Protein AF-A0A2E9QZ33-F1 (afdb_monomer_lite)

Sequence (596 aa):
MSTKANLGPSPFSRNVGAWEPGEEGLFWRGPVPPDPKQSPIPGDSWEKDDWIELPHEHYIPVSKFRLNEILWQFPKSKQYRKELKHFLTRIESVYHFHYHGLLNELKNDYEFFDPEAGPRRRKHVDPDELAYRRHRFLKNLMLTMVRGNFVPFSKEFVEKSREYDYLFDLKVRVQWDQHDPSSFRDFADFVRTDEAALELRKHIESDDLYTFLQPHEEFKDNVLLFWRGIDCDKREVSKPLQKLDIWISDIFGKLVFPLQRLIEIVRGERKAGANLITDVMKDVENLAHMVTFGVLDNRSYDYESSEDERSVVFEKRWVRRLNMQNQHIRLRDLFSSKQLQEPELEKMVCVFQTQPKKSLVEGLKARFTKEESNEDDPSIYIKMFKRIPLADAELILPFKKPSMKSFDLTLLMLTGTGSLFALYKGLQSGGKFAIIVMGVLMTLFVRLVMGYLRTLRKYNARMISELYDKNLDNDVGVLQYLIDSIEEQEFKESVLAYYMLWLQDEPMTEKELDAAIEEFLSQYFDDLEVDFEVDDALNKIVFREGERDDHHLPIVEELNINGELHYKALPIEEALEIMDAKWELLNQQRLEAINL

Structure (mmCIF, N/CA/C/O backbone):
data_AF-A0A2E9QZ33-F1
#
_entry.id   AF-A0A2E9QZ33-F1
#
loop_
_atom_site.group_PDB
_atom_site.id
_atom_site.type_symbol
_atom_site.label_atom_id
_atom_site.label_alt_id
_atom_site.label_comp_id
_atom_site.label_asym_id
_atom_site.label_entity_id
_atom_site.label_seq_id
_atom_site.pdbx_PDB_ins_code
_atom_site.Cartn_x
_atom_site.Cartn_y
_atom_site.Cartn_z
_atom_site.occupancy
_atom_site.B_iso_or_equiv
_atom_site.auth_seq_id
_atom_site.auth_comp_id
_atom_site.auth_asym_id
_atom_site.auth_atom_id
_atom_site.pdbx_PDB_model_num
ATOM 1 N N . MET A 1 1 ? -31.015 11.248 27.044 1.00 37.44 1 MET A N 1
ATOM 2 C CA . MET A 1 1 ? -30.797 12.071 25.841 1.00 37.44 1 MET A CA 1
ATOM 3 C C . MET A 1 1 ? -31.556 11.397 24.714 1.00 37.44 1 MET A C 1
ATOM 5 O O . MET A 1 1 ? -31.500 10.191 24.645 1.00 37.44 1 MET A O 1
ATOM 9 N N . SER A 1 2 ? -32.338 12.094 23.895 1.00 32.22 2 SER A N 1
ATOM 10 C CA . SER A 1 2 ? -32.917 11.475 22.694 1.00 32.22 2 SER A CA 1
ATOM 11 C C . SER A 1 2 ? -32.965 12.542 21.623 1.00 32.22 2 SER A C 1
ATOM 13 O O . SER A 1 2 ? -33.837 13.408 21.600 1.00 32.22 2 SER A O 1
ATOM 15 N N . THR A 1 3 ? -31.945 12.542 20.783 1.00 35.31 3 THR A N 1
ATOM 16 C CA . THR A 1 3 ? -32.080 13.115 19.457 1.00 35.31 3 THR A CA 1
ATOM 17 C C . THR A 1 3 ? -31.550 12.074 18.517 1.00 35.31 3 THR A C 1
ATOM 19 O O . THR A 1 3 ? -30.341 12.019 18.331 1.00 35.31 3 THR A O 1
ATOM 22 N N . LYS A 1 4 ? -32.471 11.287 17.945 1.00 33.94 4 LYS A N 1
ATOM 23 C CA . LYS A 1 4 ? -32.252 10.628 16.662 1.00 33.94 4 LYS A CA 1
ATOM 24 C C . LYS A 1 4 ? -31.517 11.633 15.786 1.00 33.94 4 LYS A C 1
ATOM 26 O O . LYS A 1 4 ? -32.067 12.706 15.500 1.00 33.94 4 LYS A O 1
ATOM 31 N N . ALA A 1 5 ? -30.268 11.342 15.439 1.00 35.69 5 ALA A N 1
ATOM 32 C CA . ALA A 1 5 ? -29.713 11.926 14.240 1.00 35.69 5 ALA A CA 1
ATOM 33 C C . ALA A 1 5 ? -30.721 11.541 13.158 1.00 35.69 5 ALA A C 1
ATOM 35 O O . ALA A 1 5 ? -30.960 10.362 12.917 1.00 35.69 5 ALA A O 1
ATOM 36 N N . ASN A 1 6 ? -31.443 12.526 12.628 1.00 35.38 6 ASN A N 1
ATOM 37 C CA . ASN A 1 6 ? -32.279 12.314 11.460 1.00 35.38 6 ASN A CA 1
ATOM 38 C C . ASN A 1 6 ? -31.281 12.124 10.309 1.00 35.38 6 ASN A C 1
ATOM 40 O O . ASN A 1 6 ? -31.014 13.058 9.555 1.00 35.38 6 ASN A O 1
ATOM 44 N N . LEU A 1 7 ? -30.662 10.943 10.258 1.00 39.69 7 LEU A N 1
ATOM 45 C CA . LEU A 1 7 ? -30.162 10.350 9.035 1.00 39.69 7 LEU A CA 1
ATOM 46 C C . LEU A 1 7 ? -31.430 10.230 8.192 1.00 39.69 7 LEU A C 1
ATOM 48 O O . LEU A 1 7 ? -32.309 9.407 8.455 1.00 39.69 7 LEU A O 1
ATOM 52 N N . GLY A 1 8 ? -31.652 11.229 7.335 1.00 32.19 8 GLY A N 1
ATOM 53 C CA . GLY A 1 8 ? -32.742 11.173 6.371 1.00 32.19 8 GLY A CA 1
ATOM 54 C C . GLY A 1 8 ? -32.589 9.904 5.532 1.00 32.19 8 GLY A C 1
ATOM 55 O O . GLY A 1 8 ? -31.506 9.332 5.515 1.00 32.19 8 GLY A O 1
ATOM 56 N N . PRO A 1 9 ? -33.640 9.441 4.839 1.00 31.62 9 PRO A N 1
ATOM 57 C CA . PRO A 1 9 ? -33.490 8.299 3.947 1.00 31.62 9 PRO A CA 1
ATOM 58 C C . PRO A 1 9 ? -32.310 8.543 2.999 1.00 31.62 9 PRO A C 1
ATOM 60 O O . PRO A 1 9 ? -32.289 9.560 2.297 1.00 31.62 9 PRO A O 1
ATOM 63 N N . SER A 1 10 ? -31.341 7.626 3.046 1.00 37.75 10 SER A N 1
ATOM 64 C CA . SER A 1 10 ? -30.148 7.598 2.208 1.00 37.75 10 SER A CA 1
ATOM 65 C C . SER A 1 10 ? -30.502 7.917 0.748 1.00 37.75 10 SER A C 1
ATOM 67 O O . SER A 1 10 ? -31.433 7.322 0.193 1.00 37.75 10 SER A O 1
ATOM 69 N N . PRO A 1 11 ? -29.787 8.841 0.080 1.00 37.44 11 PRO A N 1
ATOM 70 C CA . PRO A 1 11 ? -29.943 9.064 -1.353 1.00 37.44 11 PRO A CA 1
ATOM 71 C C . PRO A 1 11 ? -29.342 7.932 -2.211 1.00 37.44 11 PRO A C 1
ATOM 73 O O . PRO A 1 11 ? -29.377 8.022 -3.441 1.00 37.44 11 PRO A O 1
ATOM 76 N N . PHE A 1 12 ? -28.807 6.860 -1.620 1.00 44.56 12 PHE A N 1
ATOM 77 C CA . PHE A 1 12 ? -28.049 5.840 -2.340 1.00 44.56 12 PHE A CA 1
ATOM 78 C C . PHE A 1 12 ? -28.901 4.634 -2.738 1.00 44.56 12 PHE A C 1
ATOM 80 O O . PHE A 1 12 ? -28.705 3.501 -2.329 1.00 44.56 12 PHE A O 1
ATOM 87 N N . SER A 1 13 ? -29.801 4.904 -3.679 1.00 42.22 13 SER A N 1
ATOM 88 C CA . SER A 1 13 ? -29.907 4.071 -4.875 1.00 42.22 13 SER A CA 1
ATOM 89 C C . SER A 1 13 ? -29.425 4.927 -6.052 1.00 42.22 13 SER A C 1
ATOM 91 O O . SER A 1 13 ? -30.228 5.406 -6.859 1.00 42.22 13 SER A O 1
ATOM 93 N N . ARG A 1 14 ? -28.118 5.224 -6.132 1.00 51.94 14 ARG A N 1
ATOM 94 C CA . ARG A 1 14 ? -27.550 5.781 -7.372 1.00 51.94 14 ARG A CA 1
ATOM 95 C C . ARG A 1 14 ? -27.722 4.690 -8.430 1.00 51.94 14 ARG A C 1
ATOM 97 O O . ARG A 1 14 ? -27.011 3.701 -8.393 1.00 51.94 14 ARG A O 1
ATOM 104 N N . ASN A 1 15 ? -28.758 4.849 -9.258 1.00 49.94 15 ASN A N 1
ATOM 105 C CA . ASN A 1 15 ? -29.256 3.939 -10.295 1.00 49.94 15 ASN A CA 1
ATOM 106 C C . ASN A 1 15 ? -28.323 2.759 -10.624 1.00 49.94 15 ASN A C 1
ATOM 108 O O . ASN A 1 15 ? -27.292 2.944 -11.267 1.00 49.94 15 ASN A O 1
ATOM 112 N N . VAL A 1 16 ? -28.729 1.550 -10.233 1.00 60.38 16 VAL A N 1
ATOM 113 C CA . VAL A 1 16 ? -28.077 0.304 -10.657 1.00 60.38 16 VAL A CA 1
ATOM 114 C C . VAL A 1 16 ? -28.038 0.262 -12.186 1.00 60.38 16 VAL A C 1
ATOM 116 O O . VAL A 1 16 ? -29.075 0.405 -12.838 1.00 60.38 16 VAL A O 1
ATOM 119 N N . GLY A 1 17 ? -26.848 0.074 -12.758 1.00 71.62 17 GLY A N 1
ATOM 120 C CA . GLY A 1 17 ? -26.655 0.066 -14.206 1.00 71.62 17 GLY A CA 1
ATOM 121 C C . GLY A 1 17 ? -26.745 1.461 -14.824 1.00 71.62 17 GLY A C 1
ATOM 122 O O . GLY A 1 17 ? -27.523 1.676 -15.757 1.00 71.62 17 GLY A O 1
ATOM 123 N N . ALA A 1 18 ? -25.968 2.411 -14.303 1.00 81.06 18 ALA A N 1
ATOM 124 C CA . ALA A 1 18 ? -25.926 3.777 -14.811 1.00 81.06 18 ALA A CA 1
ATOM 125 C C . ALA A 1 18 ? -24.503 4.281 -15.068 1.00 81.06 18 ALA A C 1
ATOM 127 O O . ALA A 1 18 ? -23.529 3.877 -14.432 1.00 81.06 18 ALA A O 1
ATOM 128 N N . TRP A 1 19 ? -24.417 5.214 -16.013 1.00 82.62 19 TRP A N 1
ATOM 129 C CA . TRP A 1 19 ? -23.216 5.990 -16.303 1.00 82.62 19 TRP A CA 1
ATOM 130 C C . TRP A 1 19 ? -22.991 7.049 -15.226 1.00 82.62 19 TRP A C 1
ATOM 132 O O . TRP A 1 19 ? -23.959 7.641 -14.737 1.00 82.62 19 TRP A O 1
ATOM 142 N N . GLU A 1 20 ? -21.730 7.328 -14.893 1.00 80.94 20 GLU A N 1
ATOM 143 C CA . GLU A 1 20 ? -21.442 8.458 -14.009 1.00 80.94 20 GLU A CA 1
ATOM 144 C C . GLU A 1 20 ? -21.744 9.793 -14.713 1.00 80.94 20 GLU A C 1
ATOM 146 O O . GLU A 1 20 ? -21.347 9.983 -15.870 1.00 80.94 20 GLU A O 1
ATOM 151 N N . PRO A 1 21 ? -22.459 10.724 -14.051 1.00 76.56 21 PRO A N 1
ATOM 152 C CA . PRO A 1 21 ? -22.842 11.992 -14.663 1.00 76.56 21 PRO A CA 1
ATOM 153 C C . PRO A 1 21 ? -21.629 12.796 -15.150 1.00 76.56 21 PRO A C 1
ATOM 155 O O . PRO A 1 21 ? -20.760 13.151 -14.358 1.00 76.56 21 PRO A O 1
ATOM 158 N N . GLY A 1 22 ? -21.600 13.140 -16.441 1.00 76.31 22 GLY A N 1
ATOM 159 C CA . GLY A 1 22 ? -20.519 13.925 -17.04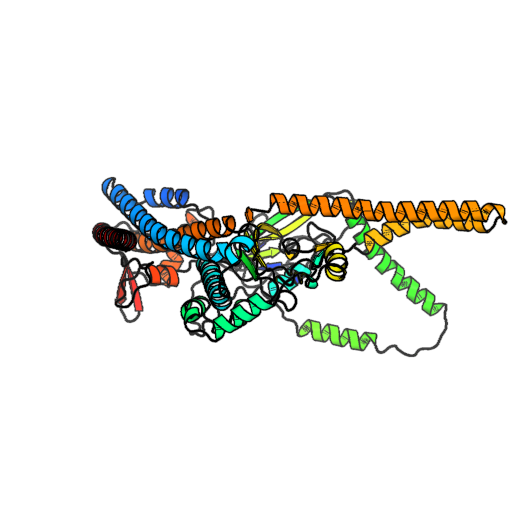8 1.00 76.31 22 GLY A CA 1
ATOM 160 C C . GLY A 1 22 ? -19.285 13.124 -17.475 1.00 76.31 22 GLY A C 1
ATOM 161 O O . GLY A 1 22 ? -18.396 13.701 -18.105 1.00 76.31 22 GLY A O 1
ATOM 162 N N . GLU A 1 23 ? -19.236 11.820 -17.189 1.00 80.75 23 GLU A N 1
ATOM 163 C CA . GLU A 1 23 ? -18.182 10.904 -17.645 1.00 80.75 23 GLU A CA 1
ATOM 164 C C . GLU A 1 23 ? -18.778 9.689 -18.385 1.00 80.75 23 GLU A C 1
ATOM 166 O O . GLU A 1 23 ? -18.293 8.554 -18.299 1.00 80.75 23 GLU A O 1
ATOM 171 N N . GLU A 1 24 ? -19.857 9.922 -19.144 1.00 82.62 24 GLU A N 1
ATOM 172 C CA . GLU A 1 24 ? -20.558 8.870 -19.873 1.00 82.62 24 GLU A CA 1
ATOM 173 C C . GLU A 1 24 ? -19.639 8.197 -20.909 1.00 82.62 24 GLU A C 1
ATOM 175 O O . GLU A 1 24 ? -18.981 8.849 -21.721 1.00 82.62 24 GLU A O 1
ATOM 180 N N . GLY A 1 25 ? -19.605 6.862 -20.908 1.00 81.88 25 GLY A N 1
ATOM 181 C CA . GLY A 1 25 ? -18.694 6.070 -21.741 1.00 81.88 25 GLY A CA 1
ATOM 182 C C . GLY A 1 25 ? -17.319 5.810 -21.117 1.00 81.88 25 GLY A C 1
ATOM 183 O O . GLY A 1 25 ? -16.538 5.071 -21.722 1.00 81.88 25 GLY A O 1
ATOM 184 N N . LEU A 1 26 ? -17.029 6.385 -19.940 1.00 83.69 26 LEU A N 1
ATOM 185 C CA . LEU A 1 26 ? -15.753 6.247 -19.223 1.00 83.69 26 LEU A CA 1
ATOM 186 C C . LEU A 1 26 ? -15.894 5.599 -17.845 1.00 83.69 26 LEU A C 1
ATOM 188 O O . LEU A 1 26 ? -14.997 4.857 -17.452 1.00 83.69 26 LEU A O 1
ATOM 192 N N . PHE A 1 27 ? -17.002 5.852 -17.146 1.00 87.25 27 PHE A N 1
ATOM 193 C CA . PHE A 1 27 ? -17.276 5.290 -15.823 1.00 87.25 27 PHE A CA 1
ATOM 194 C C . PHE A 1 27 ? -18.676 4.688 -15.763 1.00 87.25 27 PHE A C 1
ATOM 196 O O . PHE A 1 27 ? -19.645 5.263 -16.271 1.00 87.25 27 PHE A O 1
ATOM 203 N N . TRP A 1 28 ? -18.774 3.514 -15.149 1.00 85.19 28 TRP A N 1
ATOM 204 C CA . TRP A 1 28 ? -20.002 2.732 -15.073 1.00 85.19 28 TRP A CA 1
ATOM 205 C C . TRP A 1 28 ? -20.201 2.152 -13.677 1.00 85.19 28 TRP A C 1
ATOM 207 O O . TRP A 1 28 ? -19.253 1.673 -13.058 1.00 85.19 28 TRP A O 1
ATOM 217 N N . ARG A 1 29 ? -21.448 2.170 -13.201 1.00 84.56 29 ARG A N 1
ATOM 218 C CA . ARG A 1 29 ? -21.853 1.585 -11.920 1.00 84.56 29 ARG A CA 1
ATOM 219 C C . ARG A 1 29 ? -22.810 0.429 -12.153 1.00 84.56 29 ARG A C 1
ATOM 221 O O . ARG A 1 29 ? -23.879 0.608 -12.744 1.00 84.56 29 ARG A O 1
ATOM 228 N N . GLY A 1 30 ? -22.436 -0.749 -11.675 1.00 81.62 30 GLY A N 1
ATOM 229 C CA . GLY A 1 30 ? -23.272 -1.938 -11.736 1.00 81.62 30 GLY A CA 1
ATOM 230 C C . GLY A 1 30 ? -22.481 -3.236 -11.586 1.00 81.62 30 GLY A C 1
ATOM 231 O O . GLY A 1 30 ? -21.253 -3.235 -11.646 1.00 81.62 30 GLY A O 1
ATOM 232 N N . PRO A 1 31 ? -23.178 -4.374 -11.468 1.00 79.44 31 PRO A N 1
ATOM 233 C CA . PRO A 1 31 ? -22.562 -5.659 -11.130 1.00 79.44 31 PRO A CA 1
ATOM 234 C C . PRO A 1 31 ? -21.633 -6.209 -12.221 1.00 79.44 31 PRO A C 1
ATOM 236 O O . PRO A 1 31 ? -20.800 -7.070 -11.954 1.00 79.44 31 PRO A O 1
ATOM 239 N N . VAL A 1 32 ? -21.790 -5.740 -13.461 1.00 82.56 32 VAL A N 1
ATOM 240 C CA . VAL A 1 32 ? -21.017 -6.163 -14.635 1.00 82.56 32 VAL A CA 1
ATOM 241 C C . VAL A 1 32 ? -20.664 -4.949 -15.497 1.00 82.56 32 VAL A C 1
ATOM 243 O O . VAL A 1 32 ? -21.420 -3.967 -15.486 1.00 82.56 32 VAL A O 1
ATOM 246 N N . PRO A 1 33 ? -19.569 -5.011 -16.282 1.00 84.44 33 PRO A N 1
ATOM 247 C CA . PRO A 1 33 ? -19.200 -3.927 -17.184 1.00 84.44 33 PRO A CA 1
ATOM 248 C C . PRO A 1 33 ? -20.282 -3.710 -18.259 1.00 84.44 33 PRO A C 1
ATOM 250 O O . PRO A 1 33 ? -21.006 -4.652 -18.616 1.00 84.44 33 PRO A O 1
ATOM 253 N N . PRO A 1 34 ? -20.405 -2.485 -18.802 1.00 84.75 34 PRO A N 1
ATOM 254 C CA . PRO A 1 34 ? -21.463 -2.148 -19.748 1.00 84.75 34 PRO A CA 1
ATOM 255 C C . PRO A 1 34 ? -21.306 -2.917 -21.069 1.00 84.75 34 PRO A C 1
ATOM 257 O O . PRO A 1 34 ? -20.198 -3.105 -21.578 1.00 84.75 34 PRO A O 1
ATOM 260 N N . ASP A 1 35 ? -22.426 -3.338 -21.671 1.00 81.75 35 ASP A N 1
ATOM 261 C CA . ASP A 1 35 ? -22.411 -4.014 -22.977 1.00 81.75 35 ASP A CA 1
ATOM 262 C C . ASP A 1 35 ? -21.847 -3.060 -24.054 1.00 81.75 35 ASP A C 1
ATOM 264 O O . ASP A 1 35 ? -22.360 -1.943 -24.189 1.00 81.75 35 ASP A O 1
ATOM 268 N N . PRO A 1 36 ? -20.855 -3.481 -24.868 1.00 79.00 36 PRO A N 1
ATOM 269 C CA . PRO A 1 36 ? -20.363 -2.728 -26.027 1.00 79.00 36 PRO A CA 1
ATOM 270 C C . PRO A 1 36 ? -21.437 -2.125 -26.932 1.00 79.00 36 PRO A C 1
ATOM 272 O O . PRO A 1 36 ? -21.242 -1.066 -27.528 1.00 79.00 36 PRO A O 1
ATOM 275 N N . LYS A 1 37 ? -22.605 -2.765 -27.029 1.00 77.69 37 LYS A N 1
ATOM 276 C CA . LYS A 1 37 ? -23.730 -2.283 -27.842 1.00 77.69 37 LYS A CA 1
ATOM 277 C C . LYS A 1 37 ? -24.468 -1.088 -27.235 1.00 77.69 37 LYS A C 1
ATOM 279 O O . LYS A 1 37 ? -25.234 -0.443 -27.946 1.00 77.69 37 LYS A O 1
ATOM 284 N N . GLN A 1 38 ? -24.268 -0.806 -25.950 1.00 74.62 38 GLN A N 1
ATOM 285 C CA . GLN A 1 38 ? -24.941 0.257 -25.198 1.00 74.62 38 GLN A CA 1
ATOM 286 C C . GLN A 1 38 ? -24.093 1.530 -25.090 1.00 74.62 38 GLN A C 1
ATOM 288 O O . GLN A 1 38 ? -24.323 2.356 -24.208 1.00 74.62 38 GLN A O 1
ATOM 293 N N . SER A 1 39 ? -23.115 1.703 -25.983 1.00 76.88 39 SER A N 1
ATOM 294 C CA . SER A 1 39 ? -22.253 2.878 -25.953 1.00 76.88 39 SER A CA 1
ATOM 295 C C . SER A 1 39 ? -23.044 4.190 -26.064 1.00 76.88 39 SER A C 1
ATOM 297 O O . SER A 1 39 ? -23.810 4.354 -27.019 1.00 76.88 39 SER A O 1
ATOM 299 N N . PRO A 1 40 ? -22.850 5.154 -25.137 1.00 77.50 40 PRO A N 1
ATOM 300 C CA . PRO A 1 40 ? -23.467 6.467 -25.222 1.00 77.50 40 PRO A CA 1
ATOM 301 C C . PRO A 1 40 ? -22.760 7.348 -26.266 1.00 77.50 40 PRO A C 1
ATOM 303 O O . PRO A 1 40 ? -23.292 8.394 -26.639 1.00 77.50 40 PRO A O 1
ATOM 306 N N . ILE A 1 41 ? -21.587 6.932 -26.770 1.00 75.81 41 ILE A N 1
ATOM 307 C CA . ILE A 1 41 ? -20.766 7.683 -27.722 1.00 75.81 41 ILE A CA 1
ATOM 308 C C . ILE A 1 41 ? -20.976 7.116 -29.142 1.00 75.81 41 ILE A C 1
ATOM 310 O O . ILE A 1 41 ? -20.577 5.988 -29.439 1.00 75.81 41 ILE A O 1
ATOM 314 N N . PRO A 1 42 ? -21.569 7.884 -30.079 1.00 68.06 42 PRO A N 1
ATOM 315 C CA . PRO A 1 42 ? -21.855 7.385 -31.423 1.00 68.06 42 PRO A CA 1
ATOM 316 C C . PRO A 1 42 ? -20.592 7.001 -32.209 1.00 68.06 42 PRO A C 1
ATOM 318 O O . PRO A 1 42 ? -19.739 7.843 -32.494 1.00 68.06 42 PRO A O 1
ATOM 321 N N . GLY A 1 43 ? -20.516 5.740 -32.643 1.00 67.25 43 GLY A N 1
ATOM 322 C CA . GLY A 1 43 ? -19.399 5.218 -33.441 1.00 67.25 43 GLY A CA 1
ATOM 323 C C . GLY A 1 43 ? -18.161 4.836 -32.629 1.00 67.25 43 GLY A C 1
ATOM 324 O O . GLY A 1 43 ? -17.117 4.571 -33.225 1.00 67.25 43 GLY A O 1
ATOM 325 N N . ASP A 1 44 ? -18.278 4.820 -31.304 1.00 70.38 44 ASP A N 1
ATOM 326 C CA . ASP A 1 44 ? -17.292 4.241 -30.405 1.00 70.38 44 ASP A CA 1
ATOM 327 C C . ASP A 1 44 ? -17.423 2.711 -30.404 1.00 70.38 44 ASP A C 1
ATOM 329 O O . ASP A 1 44 ? -18.527 2.165 -30.442 1.00 70.38 44 ASP A O 1
ATOM 333 N N . SER A 1 45 ? -16.291 2.018 -30.429 1.00 68.81 45 SER A N 1
ATOM 334 C CA . SER A 1 45 ? -16.223 0.558 -30.426 1.00 68.81 45 SER A CA 1
ATOM 335 C C . SER A 1 45 ? -15.237 0.154 -29.346 1.00 68.81 45 SER A C 1
ATOM 337 O O . SER A 1 45 ? -14.031 0.270 -29.564 1.00 68.81 45 SER A O 1
ATOM 339 N N . TRP A 1 46 ? -15.751 -0.270 -28.196 1.00 74.75 46 TRP A N 1
ATOM 340 C CA . TRP A 1 46 ? -14.944 -0.814 -27.111 1.00 74.75 46 TRP A CA 1
ATOM 341 C C . TRP A 1 46 ? -15.130 -2.313 -26.978 1.00 74.75 46 TRP A C 1
ATOM 343 O O . TRP A 1 46 ? -16.158 -2.871 -27.374 1.00 74.75 46 TRP A O 1
ATOM 353 N N . GLU A 1 47 ? -14.130 -2.945 -26.387 1.00 77.31 47 GLU A N 1
ATOM 354 C CA . GLU A 1 47 ? -14.172 -4.348 -26.000 1.00 77.31 47 GLU A CA 1
ATOM 355 C C . GLU A 1 47 ? -14.513 -4.460 -24.510 1.00 77.31 47 GLU A C 1
ATOM 357 O O . GLU A 1 47 ? -14.479 -3.474 -23.770 1.00 77.31 47 GLU A O 1
ATOM 362 N N . LYS A 1 48 ? -14.920 -5.649 -24.053 1.00 71.94 48 LYS A N 1
ATOM 363 C CA . LYS A 1 48 ? -15.181 -5.853 -22.618 1.00 71.94 48 LYS A CA 1
ATOM 364 C C . LYS A 1 48 ? -13.903 -5.677 -21.794 1.00 71.94 48 LYS A C 1
ATOM 366 O O . LYS A 1 48 ? -13.969 -5.104 -20.714 1.00 71.94 48 LYS A O 1
ATOM 371 N N . ASP A 1 49 ? -12.767 -6.062 -22.366 1.00 75.12 49 ASP A N 1
ATOM 372 C CA . ASP A 1 49 ? -11.436 -5.999 -21.754 1.00 75.12 49 ASP A CA 1
ATOM 373 C C . ASP A 1 49 ? -10.895 -4.557 -21.642 1.00 75.12 49 ASP A C 1
ATOM 375 O O . ASP A 1 49 ? -9.852 -4.313 -21.038 1.00 75.12 49 ASP A O 1
ATOM 379 N N . ASP A 1 50 ? -11.613 -3.566 -22.190 1.00 81.19 50 ASP A N 1
ATOM 380 C CA . ASP A 1 50 ? -11.318 -2.146 -21.966 1.00 81.19 50 ASP A CA 1
ATOM 381 C C . ASP A 1 50 ? -11.711 -1.694 -20.554 1.00 81.19 50 ASP A C 1
ATOM 383 O O . ASP A 1 50 ? -11.320 -0.605 -20.137 1.00 81.19 50 ASP A O 1
ATOM 387 N N . TRP A 1 51 ? -12.516 -2.473 -19.829 1.00 84.19 51 TRP A N 1
ATOM 388 C CA . TRP A 1 51 ? -13.078 -2.089 -18.539 1.00 84.19 51 TRP A CA 1
ATOM 389 C C . TRP A 1 51 ? -12.385 -2.800 -17.379 1.00 84.19 51 TRP A C 1
ATOM 391 O O . TRP A 1 51 ? -12.217 -4.015 -17.374 1.00 84.19 51 TRP A O 1
ATOM 401 N N . ILE A 1 52 ? -12.031 -2.020 -16.363 1.00 85.56 52 ILE A N 1
ATOM 402 C CA . ILE A 1 52 ? -11.435 -2.473 -15.107 1.00 85.56 52 ILE A CA 1
ATOM 403 C C . ILE A 1 52 ? -12.400 -2.108 -13.980 1.00 85.56 52 ILE A C 1
ATOM 405 O O . ILE A 1 52 ? -12.830 -0.962 -13.881 1.00 85.56 52 ILE A O 1
ATOM 409 N N . GLU A 1 53 ? -12.745 -3.076 -13.138 1.00 83.75 53 GLU A N 1
ATOM 410 C CA . GLU A 1 53 ? -13.407 -2.829 -11.853 1.00 83.75 53 GLU A CA 1
ATOM 411 C C . GLU A 1 53 ? -12.508 -2.012 -10.909 1.00 83.75 53 GLU A C 1
ATOM 413 O O . GLU A 1 53 ? -11.338 -2.330 -10.700 1.00 83.75 53 GLU A O 1
ATOM 418 N N . LEU A 1 54 ? -13.065 -0.965 -10.318 1.00 82.19 54 LEU A N 1
ATOM 419 C CA . LEU A 1 54 ? -12.464 -0.249 -9.206 1.00 82.19 54 LEU A CA 1
ATOM 420 C C . LEU A 1 54 ? -13.069 -0.828 -7.923 1.00 82.19 54 LEU A C 1
ATOM 422 O O . LEU A 1 54 ? -14.244 -0.552 -7.662 1.00 82.19 54 LEU A O 1
ATOM 426 N N . PRO A 1 55 ? -12.328 -1.653 -7.163 1.00 77.88 55 PRO A N 1
ATOM 427 C CA . PRO A 1 55 ? -12.844 -2.180 -5.911 1.00 77.88 55 PRO A CA 1
ATOM 428 C C . PRO A 1 55 ? -13.088 -1.054 -4.906 1.00 77.88 55 PRO A C 1
ATOM 430 O O . PRO A 1 55 ? -12.380 -0.043 -4.915 1.00 77.88 55 PRO A O 1
ATOM 433 N N . HIS A 1 56 ? -14.073 -1.244 -4.029 1.00 80.69 56 HIS A N 1
ATOM 434 C CA . HIS A 1 56 ? -14.189 -0.412 -2.837 1.00 80.69 56 HIS A CA 1
ATOM 435 C C . HIS A 1 56 ? -13.065 -0.769 -1.878 1.00 80.69 56 HIS A C 1
ATOM 437 O O . HIS A 1 56 ? -12.695 -1.934 -1.731 1.00 80.69 56 HIS A O 1
ATOM 443 N N . GLU A 1 57 ? -12.472 0.256 -1.287 1.00 82.06 57 GLU A N 1
ATOM 444 C CA . GLU A 1 57 ? -11.311 0.087 -0.432 1.00 82.06 57 GLU A CA 1
ATOM 445 C C . GLU A 1 57 ? -11.733 0.095 1.027 1.00 82.06 57 GLU A C 1
ATOM 447 O O . GLU A 1 57 ? -12.553 0.921 1.421 1.00 82.06 57 GLU A O 1
ATOM 452 N N . HIS A 1 58 ? -11.095 -0.757 1.827 1.00 86.00 58 HIS A N 1
ATOM 453 C CA . HIS A 1 58 ? -11.204 -0.725 3.287 1.00 86.00 58 HIS A CA 1
ATOM 454 C C . HIS A 1 58 ? -10.396 0.417 3.908 1.00 86.00 58 HIS A C 1
ATOM 456 O O . HIS A 1 58 ? -10.694 0.932 4.983 1.00 86.00 58 HIS A O 1
ATOM 462 N N . TYR A 1 59 ? -9.348 0.863 3.216 1.00 87.88 59 TYR A N 1
ATOM 463 C CA . TYR A 1 59 ? -8.539 1.987 3.659 1.00 87.88 59 TYR A CA 1
ATOM 464 C C . TYR A 1 59 ? -9.362 3.280 3.650 1.00 87.88 59 TYR A C 1
ATOM 466 O O . TYR A 1 59 ? -9.819 3.713 2.601 1.00 87.88 59 TYR A O 1
ATOM 474 N N . ILE A 1 60 ? -9.465 3.971 4.790 1.00 90.62 60 ILE A N 1
ATOM 475 C CA . ILE A 1 60 ? -10.182 5.253 4.878 1.00 90.62 60 ILE A CA 1
ATOM 476 C C . ILE A 1 60 ? -9.224 6.401 4.498 1.00 90.62 60 ILE A C 1
ATOM 478 O O . ILE A 1 60 ? -8.366 6.755 5.315 1.00 90.62 60 ILE A O 1
ATOM 482 N N . PRO A 1 61 ? -9.329 7.077 3.335 1.00 89.88 61 PRO A N 1
ATOM 483 C CA . PRO A 1 61 ? -8.396 8.131 2.909 1.00 89.88 61 PRO A CA 1
ATOM 484 C C . PRO A 1 61 ? -8.671 9.509 3.548 1.00 89.88 61 PRO A C 1
ATOM 486 O O . PRO A 1 61 ? -8.426 10.561 2.956 1.00 89.88 61 PRO A O 1
ATOM 489 N N . VAL A 1 62 ? -9.162 9.533 4.788 1.00 91.06 62 VAL A N 1
ATOM 490 C CA . VAL A 1 62 ? -9.443 10.758 5.549 1.00 91.06 62 VAL A CA 1
ATOM 491 C C . VAL A 1 62 ? -8.331 11.006 6.566 1.00 91.06 62 VAL A C 1
ATOM 493 O O . VAL A 1 62 ? -7.898 10.097 7.275 1.00 91.06 62 VAL A O 1
ATOM 496 N N . SER A 1 63 ? -7.864 12.254 6.663 1.00 91.06 63 SER A N 1
ATOM 497 C CA . SER A 1 63 ? -6.886 12.634 7.686 1.00 91.06 63 SER A CA 1
ATOM 498 C C . SER A 1 63 ? -7.530 12.710 9.071 1.00 91.06 63 SER A C 1
ATOM 500 O O . SER A 1 63 ? -8.666 13.176 9.205 1.00 91.06 63 SER A O 1
ATOM 502 N N . LYS A 1 64 ? -6.774 12.363 10.124 1.00 89.75 64 LYS A N 1
ATOM 503 C CA . LYS A 1 64 ? -7.232 12.488 11.524 1.00 89.75 64 LYS A CA 1
ATOM 504 C C . LYS A 1 64 ? -7.803 13.875 11.828 1.00 89.75 64 LYS A C 1
ATOM 506 O O . LYS A 1 64 ? -8.813 13.998 12.510 1.00 89.75 64 LYS A O 1
ATOM 511 N N . PHE A 1 65 ? -7.194 14.928 11.279 1.00 89.56 65 PHE A N 1
ATOM 512 C CA . PHE A 1 65 ? -7.678 16.300 11.433 1.00 89.56 65 PHE A CA 1
ATOM 513 C C . PHE A 1 65 ? -9.082 16.503 10.846 1.00 89.56 65 PHE A C 1
ATOM 515 O O . PHE A 1 65 ? -9.955 17.009 11.548 1.00 89.56 65 PHE A O 1
ATOM 522 N N . ARG A 1 66 ? -9.315 16.093 9.586 1.00 91.56 66 ARG A N 1
ATOM 523 C CA . ARG A 1 66 ? -10.635 16.223 8.943 1.00 91.56 66 ARG A CA 1
ATOM 524 C C . ARG A 1 66 ? -11.687 15.400 9.677 1.00 91.56 66 ARG A C 1
ATOM 526 O O . ARG A 1 66 ? -12.781 15.908 9.902 1.00 91.56 66 ARG A O 1
ATOM 533 N N . LEU A 1 67 ? -11.347 14.169 10.064 1.00 92.12 67 LEU A N 1
ATOM 534 C CA . LEU A 1 67 ? -12.256 13.307 10.813 1.00 92.12 67 LEU A CA 1
ATOM 535 C C . LEU A 1 67 ? -12.663 13.973 12.130 1.00 92.12 67 LEU A C 1
ATOM 537 O O . LEU A 1 67 ? -13.843 14.197 12.386 1.00 92.12 67 LEU A O 1
ATOM 541 N N . ASN A 1 68 ? -11.677 14.381 12.924 1.00 88.75 68 ASN A N 1
ATOM 542 C CA . ASN A 1 68 ? -11.906 15.013 14.212 1.00 88.75 68 ASN A CA 1
ATOM 543 C C . ASN A 1 68 ? -12.739 16.308 14.105 1.00 88.75 68 ASN A C 1
ATOM 545 O O . ASN A 1 68 ? -13.659 16.502 14.900 1.00 88.75 68 ASN A O 1
ATOM 549 N N . GLU A 1 69 ? -12.478 17.163 13.107 1.00 87.94 69 GLU A N 1
ATOM 550 C CA . GLU A 1 69 ? -13.259 18.386 12.845 1.00 87.94 69 GLU A CA 1
ATOM 551 C C . GLU A 1 69 ? -14.754 18.112 12.640 1.00 87.94 69 GLU A C 1
ATOM 553 O O . GLU A 1 69 ? -15.586 18.885 13.120 1.00 87.94 69 GLU A O 1
ATOM 558 N N . ILE A 1 70 ? -15.107 17.010 11.975 1.00 88.06 70 ILE A N 1
ATOM 559 C CA . ILE A 1 70 ? -16.499 16.590 11.782 1.00 88.06 70 ILE A CA 1
ATOM 560 C C . ILE A 1 70 ? -17.072 16.007 13.080 1.00 88.06 70 ILE A C 1
ATOM 562 O O . ILE A 1 70 ? -18.130 16.449 13.537 1.00 88.06 70 ILE A O 1
ATOM 566 N N . LEU A 1 71 ? -16.351 15.095 13.743 1.00 87.38 71 LEU A N 1
ATOM 567 C CA . LEU A 1 71 ? -16.804 14.448 14.984 1.00 87.38 71 LEU A CA 1
ATOM 568 C C . LEU A 1 71 ? -17.110 15.457 16.107 1.00 87.38 71 LEU A C 1
ATOM 570 O O . LEU A 1 71 ? -18.012 15.245 16.922 1.00 87.38 71 LEU A O 1
ATOM 574 N N . TRP A 1 72 ? -16.406 16.594 16.154 1.00 83.62 72 TRP A N 1
ATOM 575 C CA . TRP A 1 72 ? -16.638 17.646 17.153 1.00 83.62 72 TRP A CA 1
ATOM 576 C C . TRP A 1 72 ? -17.936 18.442 16.958 1.00 83.62 72 TRP A C 1
ATOM 578 O O . TRP A 1 72 ? -18.334 19.177 17.872 1.00 83.62 72 TRP A O 1
ATOM 588 N N . GLN A 1 73 ? -18.596 18.332 15.802 1.00 82.38 73 GLN A N 1
ATOM 589 C CA . GLN A 1 73 ? -19.783 19.130 15.484 1.00 82.38 73 GLN A CA 1
ATOM 590 C C . GLN A 1 73 ? -21.060 18.578 16.124 1.00 82.38 73 GLN A C 1
ATOM 592 O O . GLN A 1 73 ? -21.938 19.363 16.492 1.00 82.38 73 GLN A O 1
ATOM 597 N N . PHE A 1 74 ? -21.152 17.263 16.331 1.00 78.25 74 PHE A N 1
ATOM 598 C CA . PHE A 1 74 ? -22.372 16.622 16.831 1.00 78.25 74 PHE A CA 1
ATOM 599 C C . PHE A 1 74 ? -22.602 16.766 18.347 1.00 78.25 74 PHE A C 1
ATOM 601 O O . PHE A 1 74 ? -23.754 16.982 18.744 1.00 78.25 74 PHE A O 1
ATOM 608 N N . PRO A 1 75 ? -21.580 16.735 19.234 1.00 75.62 75 PRO A N 1
ATOM 609 C CA . PRO A 1 75 ? -21.820 16.946 20.657 1.00 75.62 75 PRO A CA 1
ATOM 610 C C . PRO A 1 75 ? -22.314 18.378 20.928 1.00 75.62 75 PRO A C 1
ATOM 612 O O . PRO A 1 75 ? -21.645 19.369 20.613 1.00 75.62 75 PRO A O 1
ATOM 615 N N . LYS A 1 76 ? -23.496 18.511 21.545 1.00 68.69 76 LYS A N 1
ATOM 616 C CA . LYS A 1 76 ? -24.165 19.813 21.775 1.00 68.69 76 LYS A CA 1
ATOM 617 C C . LYS A 1 76 ? -23.596 20.602 22.961 1.00 68.69 76 LYS A C 1
ATOM 619 O O . LYS A 1 76 ? -23.696 21.826 22.991 1.00 68.69 76 LYS A O 1
ATOM 624 N N . SER A 1 77 ? -23.001 19.918 23.937 1.00 80.75 77 SER A N 1
ATOM 625 C CA . SER A 1 77 ? -22.465 20.521 25.165 1.00 80.75 77 SER A CA 1
ATOM 626 C C . SER A 1 77 ? -20.951 20.707 25.096 1.00 80.75 77 SER A C 1
ATOM 628 O O . SER A 1 77 ? -20.219 19.831 24.638 1.00 80.75 77 SER A O 1
ATOM 630 N N . LYS A 1 78 ? -20.466 21.835 25.631 1.00 82.81 78 LYS A N 1
ATOM 631 C CA . LYS A 1 78 ? -19.029 22.122 25.759 1.00 82.81 78 LYS A CA 1
ATOM 632 C C . LYS A 1 78 ? -18.301 21.097 26.639 1.00 82.81 78 LYS A C 1
ATOM 634 O O . LYS A 1 78 ? -17.125 20.845 26.399 1.00 82.81 78 LYS A O 1
ATOM 639 N N . GLN A 1 79 ? -18.985 20.533 27.635 1.00 83.12 79 GLN A N 1
ATOM 640 C CA . GLN A 1 79 ? -18.421 19.520 28.527 1.00 83.12 79 GLN A CA 1
ATOM 641 C C . GLN A 1 79 ? -18.208 18.193 27.788 1.00 83.12 79 GLN A C 1
ATOM 643 O O . GLN A 1 79 ? -17.068 17.753 27.688 1.00 83.12 79 GLN A O 1
ATOM 648 N N . TYR A 1 80 ? -19.247 17.668 27.131 1.00 81.50 80 TYR A N 1
ATOM 649 C CA . TYR A 1 80 ? -19.152 16.449 26.316 1.00 81.50 80 TYR A CA 1
ATOM 650 C C . TYR A 1 80 ? -18.093 16.552 25.210 1.00 81.50 80 TYR A C 1
ATOM 652 O O . TYR A 1 80 ? -17.360 15.604 24.957 1.00 81.50 80 TYR A O 1
ATOM 660 N N . ARG A 1 81 ? -17.936 17.725 24.574 1.00 84.50 81 ARG A N 1
ATOM 661 C CA . ARG A 1 81 ? -16.838 17.942 23.609 1.00 84.50 81 ARG A CA 1
ATOM 662 C C . ARG A 1 81 ? -15.455 17.809 24.242 1.00 84.50 81 ARG A C 1
ATOM 664 O O . ARG A 1 81 ? -14.522 17.404 23.560 1.00 84.50 81 ARG A O 1
ATOM 671 N N . LYS A 1 82 ? -15.290 18.224 25.501 1.00 87.69 82 LYS A N 1
ATOM 672 C CA . LYS A 1 82 ? -14.009 18.140 26.210 1.00 87.69 82 LYS A CA 1
ATOM 673 C C . LYS A 1 82 ? -13.695 16.691 26.584 1.00 87.69 82 LYS A C 1
ATOM 675 O O . LYS A 1 82 ? -12.567 16.268 26.361 1.00 87.69 82 LYS A O 1
ATOM 680 N N . GLU A 1 83 ? -14.681 15.964 27.101 1.00 86.56 83 GLU A N 1
ATOM 681 C CA . GLU A 1 83 ? -14.570 14.534 27.428 1.00 86.56 83 GLU A CA 1
ATOM 682 C C . GLU A 1 83 ? -14.262 13.710 26.174 1.00 86.56 83 GLU A C 1
ATOM 684 O O . GLU A 1 83 ? -13.283 12.974 26.167 1.00 86.56 83 GLU A O 1
ATOM 689 N N . LEU A 1 84 ? -14.976 13.947 25.065 1.00 87.94 84 LEU A N 1
ATOM 690 C CA . LEU A 1 84 ? -14.696 13.287 23.786 1.00 87.94 84 LEU A CA 1
ATOM 691 C C . LEU A 1 84 ? -13.284 13.568 23.279 1.00 87.94 84 LEU A C 1
ATOM 693 O O . LEU A 1 84 ? -12.593 12.654 22.849 1.00 87.94 84 LEU A O 1
ATOM 697 N N . LYS A 1 85 ? -12.813 14.816 23.359 1.00 89.88 85 LYS A N 1
ATOM 698 C CA . LYS A 1 85 ? -11.432 15.137 22.970 1.00 89.88 85 LYS A CA 1
ATOM 699 C C . LYS A 1 85 ? -10.409 14.383 23.811 1.00 89.88 85 LYS A C 1
ATOM 701 O O . LYS A 1 85 ? -9.444 13.877 23.256 1.00 89.88 85 LYS A O 1
ATOM 706 N N . HIS A 1 86 ? -10.613 14.317 25.126 1.00 90.50 86 HIS A N 1
ATOM 707 C CA . HIS A 1 86 ? -9.714 13.590 26.022 1.00 90.50 86 HIS A CA 1
ATOM 708 C C . HIS A 1 86 ? -9.726 12.093 25.699 1.00 90.50 86 HIS A C 1
ATOM 710 O O . HIS A 1 86 ? -8.661 11.515 25.508 1.00 90.50 86 HIS A O 1
ATOM 716 N N . PHE A 1 87 ? -10.908 11.508 25.525 1.00 90.56 87 PHE A N 1
ATOM 717 C CA . PHE A 1 87 ? -11.079 10.112 25.137 1.00 90.56 87 PHE A CA 1
ATOM 718 C C . PHE A 1 87 ? -10.350 9.762 23.831 1.00 90.56 87 PHE A C 1
AT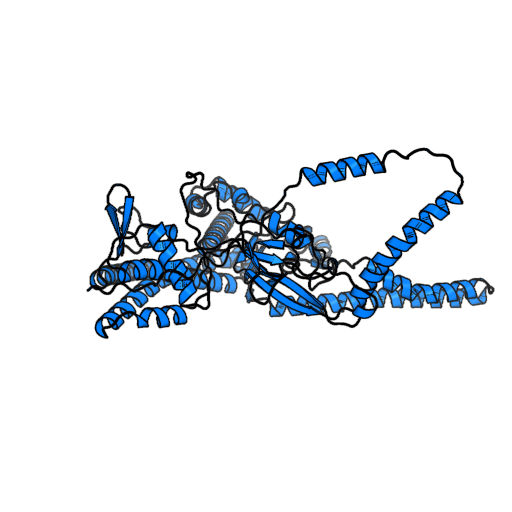OM 720 O O . PHE A 1 87 ? -9.526 8.849 23.815 1.00 90.56 87 PHE A O 1
ATOM 727 N N . LEU A 1 88 ? -10.553 10.545 22.765 1.00 91.56 88 LEU A N 1
ATOM 728 C CA . LEU A 1 88 ? -9.868 10.338 21.483 1.00 91.56 88 LEU A CA 1
ATOM 729 C C . LEU A 1 88 ? -8.343 10.430 21.626 1.00 91.56 88 LEU A C 1
ATOM 731 O O . LEU A 1 88 ? -7.622 9.586 21.104 1.00 91.56 88 LEU A O 1
ATOM 735 N N . THR A 1 89 ? -7.835 11.405 22.388 1.00 92.00 89 THR A N 1
ATOM 736 C CA . THR A 1 89 ? -6.393 11.509 22.665 1.00 92.00 89 THR A CA 1
ATOM 737 C C . THR A 1 89 ? -5.857 10.289 23.420 1.00 92.00 89 THR A C 1
ATOM 739 O O . THR A 1 89 ? -4.701 9.914 23.224 1.00 92.00 89 THR A O 1
ATOM 742 N N . ARG A 1 90 ? -6.659 9.643 24.278 1.00 91.38 90 ARG A N 1
ATOM 743 C CA . ARG A 1 90 ? -6.240 8.408 24.958 1.00 91.38 90 ARG A CA 1
ATOM 744 C C . ARG A 1 90 ? -6.170 7.216 24.025 1.00 91.38 90 ARG A C 1
ATOM 746 O O . ARG A 1 90 ? -5.176 6.501 24.088 1.00 91.38 90 ARG A O 1
ATOM 753 N N . ILE A 1 91 ? -7.158 7.043 23.150 1.00 91.31 91 ILE A N 1
ATOM 754 C CA . ILE A 1 91 ? -7.115 6.012 22.103 1.00 91.31 91 ILE A CA 1
ATOM 755 C C . ILE A 1 91 ? -5.855 6.186 21.252 1.00 91.31 91 ILE A C 1
ATOM 757 O O . ILE A 1 91 ? -5.076 5.248 21.108 1.00 91.31 91 ILE A O 1
ATOM 761 N N . GLU A 1 92 ? -5.604 7.408 20.776 1.00 92.31 92 GLU A N 1
ATOM 762 C CA . GLU A 1 92 ? -4.404 7.730 19.997 1.00 92.31 92 GLU A CA 1
ATOM 763 C C . GLU A 1 92 ? -3.117 7.408 20.768 1.00 92.31 92 GLU A C 1
ATOM 765 O O . GLU A 1 92 ? -2.209 6.793 20.224 1.00 92.31 92 GLU A O 1
ATOM 770 N N . SER A 1 93 ? -3.048 7.760 22.056 1.00 91.50 93 SER A N 1
ATOM 771 C CA . SER A 1 93 ? -1.865 7.484 22.884 1.00 91.50 93 SER A CA 1
ATOM 772 C C . SER A 1 93 ? -1.587 5.984 23.019 1.00 91.50 93 SER A C 1
ATOM 774 O O . SER A 1 93 ? -0.429 5.574 22.956 1.00 91.50 93 SER A O 1
ATOM 776 N N . VAL A 1 94 ? -2.635 5.172 23.203 1.00 90.56 94 VAL A N 1
ATOM 777 C CA . VAL A 1 94 ? -2.517 3.711 23.304 1.00 90.56 94 VAL A CA 1
ATOM 778 C C . VAL A 1 94 ? -1.990 3.131 21.994 1.00 90.56 94 VAL A C 1
ATOM 780 O O . VAL A 1 94 ? -0.967 2.450 22.016 1.00 90.56 94 VAL A O 1
ATOM 783 N N . TYR A 1 95 ? -2.602 3.461 20.854 1.00 91.12 95 TYR A N 1
ATOM 784 C CA . TYR A 1 95 ? -2.116 2.986 19.555 1.00 91.12 95 TYR A CA 1
ATOM 785 C C . TYR A 1 95 ? -0.688 3.431 19.267 1.00 91.12 95 TYR A C 1
ATOM 787 O O . TYR A 1 95 ? 0.146 2.603 18.901 1.00 91.12 95 TYR A O 1
ATOM 795 N N . HIS A 1 96 ? -0.379 4.704 19.513 1.00 92.38 96 HIS A N 1
ATOM 796 C CA . HIS A 1 96 ? 0.960 5.236 19.308 1.00 92.38 96 HIS A CA 1
ATOM 797 C C . HIS A 1 96 ? 2.015 4.473 20.116 1.00 92.38 96 HIS A C 1
ATOM 799 O O . HIS A 1 96 ? 3.097 4.188 19.611 1.00 92.38 96 HIS A O 1
ATOM 805 N N . PHE A 1 97 ? 1.714 4.096 21.362 1.00 90.38 97 PHE A N 1
ATOM 806 C CA . PHE A 1 97 ? 2.629 3.305 22.184 1.00 90.38 97 PHE A CA 1
ATOM 807 C C . PHE A 1 97 ? 2.935 1.935 21.564 1.00 90.38 97 PHE A C 1
ATOM 809 O O . PHE A 1 97 ? 4.107 1.565 21.464 1.00 90.38 97 PHE A O 1
ATOM 816 N N . HIS A 1 98 ? 1.907 1.207 21.123 1.00 87.94 98 HIS A N 1
ATOM 817 C CA . HIS A 1 98 ? 2.070 -0.130 20.547 1.00 87.94 98 HIS A CA 1
ATOM 818 C C . HIS A 1 98 ? 2.794 -0.091 19.199 1.00 87.94 98 HIS A C 1
ATOM 820 O O . HIS A 1 98 ? 3.802 -0.777 19.011 1.00 87.94 98 HIS A O 1
ATOM 826 N N . TYR A 1 99 ? 2.355 0.785 18.294 1.00 91.06 99 TYR A N 1
ATOM 827 C CA . TYR A 1 99 ? 2.947 0.918 16.966 1.00 91.06 99 TYR A CA 1
ATOM 828 C C . TYR A 1 99 ? 4.368 1.481 17.012 1.00 91.06 99 TYR A C 1
ATOM 830 O O . TYR A 1 99 ? 5.235 1.038 16.256 1.00 91.06 99 TYR A O 1
ATOM 838 N N . HIS A 1 100 ? 4.676 2.355 17.973 1.00 91.94 100 HIS A N 1
ATOM 839 C CA . HIS A 1 100 ? 6.056 2.754 18.233 1.00 91.94 100 HIS A CA 1
ATOM 840 C C . HIS A 1 100 ? 6.940 1.567 18.655 1.00 91.94 100 HIS A C 1
ATOM 842 O O . HIS A 1 100 ? 8.096 1.483 18.232 1.00 91.94 100 HIS A O 1
ATOM 848 N N . GLY A 1 101 ? 6.413 0.640 19.461 1.00 90.75 101 GLY A N 1
ATOM 849 C CA . GLY A 1 101 ? 7.084 -0.616 19.809 1.00 90.75 101 GLY A CA 1
ATOM 850 C C . GLY A 1 101 ? 7.390 -1.466 18.575 1.00 90.75 101 GLY A C 1
ATOM 851 O O . GLY A 1 101 ? 8.558 -1.763 18.312 1.00 90.75 101 GLY A O 1
ATOM 852 N N . LEU A 1 102 ? 6.367 -1.759 17.766 1.00 91.50 102 LEU A N 1
ATOM 853 C CA . LEU A 1 102 ? 6.492 -2.551 16.536 1.00 91.50 102 LEU A CA 1
ATOM 854 C C . LEU A 1 102 ? 7.495 -1.940 15.542 1.00 91.50 102 LEU A C 1
ATOM 856 O O . LEU A 1 102 ? 8.333 -2.642 14.974 1.00 91.50 102 LEU A O 1
ATOM 860 N N . LEU A 1 103 ? 7.466 -0.619 15.365 1.00 95.19 103 LEU A N 1
ATOM 861 C CA . LEU A 1 103 ? 8.423 0.102 14.526 1.00 95.19 103 LEU A CA 1
ATOM 862 C C . LEU A 1 103 ? 9.868 -0.081 14.999 1.00 95.19 103 LEU A C 1
ATOM 864 O O . LEU A 1 103 ? 10.774 -0.222 14.175 1.00 95.19 103 LEU A O 1
ATOM 868 N N . ASN A 1 104 ? 10.101 -0.056 16.312 1.00 94.75 104 ASN A N 1
ATOM 869 C CA . ASN A 1 104 ? 11.433 -0.272 16.868 1.00 94.75 104 ASN A CA 1
ATOM 870 C C . ASN A 1 104 ? 11.895 -1.718 16.653 1.00 94.75 104 ASN A C 1
ATOM 872 O O . ASN A 1 104 ? 13.055 -1.926 16.308 1.00 94.75 104 ASN A O 1
ATOM 876 N N . GLU A 1 105 ? 11.010 -2.708 16.787 1.00 93.62 105 GLU A N 1
ATOM 877 C CA . GLU A 1 105 ? 11.326 -4.105 16.464 1.00 93.62 105 GLU A CA 1
ATOM 878 C C . GLU A 1 105 ? 11.701 -4.282 14.990 1.00 93.62 105 GLU A C 1
ATOM 880 O O . GLU A 1 105 ? 12.767 -4.822 14.688 1.00 93.62 105 GLU A O 1
ATOM 885 N N . LEU A 1 106 ? 10.883 -3.741 14.080 1.00 95.88 106 LEU A N 1
ATOM 886 C CA . LEU A 1 106 ? 11.159 -3.748 12.644 1.00 95.88 106 LEU A CA 1
ATOM 887 C C . LEU A 1 106 ? 12.510 -3.101 12.327 1.00 95.88 106 LEU A C 1
ATOM 889 O O . LEU A 1 106 ? 13.298 -3.674 11.579 1.00 95.88 106 LEU A O 1
ATOM 893 N N . LYS A 1 107 ? 12.813 -1.936 12.916 1.00 95.69 107 LYS A N 1
ATOM 894 C CA . LYS A 1 107 ? 14.102 -1.247 12.733 1.00 95.69 107 LYS A CA 1
ATOM 895 C C . LYS A 1 107 ? 15.276 -2.071 13.262 1.00 95.69 107 LYS A C 1
ATOM 897 O O . LYS A 1 107 ? 16.290 -2.177 12.577 1.00 95.69 107 LYS A O 1
ATOM 902 N N . ASN A 1 108 ? 15.136 -2.658 14.450 1.00 94.44 108 ASN A N 1
ATOM 903 C CA . ASN A 1 108 ? 16.186 -3.454 15.086 1.00 94.44 108 ASN A CA 1
ATOM 904 C C . ASN A 1 108 ? 16.547 -4.697 14.264 1.00 94.44 108 ASN A C 1
ATOM 906 O O . ASN A 1 108 ? 17.721 -5.061 14.193 1.00 94.44 108 ASN A O 1
ATOM 910 N N . ASP A 1 109 ? 15.564 -5.347 13.640 1.00 95.06 109 ASP A N 1
ATOM 911 C CA . ASP A 1 109 ? 15.830 -6.492 12.768 1.00 95.06 109 ASP A CA 1
ATOM 912 C C . ASP A 1 109 ? 16.320 -6.065 11.387 1.00 95.06 109 ASP A C 1
ATOM 914 O O . ASP A 1 109 ? 17.278 -6.642 10.868 1.00 95.06 109 ASP A O 1
ATOM 918 N N . TYR A 1 110 ? 15.722 -5.017 10.817 1.00 95.50 110 TYR A N 1
ATOM 919 C CA . TYR A 1 110 ? 16.098 -4.508 9.503 1.00 95.50 110 TYR A CA 1
ATOM 920 C C . TYR A 1 110 ? 17.535 -3.990 9.450 1.00 95.50 110 TYR A C 1
ATOM 922 O O . TYR A 1 110 ? 18.171 -4.080 8.406 1.00 95.50 110 TYR A O 1
ATOM 930 N N . GLU A 1 111 ? 18.099 -3.510 10.561 1.00 93.56 111 GLU A N 1
ATOM 931 C CA . GLU A 1 111 ? 19.459 -2.959 10.590 1.00 93.56 111 GLU A CA 1
ATOM 932 C C . GLU A 1 111 ? 20.537 -3.938 10.071 1.00 93.56 111 GLU A C 1
ATOM 934 O O . GLU A 1 111 ? 21.575 -3.516 9.559 1.00 93.56 111 GLU A O 1
ATOM 939 N N . PHE A 1 112 ? 20.299 -5.252 10.163 1.00 92.62 112 PHE A N 1
ATOM 940 C CA . PHE A 1 112 ? 21.197 -6.289 9.636 1.00 92.62 112 PHE A CA 1
ATOM 941 C C . PHE A 1 112 ? 21.037 -6.528 8.125 1.00 92.62 112 PHE A C 1
ATOM 943 O O . PHE A 1 112 ? 21.954 -7.040 7.471 1.00 92.62 112 PHE A O 1
ATOM 950 N N . PHE A 1 113 ? 19.888 -6.154 7.568 1.00 92.69 113 PHE A N 1
ATOM 951 C CA . PHE A 1 113 ? 19.528 -6.317 6.159 1.00 92.69 113 PHE A CA 1
ATOM 952 C C . PHE A 1 113 ? 19.562 -4.996 5.384 1.00 92.69 113 PHE A C 1
ATOM 954 O O . PHE A 1 113 ? 19.513 -5.023 4.158 1.00 92.69 113 PHE A O 1
ATOM 961 N N . ASP A 1 114 ? 19.720 -3.864 6.070 1.00 91.62 114 ASP A N 1
ATOM 962 C CA . ASP A 1 114 ? 19.892 -2.551 5.461 1.00 91.62 114 ASP A CA 1
ATOM 963 C C . ASP A 1 114 ? 21.049 -2.588 4.433 1.00 91.62 114 ASP A C 1
ATOM 965 O O . ASP A 1 114 ? 22.166 -3.001 4.776 1.00 91.62 114 ASP A O 1
ATOM 969 N N . PRO A 1 115 ? 20.821 -2.185 3.171 1.00 87.31 115 PRO A N 1
ATOM 970 C CA . PRO A 1 115 ? 21.859 -2.145 2.140 1.00 87.31 115 PRO A CA 1
ATOM 971 C C . PRO A 1 115 ? 23.083 -1.280 2.483 1.00 87.31 115 PRO A C 1
ATOM 973 O O . PRO A 1 115 ? 24.175 -1.522 1.967 1.00 87.31 115 PRO A O 1
ATOM 976 N N . GLU A 1 116 ? 22.924 -0.256 3.322 1.00 85.12 116 GLU A N 1
ATOM 977 C CA . GLU A 1 116 ? 23.987 0.672 3.703 1.00 85.12 116 GLU A CA 1
ATOM 978 C C . GLU A 1 116 ? 24.698 0.234 4.994 1.00 85.12 116 GLU A C 1
ATOM 980 O O . GLU A 1 116 ? 25.932 0.148 5.039 1.00 85.12 116 GLU A O 1
ATOM 985 N N . ALA A 1 117 ? 23.935 -0.058 6.051 1.00 83.12 117 ALA A N 1
ATOM 986 C CA . ALA A 1 117 ? 24.481 -0.368 7.377 1.00 83.12 117 ALA A CA 1
ATOM 987 C C . ALA A 1 117 ? 24.709 -1.873 7.628 1.00 83.12 117 ALA A C 1
ATOM 989 O O . ALA A 1 117 ? 25.638 -2.249 8.362 1.00 83.12 117 ALA A O 1
ATOM 990 N N . GLY A 1 118 ? 23.918 -2.736 6.984 1.00 83.31 118 GLY A N 1
ATOM 991 C CA . GLY A 1 118 ? 23.844 -4.180 7.220 1.00 83.31 118 GLY A CA 1
ATOM 992 C C . GLY A 1 118 ? 25.179 -4.921 7.136 1.00 83.31 118 GLY A C 1
ATOM 993 O O . GLY A 1 118 ? 25.522 -5.634 8.085 1.00 83.31 118 GLY A O 1
ATOM 994 N N . PRO A 1 119 ? 26.024 -4.710 6.103 1.00 85.12 119 PRO A N 1
ATOM 995 C CA . PRO A 1 119 ? 27.308 -5.407 5.990 1.00 85.12 119 PRO A CA 1
ATOM 996 C C . PRO A 1 119 ? 28.227 -5.229 7.207 1.00 85.12 119 PRO A C 1
ATOM 998 O O . PRO A 1 119 ? 29.010 -6.116 7.538 1.00 85.12 119 PRO A O 1
ATOM 1001 N N . ARG A 1 120 ? 28.147 -4.091 7.912 1.00 84.56 120 ARG A N 1
ATOM 1002 C CA . ARG A 1 120 ? 28.930 -3.866 9.140 1.00 84.56 120 ARG A CA 1
ATOM 1003 C C . ARG A 1 120 ? 28.323 -4.582 10.339 1.00 84.56 120 ARG A C 1
ATOM 1005 O O . ARG A 1 120 ? 29.078 -5.084 11.169 1.00 84.56 120 ARG A O 1
ATOM 1012 N N . ARG A 1 121 ? 26.993 -4.625 10.419 1.00 86.25 121 ARG A N 1
ATOM 1013 C CA . ARG A 1 121 ? 26.249 -5.278 11.500 1.00 86.25 121 ARG A CA 1
ATOM 1014 C C . ARG A 1 121 ? 26.362 -6.804 11.449 1.00 86.25 121 ARG A C 1
ATOM 1016 O O . ARG A 1 121 ? 26.421 -7.421 12.503 1.00 86.25 121 ARG A O 1
ATOM 1023 N N . ARG A 1 122 ? 26.494 -7.401 10.258 1.00 88.50 122 ARG A N 1
ATOM 1024 C CA . ARG A 1 122 ? 26.562 -8.865 10.058 1.00 88.50 122 ARG A CA 1
ATOM 1025 C C . ARG A 1 122 ? 27.906 -9.528 10.401 1.00 88.50 122 ARG A C 1
ATOM 1027 O O . ARG A 1 122 ? 27.938 -10.738 10.584 1.00 88.50 122 ARG A O 1
ATOM 1034 N N . LYS A 1 123 ? 29.012 -8.779 10.530 1.00 81.75 123 LYS A N 1
ATOM 1035 C CA . LYS A 1 123 ? 30.392 -9.331 10.589 1.00 81.75 123 LYS A CA 1
ATOM 1036 C C . LYS A 1 123 ? 30.655 -10.402 11.657 1.00 81.75 123 LYS A C 1
ATOM 1038 O O . LYS A 1 123 ? 31.602 -11.171 11.507 1.00 81.75 123 LYS A O 1
ATOM 1043 N N . HIS A 1 124 ? 29.872 -10.430 12.733 1.00 82.81 124 HIS A N 1
ATOM 1044 C CA . HIS A 1 124 ? 30.042 -11.356 13.859 1.00 82.81 124 HIS A CA 1
ATOM 1045 C C . HIS A 1 124 ? 28.712 -11.943 14.342 1.00 82.81 124 HIS A C 1
ATOM 1047 O O . HIS A 1 124 ? 28.581 -12.283 15.515 1.00 82.81 124 HIS A O 1
ATOM 1053 N N . VAL A 1 125 ? 27.716 -12.005 13.460 1.00 86.62 125 VAL A N 1
ATOM 1054 C CA . VAL A 1 125 ? 26.400 -12.561 13.780 1.00 86.62 125 VAL A CA 1
ATOM 1055 C C . VAL A 1 125 ? 26.362 -14.006 13.314 1.00 86.62 125 VAL A C 1
ATOM 1057 O O . VAL A 1 125 ? 26.845 -14.325 12.228 1.00 86.62 125 VAL A O 1
ATOM 1060 N N . ASP A 1 126 ? 25.812 -14.869 14.156 1.00 90.12 126 ASP A N 1
ATOM 1061 C CA . ASP A 1 126 ? 25.599 -16.271 13.826 1.00 90.12 126 ASP A CA 1
ATOM 1062 C C . ASP A 1 126 ? 24.586 -16.407 12.666 1.00 90.12 126 ASP A C 1
ATOM 1064 O O . ASP A 1 126 ? 23.591 -15.676 12.656 1.00 90.12 126 ASP A O 1
ATOM 1068 N N . PRO A 1 127 ? 24.804 -17.287 11.668 1.00 88.56 127 PRO A N 1
ATOM 1069 C CA . PRO A 1 127 ? 23.882 -17.430 10.541 1.00 88.56 127 PRO A CA 1
ATOM 1070 C C . PRO A 1 127 ? 22.452 -17.798 10.948 1.00 88.56 127 PRO A C 1
ATOM 1072 O O . PRO A 1 127 ? 21.512 -17.297 10.329 1.00 88.56 127 PRO A O 1
ATOM 1075 N N . ASP A 1 128 ? 22.285 -18.609 11.996 1.00 90.31 128 ASP A N 1
ATOM 1076 C CA . ASP A 1 128 ? 20.966 -19.021 12.490 1.00 90.31 128 ASP A CA 1
ATOM 1077 C C . ASP A 1 128 ? 20.233 -17.837 13.143 1.00 90.31 128 ASP A C 1
ATOM 1079 O O . ASP A 1 128 ? 19.060 -17.593 12.861 1.00 90.31 128 ASP A O 1
ATOM 1083 N N . GLU A 1 129 ? 20.945 -17.020 13.928 1.00 91.62 129 GLU A N 1
ATOM 1084 C CA . GLU A 1 129 ? 20.420 -15.757 14.473 1.00 91.62 129 GLU A CA 1
ATOM 1085 C C . GLU A 1 129 ? 20.033 -14.774 13.355 1.00 91.62 129 GLU A C 1
ATOM 1087 O O . GLU A 1 129 ? 19.014 -14.085 13.438 1.00 91.62 129 GLU A O 1
ATOM 1092 N N . LEU A 1 130 ? 20.820 -14.708 12.277 1.00 91.31 130 LEU A N 1
ATOM 1093 C CA . LEU A 1 130 ? 20.504 -13.862 11.128 1.00 91.31 130 LEU A CA 1
ATOM 1094 C C . LEU A 1 130 ? 19.258 -14.362 10.380 1.00 91.31 130 LEU A C 1
ATOM 1096 O O . LEU A 1 130 ? 18.442 -13.547 9.955 1.00 91.31 130 LEU A O 1
ATOM 1100 N N . ALA A 1 131 ? 19.083 -15.677 10.227 1.00 91.19 131 ALA A N 1
ATOM 1101 C CA . ALA A 1 131 ? 17.877 -16.255 9.636 1.00 91.19 131 ALA A CA 1
ATOM 1102 C C . ALA A 1 131 ? 16.640 -15.971 10.502 1.00 91.19 131 ALA A C 1
ATOM 1104 O O . ALA A 1 131 ? 15.644 -15.463 9.988 1.00 91.19 131 ALA A O 1
ATOM 1105 N N . TYR A 1 132 ? 16.746 -16.166 11.819 1.00 92.31 132 TYR A N 1
ATOM 1106 C CA . TYR A 1 132 ? 15.679 -15.853 12.771 1.00 92.31 132 TYR A CA 1
ATOM 1107 C C . TYR A 1 132 ? 15.238 -14.384 12.689 1.00 92.31 132 TYR A C 1
ATOM 1109 O O . TYR A 1 132 ? 14.048 -14.089 12.555 1.00 92.31 132 TYR A O 1
ATOM 1117 N N . ARG A 1 133 ? 16.192 -13.440 12.680 1.00 94.12 133 ARG A N 1
ATOM 1118 C CA . ARG A 1 133 ? 15.895 -12.006 12.501 1.00 94.12 133 ARG A CA 1
ATOM 1119 C C . ARG A 1 133 ? 15.226 -11.710 11.168 1.00 94.12 133 ARG A C 1
ATOM 1121 O O . ARG A 1 133 ? 14.336 -10.868 11.118 1.00 94.12 133 ARG A O 1
ATOM 1128 N N . ARG A 1 134 ? 15.631 -12.394 10.094 1.00 94.06 134 ARG A N 1
ATOM 1129 C CA . ARG A 1 134 ? 15.020 -12.236 8.767 1.00 94.06 134 ARG A CA 1
ATOM 1130 C C . ARG A 1 134 ? 13.563 -12.679 8.784 1.00 94.06 134 ARG A C 1
ATOM 1132 O O . ARG A 1 134 ? 12.708 -11.945 8.299 1.00 94.06 134 ARG A O 1
ATOM 1139 N N . HIS A 1 135 ? 13.284 -13.857 9.339 1.00 94.94 135 HIS A N 1
ATOM 1140 C CA . HIS A 1 135 ? 11.926 -14.392 9.444 1.00 94.94 135 HIS A CA 1
ATOM 1141 C C . HIS A 1 135 ? 11.046 -13.490 10.296 1.00 94.94 135 HIS A C 1
ATOM 1143 O O . HIS A 1 135 ? 9.948 -13.144 9.866 1.00 94.94 135 HIS A O 1
ATOM 1149 N N . ARG A 1 136 ? 11.547 -13.030 11.449 1.00 95.00 136 ARG A N 1
ATOM 1150 C CA . ARG A 1 136 ? 10.820 -12.089 12.307 1.00 95.00 136 ARG A CA 1
ATOM 1151 C C . ARG A 1 136 ? 10.552 -10.758 11.606 1.00 95.00 136 ARG A C 1
ATOM 1153 O O . ARG A 1 136 ? 9.420 -10.283 11.637 1.00 95.00 136 ARG A O 1
ATOM 1160 N N . PHE A 1 137 ? 11.548 -10.206 10.912 1.00 96.31 137 PHE A N 1
ATOM 1161 C CA . PHE A 1 137 ? 11.395 -8.987 10.121 1.00 96.31 137 PHE A CA 1
ATOM 1162 C C . PHE A 1 137 ? 10.328 -9.135 9.032 1.00 96.31 137 PHE A C 1
ATOM 1164 O O . PHE A 1 137 ? 9.401 -8.332 8.974 1.00 96.31 137 PHE A O 1
ATOM 1171 N N . LEU A 1 138 ? 10.433 -10.166 8.187 1.00 95.69 138 LEU A N 1
ATOM 1172 C CA . LEU A 1 138 ? 9.488 -10.398 7.093 1.00 95.69 138 LEU A CA 1
ATOM 1173 C C . LEU A 1 138 ? 8.084 -10.714 7.619 1.00 95.69 138 LEU A C 1
ATOM 1175 O O . LEU A 1 138 ? 7.117 -10.204 7.064 1.00 95.69 138 LEU A O 1
ATOM 1179 N N . LYS A 1 139 ? 7.958 -11.468 8.719 1.00 95.19 139 LYS A N 1
ATOM 1180 C CA . LYS A 1 139 ? 6.674 -11.713 9.390 1.00 95.19 139 LYS A CA 1
ATOM 1181 C C . LYS A 1 139 ? 6.028 -10.400 9.830 1.00 95.19 139 LYS A C 1
ATOM 1183 O O . LYS A 1 139 ? 4.890 -10.132 9.457 1.00 95.19 139 LYS A O 1
ATOM 1188 N N . ASN A 1 140 ? 6.756 -9.574 10.582 1.00 94.81 140 ASN A N 1
ATOM 1189 C CA . ASN A 1 140 ? 6.238 -8.304 11.088 1.00 94.81 140 ASN A CA 1
ATOM 1190 C C . ASN A 1 140 ? 5.941 -7.323 9.944 1.00 94.81 140 ASN A C 1
ATOM 1192 O O . ASN A 1 140 ? 4.947 -6.604 10.005 1.00 94.81 140 ASN A O 1
ATOM 1196 N N . LEU A 1 141 ? 6.746 -7.320 8.876 1.00 96.06 141 LEU A N 1
ATOM 1197 C CA . LEU A 1 141 ? 6.485 -6.532 7.670 1.00 96.06 141 LEU A CA 1
ATOM 1198 C C . LEU A 1 141 ? 5.209 -6.997 6.955 1.00 96.06 141 LEU A C 1
ATOM 1200 O O . LEU A 1 141 ? 4.419 -6.162 6.534 1.00 96.06 141 LEU A O 1
ATOM 1204 N N . MET A 1 142 ? 4.979 -8.306 6.841 1.00 93.81 142 MET A N 1
ATOM 1205 C CA . MET A 1 142 ? 3.753 -8.857 6.255 1.00 93.81 142 MET A CA 1
ATOM 1206 C C . MET A 1 142 ? 2.517 -8.521 7.093 1.00 93.81 142 MET A C 1
ATOM 1208 O O . MET A 1 142 ? 1.528 -8.058 6.538 1.00 93.81 142 MET A O 1
ATOM 1212 N N . LEU A 1 143 ? 2.593 -8.673 8.419 1.00 90.81 143 LEU A N 1
ATOM 1213 C CA . LEU A 1 143 ? 1.530 -8.246 9.338 1.00 90.81 143 LEU A CA 1
ATOM 1214 C C . LEU A 1 143 ? 1.229 -6.749 9.187 1.00 90.81 143 LEU A C 1
ATOM 1216 O O . LEU A 1 143 ? 0.071 -6.350 9.143 1.00 90.81 143 LEU A O 1
ATOM 1220 N N . THR A 1 144 ? 2.279 -5.937 9.041 1.00 93.06 144 THR A N 1
ATOM 1221 C CA . THR A 1 144 ? 2.182 -4.494 8.776 1.00 93.06 144 THR A CA 1
ATOM 1222 C C . THR A 1 144 ? 1.468 -4.221 7.443 1.00 93.06 144 THR A C 1
ATOM 1224 O O . THR A 1 144 ? 0.630 -3.330 7.370 1.00 93.06 144 THR A O 1
ATOM 1227 N N . MET A 1 145 ? 1.739 -4.989 6.382 1.00 92.00 145 MET A N 1
ATOM 1228 C CA . MET A 1 145 ? 1.016 -4.838 5.109 1.00 92.00 145 MET A CA 1
ATOM 1229 C C . MET A 1 145 ? -0.471 -5.168 5.256 1.00 92.00 145 MET A C 1
ATOM 1231 O O . MET A 1 145 ? -1.303 -4.368 4.835 1.00 92.00 145 MET A O 1
ATOM 1235 N N . VAL A 1 146 ? -0.795 -6.303 5.883 1.00 88.06 146 VAL A N 1
ATOM 1236 C CA . VAL A 1 146 ? -2.181 -6.768 6.055 1.00 88.06 146 VAL A CA 1
ATOM 1237 C C . VAL A 1 146 ? -2.985 -5.768 6.886 1.00 88.06 146 VAL A C 1
ATOM 1239 O O . VAL A 1 146 ? -3.953 -5.223 6.378 1.00 88.06 146 VAL A O 1
ATOM 1242 N N . ARG A 1 147 ? -2.513 -5.412 8.091 1.00 86.06 147 ARG A N 1
ATOM 1243 C CA . ARG A 1 147 ? -3.164 -4.408 8.963 1.00 86.06 147 ARG A CA 1
ATOM 1244 C C . ARG A 1 147 ? -3.198 -2.998 8.363 1.00 86.06 147 ARG A C 1
ATOM 1246 O O . ARG A 1 147 ? -3.908 -2.121 8.832 1.00 86.06 147 ARG A O 1
ATOM 1253 N N . GLY A 1 148 ? -2.359 -2.734 7.363 1.00 87.38 148 GLY A N 1
ATOM 1254 C CA . GLY A 1 148 ? -2.321 -1.465 6.641 1.00 87.38 148 GLY A CA 1
ATOM 1255 C C . GLY A 1 148 ? -3.259 -1.405 5.438 1.00 87.38 148 GLY A C 1
ATOM 1256 O O . GLY A 1 148 ? -3.173 -0.422 4.687 1.00 87.38 148 GLY A O 1
ATOM 1257 N N . ASN A 1 149 ? -4.084 -2.436 5.236 1.00 88.19 149 ASN A N 1
ATOM 1258 C CA . ASN A 1 149 ? -4.988 -2.640 4.104 1.00 88.19 149 ASN A CA 1
ATOM 1259 C C . ASN A 1 149 ? -4.248 -2.596 2.759 1.00 88.19 149 ASN A C 1
ATOM 1261 O O . ASN A 1 149 ? -4.708 -1.995 1.788 1.00 88.19 149 ASN A O 1
ATOM 1265 N N . PHE A 1 150 ? -3.046 -3.184 2.713 1.00 90.69 150 PHE A N 1
ATOM 1266 C CA . PHE A 1 150 ? -2.307 -3.391 1.470 1.00 90.69 150 PHE A CA 1
ATOM 1267 C C . PHE A 1 150 ? -2.674 -4.727 0.828 1.00 90.69 150 PHE A C 1
ATOM 1269 O O . PHE A 1 150 ? -2.622 -5.780 1.460 1.00 90.69 150 PHE A O 1
ATOM 1276 N N . VAL A 1 151 ? -2.936 -4.686 -0.474 1.00 90.25 151 VAL A N 1
ATOM 1277 C CA . VAL A 1 151 ? -3.321 -5.849 -1.273 1.00 90.25 151 VAL A CA 1
ATOM 1278 C C . VAL A 1 151 ? -2.099 -6.390 -2.028 1.00 90.25 151 VAL A C 1
ATOM 1280 O O . VAL A 1 151 ? -1.354 -5.601 -2.628 1.00 90.25 151 VAL A O 1
ATOM 1283 N N . PRO A 1 152 ? -1.848 -7.715 -2.030 1.00 91.56 152 PRO A N 1
ATOM 1284 C CA . PRO A 1 152 ? -0.812 -8.316 -2.863 1.00 91.56 152 PRO A CA 1
ATOM 1285 C C . PRO A 1 152 ? -1.033 -8.028 -4.353 1.00 91.56 152 PRO A C 1
ATOM 1287 O O . PRO A 1 152 ? -2.151 -8.067 -4.865 1.00 91.56 152 PRO A O 1
ATOM 1290 N N . PHE A 1 153 ? 0.046 -7.780 -5.091 1.00 91.06 153 PHE A N 1
ATOM 1291 C CA . PHE A 1 153 ? -0.017 -7.639 -6.544 1.00 91.06 153 PHE A CA 1
ATOM 1292 C C . PHE A 1 153 ? -0.065 -9.029 -7.199 1.00 91.06 153 PHE A C 1
ATOM 1294 O O . PHE A 1 153 ? 0.968 -9.607 -7.552 1.00 91.06 153 PHE A O 1
ATOM 1301 N N . SER A 1 154 ? -1.277 -9.577 -7.299 1.00 89.38 154 SER A N 1
ATOM 1302 C CA . SER A 1 154 ? -1.534 -10.945 -7.755 1.00 89.38 154 SER A CA 1
ATOM 1303 C C . SER A 1 154 ? -1.163 -11.174 -9.226 1.00 89.38 154 SER A C 1
ATOM 1305 O O . SER A 1 154 ? -0.917 -10.249 -10.009 1.00 89.38 154 SER A O 1
ATOM 1307 N N . LYS A 1 155 ? -1.157 -12.445 -9.636 1.00 90.19 155 LYS A N 1
ATOM 1308 C CA . LYS A 1 155 ? -0.961 -12.863 -11.028 1.00 90.19 155 LYS A CA 1
ATOM 1309 C C . LYS A 1 155 ? -1.919 -12.153 -11.987 1.00 90.19 155 LYS A C 1
ATOM 1311 O O . LYS A 1 155 ? -1.488 -11.742 -13.062 1.00 90.19 155 LYS A O 1
ATOM 1316 N N . GLU A 1 156 ? -3.175 -11.979 -11.591 1.00 84.94 156 GLU A N 1
ATOM 1317 C CA . GLU A 1 156 ? -4.185 -11.301 -12.403 1.00 84.94 156 GLU A CA 1
ATOM 1318 C C . GLU A 1 156 ? -3.829 -9.825 -12.633 1.00 84.94 156 GLU A C 1
ATOM 1320 O O . GLU A 1 156 ? -3.886 -9.340 -13.764 1.00 84.94 156 GLU A O 1
ATOM 1325 N N . PHE A 1 157 ? -3.370 -9.123 -11.592 1.00 85.06 157 PHE A N 1
ATOM 1326 C CA . PHE A 1 157 ? -2.896 -7.742 -11.711 1.00 85.06 157 PHE A CA 1
ATOM 1327 C C . PHE A 1 157 ? -1.681 -7.626 -12.640 1.00 85.06 157 PHE A C 1
ATOM 1329 O O . PHE A 1 157 ? -1.599 -6.695 -13.445 1.00 85.06 157 PHE A O 1
ATOM 1336 N N . VAL A 1 158 ? -0.752 -8.588 -12.584 1.00 87.50 158 VAL A N 1
ATOM 1337 C CA . VAL A 1 158 ? 0.393 -8.643 -13.509 1.00 87.50 158 VAL A CA 1
ATOM 1338 C C . VAL A 1 158 ? -0.077 -8.824 -14.952 1.00 87.50 158 VAL A C 1
ATOM 1340 O O . VAL A 1 158 ? 0.388 -8.099 -15.834 1.00 87.50 158 VAL A O 1
ATOM 1343 N N . GLU A 1 159 ? -0.995 -9.752 -15.212 1.00 87.19 159 GLU A N 1
ATOM 1344 C CA . GLU A 1 159 ? -1.543 -9.987 -16.552 1.00 87.19 159 GLU A CA 1
ATOM 1345 C C . GLU A 1 159 ? -2.252 -8.732 -17.086 1.00 87.19 159 GLU A C 1
ATOM 1347 O O . GLU A 1 159 ? -1.883 -8.242 -18.156 1.00 87.19 159 GLU A O 1
ATOM 1352 N N . LYS A 1 160 ? -3.125 -8.109 -16.283 1.00 83.56 160 LYS A N 1
ATOM 1353 C CA . LYS A 1 160 ? -3.841 -6.868 -16.638 1.00 83.56 160 LYS A CA 1
ATOM 1354 C C . LYS A 1 160 ? -2.919 -5.667 -16.850 1.00 83.56 160 LYS A C 1
ATOM 1356 O O . LYS A 1 160 ? -3.172 -4.831 -17.726 1.00 83.56 160 LYS A O 1
ATOM 1361 N N . SER A 1 161 ? -1.816 -5.580 -16.103 1.00 85.12 161 SER A N 1
ATOM 1362 C CA . SER A 1 161 ? -0.788 -4.553 -16.325 1.00 85.12 161 SER A CA 1
ATOM 1363 C C . SER A 1 161 ? -0.092 -4.701 -17.683 1.00 85.12 161 SER A C 1
ATOM 1365 O O . SER A 1 161 ? 0.279 -3.707 -18.295 1.00 85.12 161 SER A O 1
ATOM 1367 N N . ARG A 1 162 ? 0.058 -5.930 -18.193 1.00 84.31 162 ARG A N 1
ATOM 1368 C CA . ARG A 1 162 ? 0.802 -6.224 -19.430 1.00 84.31 162 ARG A CA 1
ATOM 1369 C C . ARG A 1 162 ? -0.044 -6.123 -20.700 1.00 84.31 162 ARG A C 1
ATOM 1371 O O . ARG A 1 162 ? 0.524 -6.123 -21.795 1.00 84.31 162 ARG A O 1
ATOM 1378 N N . GLU A 1 163 ? -1.366 -6.048 -20.571 1.00 79.62 163 GLU A N 1
ATOM 1379 C CA . GLU A 1 163 ? -2.299 -5.947 -21.702 1.00 79.62 163 GLU A CA 1
ATOM 1380 C C . GLU A 1 163 ? -2.109 -4.661 -22.517 1.00 79.62 163 GLU A C 1
ATOM 1382 O O . GLU A 1 163 ? -2.232 -4.688 -23.744 1.00 79.62 163 GLU A O 1
ATOM 1387 N N . TYR A 1 164 ? -1.753 -3.549 -21.866 1.00 74.69 164 TYR A N 1
ATOM 1388 C CA . TYR A 1 164 ? -1.683 -2.241 -22.512 1.00 74.69 164 TYR A CA 1
ATOM 1389 C C . TYR A 1 164 ? -0.402 -1.473 -22.201 1.00 74.69 164 TYR A C 1
ATOM 1391 O O . TYR A 1 164 ? 0.158 -1.577 -21.118 1.00 74.69 164 TYR A O 1
ATOM 1399 N N . ASP A 1 165 ? 0.020 -0.636 -23.154 1.00 74.69 165 ASP A N 1
ATOM 1400 C CA . ASP A 1 165 ? 1.068 0.362 -22.929 1.00 74.69 165 ASP A CA 1
ATOM 1401 C C . ASP A 1 165 ? 0.414 1.731 -22.657 1.00 74.69 165 ASP A C 1
ATOM 1403 O O . ASP A 1 165 ? -0.391 2.192 -23.473 1.00 74.69 165 ASP A O 1
ATOM 1407 N N . TYR A 1 166 ? 0.811 2.425 -21.583 1.00 79.12 166 TYR A N 1
ATOM 1408 C CA . TYR A 1 166 ? 0.256 3.735 -21.214 1.00 79.12 166 TYR A CA 1
ATOM 1409 C C . TYR A 1 166 ? 1.230 4.897 -21.509 1.00 79.12 166 TYR A C 1
ATOM 1411 O O . TYR A 1 166 ? 1.316 5.407 -22.642 1.00 79.12 166 TYR A O 1
ATOM 1419 N N . LEU A 1 167 ? 2.012 5.360 -20.524 1.00 70.50 167 LEU A N 1
ATOM 1420 C CA . LEU A 1 167 ? 2.914 6.500 -20.732 1.00 70.50 167 LEU A CA 1
ATOM 1421 C C . LEU A 1 167 ? 4.227 6.077 -21.381 1.00 70.50 167 LEU A C 1
ATOM 1423 O O . LEU A 1 167 ? 4.738 6.802 -22.255 1.00 70.50 167 LEU A O 1
ATOM 1427 N N . PHE A 1 168 ? 4.730 4.901 -21.015 1.00 68.19 168 PHE A N 1
ATOM 1428 C CA . PHE A 1 168 ? 6.034 4.393 -21.415 1.00 68.19 168 PHE A CA 1
ATOM 1429 C C . PHE A 1 168 ? 5.901 3.354 -22.531 1.00 68.19 168 PHE A C 1
ATOM 1431 O O . PHE A 1 168 ? 5.665 2.181 -22.314 1.00 68.19 168 PHE A O 1
ATOM 1438 N N . ASP A 1 169 ? 6.115 3.795 -23.769 1.00 60.56 169 ASP A N 1
ATOM 1439 C CA . ASP A 1 169 ? 5.933 2.991 -24.994 1.00 60.56 169 ASP A CA 1
ATOM 1440 C C . ASP A 1 169 ? 7.091 2.017 -25.299 1.00 60.56 169 ASP A C 1
ATOM 1442 O O . ASP A 1 169 ? 7.363 1.674 -26.451 1.00 60.56 169 ASP A O 1
ATOM 1446 N N . LEU A 1 170 ? 7.853 1.619 -24.282 1.00 61.50 170 LEU A N 1
ATOM 1447 C CA . LEU A 1 170 ? 8.972 0.700 -24.445 1.00 61.50 170 LEU A CA 1
ATOM 1448 C C . LEU A 1 170 ? 8.801 -0.467 -23.493 1.00 61.50 170 LEU A C 1
ATOM 1450 O O . LEU A 1 170 ? 8.792 -0.285 -22.279 1.00 61.50 170 LEU A O 1
ATOM 1454 N N . LYS A 1 171 ? 8.750 -1.672 -24.066 1.00 64.50 171 LYS A N 1
ATOM 1455 C CA . LYS A 1 171 ? 8.708 -2.908 -23.291 1.00 64.50 171 LYS A CA 1
ATOM 1456 C C . LYS A 1 171 ? 9.945 -2.974 -22.410 1.00 64.50 171 LYS A C 1
ATOM 1458 O O . LYS A 1 171 ? 11.077 -3.073 -22.899 1.00 64.50 171 LYS A O 1
ATOM 1463 N N . VAL A 1 172 ? 9.736 -2.890 -21.109 1.00 71.25 172 VAL A N 1
ATOM 1464 C CA . VAL A 1 172 ? 10.787 -3.146 -20.138 1.00 71.25 172 VAL A CA 1
ATOM 1465 C C . VAL A 1 172 ? 10.907 -4.655 -19.975 1.00 71.25 172 VAL A C 1
ATOM 1467 O O . VAL A 1 172 ? 9.924 -5.376 -20.061 1.00 71.25 172 VAL A O 1
ATOM 1470 N N . ARG A 1 173 ? 12.136 -5.151 -19.837 1.00 78.88 173 ARG A N 1
ATOM 1471 C CA . ARG A 1 173 ? 12.376 -6.510 -19.355 1.00 78.88 173 ARG A CA 1
ATOM 1472 C C . ARG A 1 173 ? 13.119 -6.439 -18.041 1.00 78.88 173 ARG A C 1
ATOM 1474 O O . ARG A 1 173 ? 14.182 -5.811 -17.968 1.00 78.88 173 ARG A O 1
ATOM 1481 N N . VAL A 1 174 ? 12.557 -7.088 -17.034 1.00 84.00 174 VAL A N 1
ATOM 1482 C CA . VAL A 1 174 ? 13.190 -7.267 -15.732 1.00 84.00 174 VAL A CA 1
ATOM 1483 C C . VAL A 1 174 ? 14.291 -8.313 -15.849 1.00 84.00 174 VAL A C 1
ATOM 1485 O O . VAL A 1 174 ? 14.166 -9.322 -16.545 1.00 84.00 174 VAL A O 1
ATOM 1488 N N . GLN A 1 175 ? 15.416 -8.036 -15.208 1.00 84.44 175 GLN A N 1
ATOM 1489 C CA . GLN A 1 175 ? 16.553 -8.937 -15.130 1.00 84.44 175 GLN A CA 1
ATOM 1490 C C . GLN A 1 175 ? 16.483 -9.771 -13.853 1.00 84.44 175 GLN A C 1
ATOM 1492 O O . GLN A 1 175 ? 17.187 -9.492 -12.882 1.00 84.44 175 GLN A O 1
ATOM 1497 N N . TRP A 1 176 ? 15.643 -10.806 -13.873 1.00 86.94 176 TRP A N 1
ATOM 1498 C CA . TRP A 1 176 ? 15.454 -11.727 -12.747 1.00 86.94 176 TRP A CA 1
ATOM 1499 C C . TRP A 1 176 ? 16.749 -12.446 -12.322 1.00 86.94 176 TRP A C 1
ATOM 1501 O O . TRP A 1 176 ? 16.875 -12.859 -11.179 1.00 86.94 176 TRP A O 1
ATOM 1511 N N . ASP A 1 177 ? 17.765 -12.508 -13.194 1.00 82.44 177 ASP A N 1
ATOM 1512 C CA . ASP A 1 177 ? 19.097 -13.058 -12.895 1.00 82.44 177 ASP A CA 1
ATOM 1513 C C . ASP A 1 177 ? 19.877 -12.286 -11.816 1.00 82.44 177 ASP A C 1
ATOM 1515 O O . ASP A 1 177 ? 20.856 -12.802 -11.286 1.00 82.44 177 ASP A O 1
ATOM 1519 N N . GLN A 1 178 ? 19.462 -11.057 -11.497 1.00 83.00 178 GLN A N 1
ATOM 1520 C CA . GLN A 1 178 ? 20.064 -10.236 -10.440 1.00 83.00 178 GLN A CA 1
ATOM 1521 C C . GLN A 1 178 ? 19.330 -10.326 -9.095 1.00 83.00 178 GLN A C 1
ATOM 1523 O O . GLN A 1 178 ? 19.808 -9.753 -8.116 1.00 83.00 178 GLN A O 1
ATOM 1528 N N . HIS A 1 179 ? 18.192 -11.019 -9.033 1.00 85.31 179 HIS A N 1
ATOM 1529 C CA . HIS A 1 179 ? 17.422 -11.212 -7.804 1.00 85.31 179 HIS A CA 1
ATOM 1530 C C . HIS A 1 179 ? 17.889 -12.454 -7.060 1.00 85.31 179 HIS A C 1
ATOM 1532 O O . HIS A 1 179 ? 18.306 -13.432 -7.681 1.00 85.31 179 HIS A O 1
ATOM 1538 N N . ASP A 1 180 ? 17.818 -12.423 -5.733 1.00 86.25 180 ASP A N 1
ATOM 1539 C CA . ASP A 1 180 ? 18.074 -13.600 -4.908 1.00 86.25 180 ASP A CA 1
ATOM 1540 C C . ASP A 1 180 ? 16.753 -14.254 -4.469 1.00 86.25 180 ASP A C 1
ATOM 1542 O O . ASP A 1 180 ? 16.082 -13.723 -3.583 1.00 86.25 180 ASP A O 1
ATOM 1546 N N . PRO A 1 181 ? 16.383 -15.408 -5.056 1.00 86.31 181 PRO A N 1
ATOM 1547 C CA . PRO A 1 181 ? 15.145 -16.090 -4.713 1.00 86.31 181 PRO A CA 1
ATOM 1548 C C . PRO A 1 181 ? 15.208 -16.952 -3.449 1.00 86.31 181 PRO A C 1
ATOM 1550 O O . PRO A 1 181 ? 14.234 -17.628 -3.120 1.00 86.31 181 PRO A O 1
ATOM 1553 N N . SER A 1 182 ? 16.361 -17.062 -2.785 1.00 85.75 182 SER A N 1
ATOM 1554 C CA . SER A 1 182 ? 16.515 -17.960 -1.633 1.00 85.75 182 SER A CA 1
ATOM 1555 C C . SER A 1 182 ? 15.720 -17.484 -0.414 1.00 85.75 182 SER A C 1
ATOM 1557 O O . SER A 1 182 ? 14.965 -18.267 0.155 1.00 85.75 182 SER A O 1
ATOM 1559 N N . SER A 1 183 ? 15.809 -16.197 -0.072 1.00 82.94 183 SER A N 1
ATOM 1560 C CA . SER A 1 183 ? 15.197 -15.638 1.139 1.00 82.94 183 SER A CA 1
ATOM 1561 C C . SER A 1 183 ? 13.675 -15.710 1.168 1.00 82.94 183 SER A C 1
ATOM 1563 O O . SER A 1 183 ? 13.108 -16.022 2.209 1.00 82.94 183 SER A O 1
ATOM 1565 N N . PHE A 1 184 ? 12.992 -15.423 0.055 1.00 88.69 184 PHE A N 1
ATOM 1566 C CA . PHE A 1 184 ? 11.526 -15.475 0.039 1.00 88.69 184 PHE A CA 1
ATOM 1567 C C . PHE A 1 184 ? 10.996 -16.910 0.024 1.00 88.69 184 PHE A C 1
ATOM 1569 O O . PHE A 1 184 ? 9.954 -17.159 0.622 1.00 88.69 184 PHE A O 1
ATOM 1576 N N . ARG A 1 185 ? 11.733 -17.862 -0.567 1.00 90.88 185 ARG A N 1
ATOM 1577 C CA . ARG A 1 185 ? 11.409 -19.294 -0.448 1.00 90.88 185 ARG A CA 1
ATOM 1578 C C . ARG A 1 185 ? 11.571 -19.791 0.980 1.00 90.88 185 ARG A C 1
ATOM 1580 O O . ARG A 1 185 ? 10.666 -20.426 1.504 1.00 90.88 185 ARG A O 1
ATOM 1587 N N . ASP A 1 186 ? 12.693 -19.450 1.604 1.00 91.81 186 ASP A N 1
ATOM 1588 C CA . ASP A 1 186 ? 12.974 -19.756 3.008 1.00 91.81 186 ASP A CA 1
ATOM 1589 C C . ASP A 1 186 ? 11.904 -19.159 3.939 1.00 91.81 186 ASP A C 1
ATOM 1591 O O . ASP A 1 186 ? 11.386 -19.838 4.820 1.00 91.81 186 ASP A O 1
ATOM 1595 N N . PHE A 1 187 ? 11.481 -17.917 3.686 1.00 92.94 187 PHE A N 1
ATOM 1596 C CA . PHE A 1 187 ? 10.385 -17.294 4.426 1.00 92.94 187 PHE A CA 1
ATOM 1597 C C . PHE A 1 187 ? 9.031 -17.979 4.190 1.00 92.94 187 PHE A C 1
ATOM 1599 O O . PHE A 1 187 ? 8.288 -18.187 5.144 1.00 92.94 187 PHE A O 1
ATOM 1606 N N . ALA A 1 188 ? 8.697 -18.361 2.956 1.00 92.56 188 ALA A N 1
ATOM 1607 C CA . ALA A 1 188 ? 7.459 -19.088 2.679 1.00 92.56 188 ALA A CA 1
ATOM 1608 C C . ALA A 1 188 ? 7.423 -20.454 3.389 1.00 92.56 188 ALA A C 1
ATOM 1610 O O . ALA A 1 188 ? 6.390 -20.838 3.939 1.00 92.56 188 ALA A O 1
ATOM 1611 N N . ASP A 1 189 ? 8.557 -21.158 3.436 1.00 93.12 189 ASP A N 1
ATOM 1612 C CA . ASP A 1 189 ? 8.691 -22.391 4.213 1.00 93.12 189 ASP A CA 1
ATOM 1613 C C . ASP A 1 189 ? 8.527 -22.131 5.718 1.00 93.12 189 ASP A C 1
ATOM 1615 O O . ASP A 1 189 ? 7.752 -22.838 6.363 1.00 93.12 189 ASP A O 1
ATOM 1619 N N . PHE A 1 190 ? 9.155 -21.079 6.257 1.00 93.88 190 PHE A N 1
ATOM 1620 C CA . PHE A 1 190 ? 8.967 -20.643 7.645 1.00 93.88 190 PHE A CA 1
ATOM 1621 C C . PHE A 1 190 ? 7.489 -20.389 7.978 1.00 93.88 190 PHE A C 1
ATOM 1623 O O . PHE A 1 190 ? 6.998 -20.914 8.977 1.00 93.88 190 PHE A O 1
ATOM 1630 N N . VAL A 1 191 ? 6.754 -19.657 7.128 1.00 92.19 191 VAL A N 1
ATOM 1631 C CA . VAL A 1 191 ? 5.324 -19.361 7.352 1.00 92.19 191 VAL A CA 1
ATOM 1632 C C . VAL A 1 191 ? 4.492 -20.639 7.456 1.00 92.19 191 VAL A C 1
ATOM 1634 O O . VAL A 1 191 ? 3.606 -20.735 8.306 1.00 92.19 191 VAL A O 1
ATOM 1637 N N . ARG A 1 192 ? 4.817 -21.638 6.633 1.00 91.19 192 ARG A N 1
ATOM 1638 C CA . ARG A 1 192 ? 4.106 -22.915 6.575 1.00 91.19 192 ARG A CA 1
ATOM 1639 C C . ARG A 1 192 ? 4.414 -23.832 7.760 1.00 91.19 192 ARG A C 1
ATOM 1641 O O . ARG A 1 192 ? 3.529 -24.557 8.212 1.00 91.19 192 ARG A O 1
ATOM 1648 N N . THR A 1 193 ? 5.663 -23.872 8.229 1.00 91.06 193 THR A N 1
ATOM 1649 C CA . THR A 1 193 ? 6.108 -24.896 9.193 1.00 91.06 193 THR A CA 1
ATOM 1650 C C . THR A 1 193 ? 6.239 -24.410 10.629 1.00 91.06 193 THR A C 1
ATOM 1652 O O . THR A 1 193 ? 6.094 -25.220 11.541 1.00 91.06 193 THR A O 1
ATOM 1655 N N . ASP A 1 194 ? 6.538 -23.129 10.847 1.00 92.44 194 ASP A N 1
ATOM 1656 C CA . ASP A 1 194 ? 6.924 -22.615 12.162 1.00 92.44 194 ASP A CA 1
ATOM 1657 C C . ASP A 1 194 ? 5.722 -22.063 12.949 1.00 92.44 194 ASP A C 1
ATOM 1659 O O . ASP A 1 194 ? 4.871 -21.341 12.416 1.00 92.44 194 ASP A O 1
ATOM 1663 N N . GLU A 1 195 ? 5.637 -22.386 14.241 1.00 88.31 195 GLU A N 1
ATOM 1664 C CA . GLU A 1 195 ? 4.591 -21.874 15.138 1.00 88.31 195 GLU A CA 1
ATOM 1665 C C . GLU A 1 195 ? 4.696 -20.357 15.342 1.00 88.31 195 GLU A C 1
ATOM 1667 O O . GLU A 1 195 ? 3.674 -19.692 15.510 1.00 88.31 195 GLU A O 1
ATOM 1672 N N . ALA A 1 196 ? 5.895 -19.775 15.239 1.00 86.69 196 ALA A N 1
ATOM 1673 C CA . ALA A 1 196 ? 6.096 -18.330 15.338 1.00 86.69 196 ALA A CA 1
ATOM 1674 C C . ALA A 1 196 ? 5.376 -17.543 14.224 1.00 86.69 196 ALA A C 1
ATOM 1676 O O . ALA A 1 196 ? 5.132 -16.341 14.372 1.00 86.69 196 ALA A O 1
ATOM 1677 N N . ALA A 1 197 ? 5.008 -18.212 13.125 1.00 87.56 197 ALA A N 1
ATOM 1678 C CA . ALA A 1 197 ? 4.227 -17.646 12.030 1.00 87.56 197 ALA A CA 1
ATOM 1679 C C . ALA A 1 197 ? 2.707 -17.837 12.182 1.00 87.56 197 ALA A C 1
ATOM 1681 O O . ALA A 1 197 ? 1.956 -17.410 11.307 1.00 87.56 197 ALA A O 1
ATOM 1682 N N . LEU A 1 198 ? 2.228 -18.461 13.266 1.00 86.69 198 LEU A N 1
ATOM 1683 C CA . LEU A 1 198 ? 0.798 -18.710 13.488 1.00 86.69 198 LEU A CA 1
ATOM 1684 C C . LEU A 1 198 ? -0.020 -17.414 13.503 1.00 86.69 198 LEU A C 1
ATOM 1686 O O . LEU A 1 198 ? -1.115 -17.361 12.958 1.00 86.69 198 LEU A O 1
ATOM 1690 N N . GLU A 1 199 ? 0.525 -16.363 14.111 1.00 85.06 199 GLU A N 1
ATOM 1691 C CA . GLU A 1 199 ? -0.082 -15.032 14.121 1.00 85.06 199 GLU A CA 1
ATOM 1692 C C . GLU A 1 199 ? -0.308 -14.504 12.701 1.00 85.06 199 GLU A C 1
ATOM 1694 O O . GLU A 1 199 ? -1.404 -14.047 12.388 1.00 85.06 199 GLU A O 1
ATOM 1699 N N . LEU A 1 200 ? 0.698 -14.621 11.828 1.00 85.94 200 LEU A N 1
ATOM 1700 C CA . LEU A 1 200 ? 0.573 -14.212 10.433 1.00 85.94 200 LEU A CA 1
ATOM 1701 C C . LEU A 1 200 ? -0.482 -15.052 9.715 1.00 85.94 200 LEU A C 1
ATOM 1703 O O . LEU A 1 200 ? -1.350 -14.470 9.081 1.00 85.94 200 LEU A O 1
ATOM 1707 N N . ARG A 1 201 ? -0.457 -16.384 9.875 1.00 86.62 201 ARG A N 1
ATOM 1708 C CA . ARG A 1 201 ? -1.437 -17.311 9.275 1.00 86.62 201 ARG A CA 1
ATOM 1709 C C . ARG A 1 201 ? -2.882 -16.986 9.647 1.00 86.62 201 ARG A C 1
ATOM 1711 O O . ARG A 1 201 ? -3.757 -17.089 8.798 1.00 86.62 201 ARG A O 1
ATOM 1718 N N . LYS A 1 202 ? -3.121 -16.548 10.889 1.00 85.50 202 LYS A N 1
ATOM 1719 C CA . LYS A 1 202 ? -4.442 -16.077 11.329 1.00 85.50 202 LYS A CA 1
ATOM 1720 C C . LYS A 1 202 ? -4.878 -14.811 10.593 1.00 85.50 202 LYS A C 1
ATOM 1722 O O . LYS A 1 202 ? -6.020 -14.748 10.177 1.00 85.50 202 LYS A O 1
ATOM 1727 N N . HIS A 1 203 ? -3.982 -13.837 10.424 1.00 82.00 203 HIS A N 1
ATOM 1728 C CA . HIS A 1 203 ? -4.316 -12.569 9.764 1.00 82.00 203 HIS A CA 1
ATOM 1729 C C . HIS A 1 203 ? -4.425 -12.692 8.237 1.00 82.00 203 HIS A C 1
ATOM 1731 O O . HIS A 1 203 ? -5.175 -11.943 7.633 1.00 82.00 203 HIS A O 1
ATOM 1737 N N . ILE A 1 204 ? -3.679 -13.604 7.602 1.00 83.06 204 ILE A N 1
ATOM 1738 C CA . ILE A 1 204 ? -3.808 -13.870 6.154 1.00 83.06 204 ILE A CA 1
ATOM 1739 C C . ILE A 1 204 ? -4.877 -14.922 5.836 1.00 83.06 204 ILE A C 1
ATOM 1741 O O . ILE A 1 204 ? -5.039 -15.267 4.667 1.00 83.06 204 ILE A O 1
ATOM 1745 N N . GLU A 1 205 ? -5.516 -15.490 6.866 1.00 81.31 205 GLU A N 1
ATOM 1746 C CA . GLU A 1 205 ? -6.545 -16.537 6.772 1.00 81.31 205 GLU A CA 1
ATOM 1747 C C . GLU A 1 205 ? -6.132 -17.730 5.891 1.00 81.31 205 GLU A C 1
ATOM 1749 O O . GLU A 1 205 ? -6.936 -18.374 5.224 1.00 81.31 205 GLU A O 1
ATOM 1754 N N . SER A 1 206 ? -4.834 -18.033 5.880 1.00 83.88 206 SER A N 1
ATOM 1755 C CA . SER A 1 206 ? -4.233 -19.045 5.018 1.00 83.88 206 SER A CA 1
ATOM 1756 C C . SER A 1 206 ? -3.028 -19.674 5.702 1.00 83.88 206 SER A C 1
ATOM 1758 O O . SER A 1 206 ? -2.197 -18.992 6.306 1.00 83.88 206 SER A O 1
ATOM 1760 N N . ASP A 1 207 ? -2.889 -20.991 5.554 1.00 82.25 207 ASP A N 1
ATOM 1761 C CA . ASP A 1 207 ? -1.713 -21.730 6.021 1.00 82.25 207 ASP A CA 1
ATOM 1762 C C . ASP A 1 207 ? -0.485 -21.539 5.116 1.00 82.25 207 ASP A C 1
ATOM 1764 O O . ASP A 1 207 ? 0.645 -21.796 5.539 1.00 82.25 207 ASP A O 1
ATOM 1768 N N . ASP A 1 208 ? -0.691 -21.102 3.871 1.00 87.19 208 ASP A N 1
ATOM 1769 C CA . ASP A 1 208 ? 0.359 -20.948 2.867 1.00 87.19 208 ASP A CA 1
ATOM 1770 C C . ASP A 1 208 ? 0.464 -19.505 2.360 1.00 87.19 208 ASP A C 1
ATOM 1772 O O . ASP A 1 208 ? -0.516 -18.884 1.932 1.00 87.19 208 ASP A O 1
ATOM 1776 N N . LEU A 1 209 ? 1.696 -18.988 2.354 1.00 88.44 209 LEU A N 1
ATOM 1777 C CA . LEU A 1 209 ? 1.995 -17.618 1.945 1.00 88.44 209 LEU A CA 1
ATOM 1778 C C . LEU A 1 209 ? 1.678 -17.381 0.462 1.00 88.44 209 LEU A C 1
ATOM 1780 O O . LEU A 1 209 ? 1.193 -16.312 0.100 1.00 88.44 209 LEU A O 1
ATOM 1784 N N . TYR A 1 210 ? 1.945 -18.352 -0.414 1.00 89.56 210 TYR A N 1
ATOM 1785 C CA . TYR A 1 210 ? 1.712 -18.172 -1.851 1.00 89.56 210 TYR A CA 1
ATOM 1786 C C . TYR A 1 210 ? 0.239 -18.259 -2.235 1.00 89.56 210 TYR A C 1
ATOM 1788 O O . TYR A 1 210 ? -0.144 -17.671 -3.245 1.00 89.56 210 TYR A O 1
ATOM 1796 N N . THR A 1 211 ? -0.571 -18.950 -1.435 1.00 89.38 211 THR A N 1
ATOM 1797 C CA . THR A 1 211 ? -2.031 -18.956 -1.573 1.00 89.38 211 THR A CA 1
ATOM 1798 C C . THR A 1 211 ? -2.599 -17.561 -1.321 1.00 89.38 211 THR A C 1
ATOM 1800 O O . THR A 1 211 ? -3.411 -17.091 -2.110 1.00 89.38 211 THR A O 1
ATOM 1803 N N . PHE A 1 212 ? -2.081 -16.859 -0.308 1.00 88.19 212 PHE A N 1
ATOM 1804 C CA . PHE A 1 212 ? -2.422 -15.460 -0.053 1.00 88.19 212 PHE A CA 1
ATOM 1805 C C . PHE A 1 212 ? -1.878 -14.510 -1.140 1.00 88.19 212 PHE A C 1
ATOM 1807 O O . PHE A 1 212 ? -2.611 -13.699 -1.695 1.00 88.19 212 PHE A O 1
ATOM 1814 N N . LEU A 1 213 ? -0.587 -14.610 -1.482 1.00 88.62 213 LEU A N 1
ATOM 1815 C CA . LEU A 1 213 ? 0.055 -13.674 -2.417 1.00 88.62 213 LEU A CA 1
ATOM 1816 C C . LEU A 1 213 ? -0.374 -13.850 -3.883 1.00 88.62 213 LEU A C 1
ATOM 1818 O O . LEU A 1 213 ? -0.232 -12.916 -4.672 1.00 88.62 213 LEU A O 1
ATOM 1822 N N . GLN A 1 214 ? -0.787 -15.062 -4.270 1.00 90.88 214 GLN A N 1
ATOM 1823 C CA . GLN A 1 214 ? -1.083 -15.471 -5.648 1.00 90.88 214 GLN A CA 1
ATOM 1824 C C . GLN A 1 214 ? -0.076 -14.927 -6.688 1.00 90.88 214 GLN A C 1
ATOM 1826 O O . GLN A 1 214 ? -0.474 -14.282 -7.663 1.00 90.88 214 GLN A O 1
ATOM 1831 N N . PRO A 1 215 ? 1.246 -15.129 -6.513 1.00 90.50 215 PRO A N 1
ATOM 1832 C CA . PRO A 1 215 ? 2.238 -14.432 -7.321 1.00 90.50 215 PRO A CA 1
ATOM 1833 C C . PRO A 1 215 ? 2.271 -14.949 -8.764 1.00 90.50 215 PRO A C 1
ATOM 1835 O O . PRO A 1 215 ? 2.169 -16.150 -9.026 1.00 90.50 215 PRO A O 1
ATOM 1838 N N . HIS A 1 216 ? 2.531 -14.050 -9.714 1.00 91.62 216 HIS A N 1
ATOM 1839 C CA . HIS A 1 216 ? 2.909 -14.444 -11.072 1.00 91.62 216 HIS A CA 1
ATOM 1840 C C . HIS A 1 216 ? 4.229 -15.243 -11.061 1.00 91.62 216 HIS A C 1
ATOM 1842 O O . HIS A 1 216 ? 5.135 -14.933 -10.287 1.00 91.62 216 HIS A O 1
ATOM 1848 N N . GLU A 1 217 ? 4.386 -16.223 -11.960 1.00 88.56 217 GLU A N 1
ATOM 1849 C CA . GLU A 1 217 ? 5.537 -17.150 -11.986 1.00 88.56 217 GLU A CA 1
ATOM 1850 C C . GLU A 1 217 ? 6.905 -16.447 -12.012 1.00 88.56 217 GLU A C 1
ATOM 1852 O O . GLU A 1 217 ? 7.840 -16.882 -11.351 1.00 88.56 217 GLU A O 1
ATOM 1857 N N . GLU A 1 218 ? 7.022 -15.344 -12.756 1.00 86.00 218 GLU A N 1
ATOM 1858 C CA . GLU A 1 218 ? 8.254 -14.539 -12.822 1.00 86.00 218 GLU A CA 1
ATOM 1859 C C . GLU A 1 218 ? 8.579 -13.785 -11.518 1.00 86.00 218 GLU A C 1
ATOM 1861 O O . GLU A 1 218 ? 9.746 -13.553 -11.205 1.00 86.00 218 GLU A O 1
ATOM 1866 N N . PHE A 1 219 ? 7.550 -13.377 -10.775 1.00 88.00 219 PHE A N 1
ATOM 1867 C CA . PHE A 1 219 ? 7.669 -12.538 -9.578 1.00 88.00 219 PHE A CA 1
ATOM 1868 C C . PHE A 1 219 ? 7.875 -13.399 -8.339 1.00 88.00 219 PHE A C 1
ATOM 1870 O O . PHE A 1 219 ? 8.551 -12.978 -7.397 1.00 88.00 219 PHE A O 1
ATOM 1877 N N . LYS A 1 220 ? 7.318 -14.616 -8.379 1.00 88.00 220 LYS A N 1
ATOM 1878 C CA . LYS A 1 220 ? 7.457 -15.633 -7.352 1.00 88.00 220 LYS A CA 1
ATOM 1879 C C . LYS A 1 220 ? 8.919 -15.748 -6.930 1.00 88.00 220 LYS A C 1
ATOM 1881 O O . LYS A 1 220 ? 9.818 -15.838 -7.762 1.00 88.00 220 LYS A O 1
ATOM 1886 N N . ASP A 1 221 ? 9.133 -15.705 -5.624 1.00 89.25 221 ASP A N 1
ATOM 1887 C CA . ASP A 1 221 ? 10.435 -15.788 -4.960 1.00 89.25 221 ASP A CA 1
ATOM 1888 C C . ASP A 1 221 ? 11.384 -14.611 -5.203 1.00 89.25 221 ASP A C 1
ATOM 1890 O O . ASP A 1 221 ? 12.366 -14.508 -4.487 1.00 89.25 221 ASP A O 1
ATOM 1894 N N . ASN A 1 222 ? 11.130 -13.709 -6.153 1.00 90.12 222 ASN A N 1
ATOM 1895 C CA . ASN A 1 222 ? 12.071 -12.642 -6.511 1.00 90.12 222 ASN A CA 1
ATOM 1896 C C . ASN A 1 222 ? 11.713 -11.286 -5.898 1.00 90.12 222 ASN A C 1
ATOM 1898 O O . ASN A 1 222 ? 12.608 -10.481 -5.611 1.00 90.12 222 ASN A O 1
ATOM 1902 N N . VAL A 1 223 ? 10.415 -10.995 -5.781 1.00 92.62 223 VAL A N 1
ATOM 1903 C CA . VAL A 1 223 ? 9.885 -9.701 -5.335 1.00 92.62 223 VAL A CA 1
ATOM 1904 C C . VAL A 1 223 ? 8.546 -9.912 -4.635 1.00 92.62 223 VAL A C 1
ATOM 1906 O O . VAL A 1 223 ? 7.707 -10.665 -5.123 1.00 92.62 223 VAL A O 1
ATOM 1909 N N . LEU A 1 224 ? 8.321 -9.183 -3.544 1.00 93.31 224 LEU A N 1
ATOM 1910 C CA . LEU A 1 224 ? 6.989 -8.975 -2.985 1.00 93.31 224 LEU A CA 1
ATOM 1911 C C . LEU A 1 224 ? 6.490 -7.594 -3.411 1.00 93.31 224 LEU A C 1
ATOM 1913 O O . LEU A 1 224 ? 7.172 -6.586 -3.201 1.00 93.31 224 LEU A O 1
ATOM 1917 N N . LEU A 1 225 ? 5.319 -7.560 -4.038 1.00 94.12 225 LEU A N 1
ATOM 1918 C CA . LEU A 1 225 ? 4.663 -6.339 -4.480 1.00 94.12 225 LEU A CA 1
ATOM 1919 C C . LEU A 1 225 ? 3.311 -6.215 -3.793 1.00 94.12 225 LEU A C 1
ATOM 1921 O O . LEU A 1 225 ? 2.518 -7.152 -3.820 1.00 94.12 225 LEU A O 1
ATOM 1925 N N . PHE A 1 226 ? 3.053 -5.035 -3.249 1.00 94.38 226 PHE A N 1
ATOM 1926 C CA . PHE A 1 226 ? 1.783 -4.676 -2.636 1.00 94.38 226 PHE A CA 1
ATOM 1927 C C . PHE A 1 226 ? 1.319 -3.327 -3.159 1.00 94.38 226 PHE A C 1
ATOM 1929 O O . PHE A 1 226 ? 2.142 -2.479 -3.519 1.00 94.38 226 PHE A O 1
ATOM 1936 N N . TRP A 1 227 ? 0.014 -3.107 -3.167 1.00 93.44 227 TRP A N 1
ATOM 1937 C CA . TRP A 1 227 ? -0.581 -1.831 -3.527 1.00 93.44 227 TRP A CA 1
ATOM 1938 C C . TRP A 1 227 ? -1.710 -1.462 -2.566 1.00 93.44 227 TRP A C 1
ATOM 1940 O O . TRP A 1 227 ? -2.220 -2.308 -1.837 1.00 93.44 227 TRP A O 1
ATOM 1950 N N . ARG A 1 228 ? -2.042 -0.174 -2.522 1.00 91.06 228 ARG A N 1
ATOM 1951 C CA . ARG A 1 228 ? -3.151 0.380 -1.742 1.00 91.06 228 ARG A CA 1
ATOM 1952 C C . ARG A 1 228 ? -3.582 1.702 -2.354 1.00 91.06 228 ARG A C 1
ATOM 1954 O O . ARG A 1 228 ? -2.709 2.502 -2.710 1.00 91.06 228 ARG A O 1
ATOM 1961 N N . GLY A 1 229 ? -4.880 1.960 -2.413 1.00 87.44 229 GLY A N 1
ATOM 1962 C CA . GLY A 1 229 ? -5.401 3.133 -3.095 1.00 87.44 229 GLY A CA 1
ATOM 1963 C C . GLY A 1 229 ? -5.506 2.872 -4.593 1.00 87.44 229 GLY A C 1
ATOM 1964 O O . GLY A 1 229 ? -4.495 2.556 -5.233 1.00 87.44 229 GLY A O 1
ATOM 1965 N N . ILE A 1 230 ? -6.689 3.064 -5.167 1.00 85.75 230 ILE A N 1
ATOM 1966 C CA . ILE A 1 230 ? -6.915 3.076 -6.608 1.00 85.75 230 ILE A CA 1
ATOM 1967 C C . ILE A 1 230 ? -7.680 4.336 -7.017 1.00 85.75 230 ILE A C 1
ATOM 1969 O O . ILE A 1 230 ? -8.797 4.605 -6.585 1.00 85.75 230 ILE A O 1
ATOM 1973 N N . ASP A 1 231 ? -7.052 5.115 -7.886 1.00 85.81 231 ASP A N 1
ATOM 1974 C CA . ASP A 1 231 ? -7.621 6.303 -8.514 1.00 85.81 231 ASP A CA 1
ATOM 1975 C C . ASP A 1 231 ? -7.543 6.139 -10.044 1.00 85.81 231 ASP A C 1
ATOM 1977 O O . ASP A 1 231 ? -7.247 5.061 -10.569 1.00 85.81 231 ASP A O 1
ATOM 1981 N N . CYS A 1 232 ? -7.819 7.194 -10.798 1.00 86.69 232 CYS A N 1
ATOM 1982 C CA . CYS A 1 232 ? -7.754 7.201 -12.248 1.00 86.69 232 CYS A CA 1
ATOM 1983 C C . CYS A 1 232 ? -6.828 8.318 -12.749 1.00 86.69 232 CYS A C 1
ATOM 1985 O O . CYS A 1 232 ? -7.157 9.502 -12.655 1.00 86.69 232 CYS A O 1
ATOM 1987 N N . ASP A 1 233 ? -5.710 7.958 -13.391 1.00 87.31 233 ASP A N 1
ATOM 1988 C CA . ASP A 1 233 ? -4.862 8.940 -14.076 1.00 87.31 233 ASP A CA 1
ATOM 1989 C C . ASP A 1 233 ? -5.499 9.307 -15.422 1.00 87.31 233 ASP A C 1
ATOM 1991 O O . ASP A 1 233 ? -5.872 8.446 -16.222 1.00 87.31 233 ASP A O 1
ATOM 1995 N N . LYS A 1 234 ? -5.624 10.612 -15.677 1.00 88.19 234 LYS A N 1
ATOM 1996 C CA . LYS A 1 234 ? -6.153 11.178 -16.924 1.00 88.19 234 LYS A CA 1
ATOM 1997 C C . LYS A 1 234 ? -5.106 12.127 -17.494 1.00 88.19 234 LYS A C 1
ATOM 1999 O O . LYS A 1 234 ? -4.804 13.162 -16.899 1.00 88.19 234 LYS A O 1
ATOM 2004 N N . ARG A 1 235 ? -4.555 11.815 -18.672 1.00 83.75 235 ARG A N 1
ATOM 2005 C CA . ARG A 1 235 ? -3.525 12.653 -19.313 1.00 83.75 235 ARG A CA 1
ATOM 2006 C C . ARG A 1 235 ? -3.832 12.948 -20.768 1.00 83.75 235 ARG A C 1
ATOM 2008 O O . ARG A 1 235 ? -4.071 12.054 -21.573 1.00 83.75 235 ARG A O 1
ATOM 2015 N N . GLU A 1 236 ? -3.719 14.217 -21.148 1.00 81.81 236 GLU A N 1
ATOM 2016 C CA . GLU A 1 236 ? -3.724 14.603 -22.555 1.00 81.81 236 GLU A CA 1
ATOM 2017 C C . GLU A 1 236 ? -2.331 14.471 -23.157 1.00 81.81 236 GLU A C 1
ATOM 2019 O O . GLU A 1 236 ? -1.379 15.154 -22.773 1.00 81.81 236 GLU A O 1
ATOM 2024 N N . VAL A 1 237 ? -2.212 13.598 -24.150 1.00 76.69 237 VAL A N 1
ATOM 2025 C CA . VAL A 1 237 ? -0.931 13.274 -24.754 1.00 76.69 237 VAL A CA 1
ATOM 2026 C C . VAL A 1 237 ? -0.978 13.504 -26.263 1.00 76.69 237 VAL A C 1
ATOM 2028 O O . VAL A 1 237 ? -1.829 12.987 -26.989 1.00 76.69 237 VAL A O 1
ATOM 2031 N N . SER A 1 238 ? -0.006 14.272 -26.763 1.00 75.12 238 SER A N 1
ATOM 2032 C CA . SER A 1 238 ? 0.271 14.405 -28.196 1.00 75.12 238 SER A CA 1
ATOM 2033 C C . SER A 1 238 ? 1.516 13.592 -28.550 1.00 75.12 238 SER A C 1
ATOM 2035 O O . SER A 1 238 ? 2.654 14.013 -28.332 1.00 75.12 238 SER A O 1
ATOM 2037 N N . LYS A 1 239 ? 1.301 12.380 -29.072 1.00 69.50 239 LYS A N 1
ATOM 2038 C CA . LYS A 1 239 ? 2.353 11.460 -29.537 1.00 69.50 239 LYS A CA 1
ATOM 2039 C C . LYS A 1 239 ? 2.203 11.222 -31.052 1.00 69.50 239 LYS A C 1
ATOM 2041 O O . LYS A 1 239 ? 1.793 10.137 -31.465 1.00 69.50 239 LYS A O 1
ATOM 2046 N N . PRO A 1 240 ? 2.540 12.210 -31.909 1.00 64.62 240 PRO A N 1
ATOM 2047 C CA . PRO A 1 240 ? 2.283 12.139 -33.352 1.00 64.62 240 PRO A CA 1
ATOM 2048 C C . PRO A 1 240 ? 2.978 10.964 -34.043 1.00 64.62 240 PRO A C 1
ATOM 2050 O O . PRO A 1 240 ? 2.449 10.403 -34.997 1.00 64.62 240 PRO A O 1
ATOM 2053 N N . LEU A 1 241 ? 4.144 10.558 -33.534 1.00 61.09 241 LEU A N 1
ATOM 2054 C CA . LEU A 1 241 ? 4.894 9.418 -34.059 1.00 61.09 241 LEU A CA 1
ATOM 2055 C C . LEU A 1 241 ? 4.191 8.077 -33.795 1.00 61.09 241 LEU A C 1
ATOM 2057 O O . LEU A 1 241 ? 4.138 7.254 -34.699 1.00 61.09 241 LEU A O 1
ATOM 2061 N N . GLN A 1 242 ? 3.604 7.880 -32.611 1.00 64.06 242 GLN A N 1
ATOM 2062 C CA . GLN A 1 242 ? 2.852 6.657 -32.294 1.00 64.06 242 GLN A CA 1
ATOM 2063 C C . GLN A 1 242 ? 1.539 6.585 -33.061 1.00 64.06 242 GLN A C 1
ATOM 2065 O O . GLN A 1 242 ? 1.167 5.537 -33.574 1.00 64.06 242 GLN A O 1
ATOM 2070 N N . LYS A 1 243 ? 0.857 7.724 -33.202 1.00 68.88 243 LYS A N 1
ATOM 2071 C CA . LYS A 1 243 ? -0.366 7.804 -34.001 1.00 68.88 243 LYS A CA 1
ATOM 2072 C C . LYS A 1 243 ? -0.120 7.446 -35.466 1.00 68.88 243 LYS A C 1
ATOM 2074 O O . LYS A 1 243 ? -0.959 6.813 -36.097 1.00 68.88 243 LYS A O 1
ATOM 2079 N N . LEU A 1 244 ? 1.035 7.845 -35.999 1.00 62.41 244 LEU A N 1
ATOM 2080 C CA . LEU A 1 244 ? 1.447 7.510 -37.358 1.00 62.41 244 LEU A CA 1
ATOM 2081 C C . LEU A 1 244 ? 1.765 6.017 -37.498 1.00 62.41 244 LEU A C 1
ATOM 2083 O O . LEU A 1 244 ? 1.444 5.455 -38.536 1.00 62.41 244 LEU A O 1
ATOM 2087 N N . ASP A 1 245 ? 2.331 5.376 -36.474 1.00 59.59 245 ASP A N 1
ATOM 2088 C CA . ASP A 1 245 ? 2.557 3.925 -36.453 1.00 59.59 245 ASP A CA 1
ATOM 2089 C C . ASP A 1 245 ? 1.241 3.143 -36.500 1.00 59.59 245 ASP A C 1
ATOM 2091 O O . ASP A 1 245 ? 1.042 2.336 -37.404 1.00 59.59 245 ASP A O 1
ATOM 2095 N N . ILE A 1 246 ? 0.301 3.457 -35.602 1.00 65.94 246 ILE A N 1
ATOM 2096 C CA . ILE A 1 246 ? -1.017 2.801 -35.559 1.00 65.94 246 ILE A CA 1
ATOM 2097 C C . ILE A 1 246 ? -1.731 2.972 -36.906 1.00 65.94 246 ILE A C 1
ATOM 2099 O O . ILE A 1 246 ? -2.197 2.003 -37.502 1.00 65.94 246 ILE A O 1
ATOM 2103 N N . TRP A 1 247 ? -1.693 4.185 -37.465 1.00 67.06 247 TRP A N 1
ATOM 2104 C CA . TRP A 1 247 ? -2.249 4.460 -38.787 1.00 67.06 247 TRP A CA 1
ATOM 2105 C C . TRP A 1 247 ? -1.545 3.696 -39.924 1.00 67.06 247 TRP A C 1
ATOM 2107 O O . TRP A 1 247 ? -2.216 3.191 -40.828 1.00 67.06 247 TRP A O 1
ATOM 2117 N N . ILE A 1 248 ? -0.207 3.593 -39.908 1.00 58.94 248 ILE A N 1
ATOM 2118 C CA . ILE A 1 248 ? 0.545 2.803 -40.896 1.00 58.94 248 ILE A CA 1
ATOM 2119 C C . ILE A 1 248 ? 0.186 1.329 -40.761 1.00 58.94 248 ILE A C 1
ATOM 2121 O O . ILE A 1 248 ? -0.071 0.712 -41.786 1.00 58.94 248 ILE A O 1
ATOM 2125 N N . SER A 1 249 ? 0.144 0.776 -39.549 1.00 61.62 249 SER A N 1
ATOM 2126 C CA . SER A 1 249 ? -0.199 -0.626 -39.286 1.00 61.62 249 SER A CA 1
ATOM 2127 C C . SER A 1 249 ? -1.591 -0.971 -39.821 1.00 61.62 249 SER A C 1
ATOM 2129 O O . SER A 1 249 ? -1.738 -1.915 -40.602 1.00 61.62 249 SER A O 1
ATOM 2131 N N . ASP A 1 250 ? -2.585 -0.128 -39.531 1.00 65.31 250 ASP A N 1
ATOM 2132 C CA . ASP A 1 250 ? -3.955 -0.272 -40.032 1.00 65.31 250 ASP A CA 1
ATOM 2133 C C . ASP A 1 250 ? -4.030 -0.264 -41.563 1.00 65.31 250 ASP A C 1
ATOM 2135 O O . ASP A 1 250 ? -4.830 -0.979 -42.174 1.00 65.31 250 ASP A O 1
ATOM 2139 N N . ILE A 1 251 ? -3.201 0.558 -42.210 1.00 59.97 251 ILE A N 1
ATOM 2140 C CA . ILE A 1 251 ? -3.121 0.641 -43.670 1.00 59.97 251 ILE A CA 1
ATOM 2141 C C . ILE A 1 251 ? -2.338 -0.525 -44.258 1.00 59.97 251 ILE A C 1
ATOM 2143 O O . ILE A 1 251 ? -2.748 -1.071 -45.281 1.00 59.97 251 ILE A O 1
ATOM 2147 N N . PHE A 1 252 ? -1.233 -0.920 -43.633 1.00 50.72 252 PHE A N 1
ATOM 2148 C CA . PHE A 1 252 ? -0.381 -2.014 -44.078 1.00 50.72 252 PHE A CA 1
ATOM 2149 C C . PHE A 1 252 ? -1.141 -3.337 -43.990 1.00 50.72 252 PHE A C 1
ATOM 2151 O O . PHE A 1 252 ? -1.133 -4.087 -44.960 1.00 50.72 252 PHE A O 1
ATOM 2158 N N . GLY A 1 253 ? -1.906 -3.582 -42.920 1.00 56.22 253 GLY A N 1
ATOM 2159 C CA . GLY A 1 253 ? -2.813 -4.731 -42.820 1.00 56.22 253 GLY A CA 1
ATOM 2160 C C . GLY A 1 253 ? -3.848 -4.769 -43.954 1.00 56.22 253 GLY A C 1
ATOM 2161 O O . GLY A 1 253 ? -4.070 -5.815 -44.564 1.00 56.22 253 GLY A O 1
ATOM 2162 N N . LYS A 1 254 ? -4.406 -3.607 -44.326 1.00 60.88 254 LYS A N 1
ATOM 2163 C CA . LYS A 1 254 ? -5.364 -3.470 -45.441 1.00 60.88 254 LYS A CA 1
ATOM 2164 C C . LYS A 1 254 ? -4.720 -3.581 -46.831 1.00 60.88 254 LYS A C 1
ATOM 2166 O O . LYS A 1 254 ? -5.398 -3.990 -47.770 1.00 60.88 254 LYS A O 1
ATOM 2171 N N . LEU A 1 255 ? -3.438 -3.235 -46.983 1.00 49.00 255 LEU A N 1
ATOM 2172 C CA . LEU A 1 255 ? -2.688 -3.288 -48.250 1.00 49.00 255 LEU A CA 1
ATOM 2173 C C . LEU A 1 255 ? -1.973 -4.625 -48.486 1.00 49.00 255 LEU A C 1
ATOM 2175 O O . LEU A 1 255 ? -1.872 -5.057 -49.633 1.00 49.00 255 LEU A O 1
ATOM 2179 N N . VAL A 1 256 ? -1.493 -5.296 -47.437 1.00 45.81 256 VAL A N 1
ATOM 2180 C CA . VAL A 1 256 ? -0.730 -6.553 -47.532 1.00 45.81 256 VAL A CA 1
ATOM 2181 C C . VAL A 1 256 ? -1.634 -7.749 -47.819 1.00 45.81 256 VAL A C 1
ATOM 2183 O O . VAL A 1 256 ? -1.261 -8.587 -48.636 1.00 45.81 256 VAL A O 1
ATOM 2186 N N . PHE A 1 257 ? -2.845 -7.803 -47.257 1.00 48.31 257 PHE A N 1
ATOM 2187 C CA . PHE A 1 257 ? -3.815 -8.868 -47.548 1.00 48.31 257 PHE A CA 1
ATOM 2188 C C . PHE A 1 257 ? -4.178 -9.002 -49.045 1.00 48.31 257 PHE A C 1
ATOM 2190 O O . PHE A 1 257 ? -4.158 -10.119 -49.574 1.00 48.31 257 PHE A O 1
ATOM 2197 N N . PRO A 1 258 ? -4.477 -7.912 -49.783 1.00 53.25 258 PRO A N 1
ATOM 2198 C CA . PRO A 1 258 ? -4.701 -8.001 -51.223 1.00 53.25 258 PRO A CA 1
ATOM 2199 C C . PRO A 1 258 ? -3.409 -8.246 -52.018 1.00 53.25 258 PRO A C 1
ATOM 2201 O O . PRO A 1 258 ? -3.471 -8.923 -53.044 1.00 53.25 258 PRO A O 1
ATOM 2204 N N . LEU A 1 259 ? -2.242 -7.767 -51.557 1.00 41.12 259 LEU A N 1
ATOM 2205 C CA . LEU A 1 259 ? -0.958 -8.009 -52.232 1.00 41.12 259 LEU A CA 1
ATOM 2206 C C . LEU A 1 259 ? -0.499 -9.473 -52.119 1.00 41.12 259 LEU A C 1
ATOM 2208 O O . LEU A 1 259 ? -0.006 -10.022 -53.099 1.00 41.12 259 LEU A O 1
ATOM 2212 N N . GLN A 1 260 ? -0.693 -10.121 -50.964 1.00 47.78 260 GLN A N 1
ATOM 2213 C CA . GLN A 1 260 ? -0.418 -11.551 -50.770 1.00 47.78 260 GLN A CA 1
ATOM 2214 C C . GLN A 1 260 ? -1.319 -12.418 -51.654 1.00 47.78 260 GLN A C 1
ATOM 2216 O O . GLN A 1 260 ? -0.803 -13.280 -52.362 1.00 47.78 260 GLN A O 1
ATOM 2221 N N . ARG A 1 261 ? -2.625 -12.117 -51.735 1.00 46.19 261 ARG A N 1
ATOM 2222 C CA . ARG A 1 261 ? -3.530 -12.775 -52.697 1.00 46.19 261 ARG A CA 1
ATOM 2223 C C . ARG A 1 261 ? -3.101 -12.560 -54.149 1.00 46.19 261 ARG A C 1
ATOM 2225 O O . ARG A 1 261 ? -3.189 -13.480 -54.951 1.00 46.19 261 ARG A O 1
ATOM 2232 N N . LEU A 1 262 ? -2.621 -11.369 -54.507 1.00 40.81 262 LEU A N 1
ATOM 2233 C CA . LEU A 1 262 ? -2.095 -11.084 -55.849 1.00 40.81 262 LEU A CA 1
ATOM 2234 C C . LEU A 1 262 ? -0.810 -11.869 -56.152 1.00 40.81 262 LEU A C 1
ATOM 2236 O O . LEU A 1 262 ? -0.650 -12.362 -57.265 1.00 40.81 262 LEU A O 1
ATOM 2240 N N . ILE A 1 263 ? 0.083 -12.027 -55.172 1.00 42.75 263 ILE A N 1
ATOM 2241 C CA . ILE A 1 263 ? 1.315 -12.820 -55.301 1.00 42.75 263 ILE A CA 1
ATOM 2242 C C . ILE A 1 263 ? 0.993 -14.318 -55.427 1.00 42.75 263 ILE A C 1
ATOM 2244 O O . ILE A 1 263 ? 1.626 -14.999 -56.232 1.00 42.75 263 ILE A O 1
ATOM 2248 N N . GLU A 1 264 ? -0.021 -14.814 -54.716 1.00 45.91 264 GLU A N 1
ATOM 2249 C CA . GLU A 1 264 ? -0.535 -16.188 -54.845 1.00 45.91 264 GLU A CA 1
ATOM 2250 C C . GLU A 1 264 ? -1.245 -16.436 -56.186 1.00 45.91 264 GLU A C 1
ATOM 2252 O O . GLU A 1 264 ? -1.133 -17.516 -56.757 1.00 45.91 264 GLU A O 1
ATOM 2257 N N . ILE A 1 265 ? -1.927 -15.432 -56.742 1.00 47.06 265 ILE A N 1
ATOM 2258 C CA . ILE A 1 265 ? -2.557 -15.519 -58.070 1.00 47.06 265 ILE A CA 1
ATOM 2259 C C . ILE A 1 265 ? -1.505 -15.498 -59.195 1.00 47.06 265 ILE A C 1
ATOM 2261 O O . ILE A 1 265 ? -1.707 -16.114 -60.242 1.00 47.06 265 ILE A O 1
ATOM 2265 N N . VAL A 1 266 ? -0.368 -14.821 -58.993 1.00 44.22 266 VAL A N 1
ATOM 2266 C CA . VAL A 1 266 ? 0.730 -14.734 -59.976 1.00 44.22 266 VAL A CA 1
ATOM 2267 C C . VAL A 1 266 ? 1.689 -15.929 -59.887 1.00 44.22 266 VAL A C 1
ATOM 2269 O O . VAL A 1 266 ? 2.224 -16.364 -60.908 1.00 44.22 266 VAL A O 1
ATOM 2272 N N . ARG A 1 267 ? 1.887 -16.517 -58.702 1.00 39.72 267 ARG A N 1
ATOM 2273 C CA . ARG A 1 267 ? 2.592 -17.796 -58.527 1.00 39.72 267 ARG A CA 1
ATOM 2274 C C . ARG A 1 267 ? 1.589 -18.939 -58.552 1.00 39.72 267 ARG A C 1
ATOM 2276 O O . ARG A 1 267 ? 1.206 -19.471 -57.519 1.00 39.72 267 ARG A O 1
ATOM 2283 N N . GLY A 1 268 ? 1.180 -19.314 -59.761 1.00 45.41 268 GLY A N 1
ATOM 2284 C CA . GLY A 1 268 ? 0.361 -20.496 -59.995 1.00 45.41 268 GLY A CA 1
ATOM 2285 C C . GLY A 1 268 ? 1.056 -21.778 -59.536 1.00 45.41 268 GLY A C 1
ATOM 2286 O O . GLY A 1 268 ? 1.687 -22.458 -60.338 1.00 45.41 268 GLY A O 1
ATOM 2287 N N . GLU A 1 269 ? 0.885 -22.137 -58.268 1.00 35.94 269 GLU A N 1
ATOM 2288 C CA . GLU A 1 269 ? 1.126 -23.480 -57.753 1.00 35.94 269 GLU A CA 1
ATOM 2289 C C . GLU A 1 269 ? -0.121 -24.005 -57.035 1.00 35.94 269 GLU A C 1
ATOM 2291 O O . GLU A 1 269 ? -0.873 -23.293 -56.371 1.00 35.94 269 GLU A O 1
ATOM 2296 N N . ARG A 1 270 ? -0.395 -25.284 -57.296 1.00 35.03 270 ARG A N 1
ATOM 2297 C CA . ARG A 1 270 ? -1.618 -25.995 -56.934 1.00 35.03 270 ARG A CA 1
ATOM 2298 C C . ARG A 1 270 ? -1.719 -26.202 -55.422 1.00 35.03 270 ARG A C 1
ATOM 2300 O O . ARG A 1 270 ? -0.762 -26.593 -54.769 1.00 35.03 270 ARG A O 1
ATOM 2307 N N . LYS A 1 271 ? -2.949 -26.027 -54.933 1.00 39.09 271 LYS A N 1
ATOM 2308 C CA . LYS A 1 271 ? -3.462 -26.322 -53.590 1.00 39.09 271 LYS A CA 1
ATOM 2309 C C . LYS A 1 271 ? -2.805 -27.528 -52.899 1.00 39.09 271 LYS A C 1
ATOM 2311 O O . LYS A 1 271 ? -2.989 -28.661 -53.335 1.00 39.09 271 LYS A O 1
ATOM 2316 N N . ALA A 1 272 ? -2.242 -27.274 -51.724 1.00 33.66 272 ALA A N 1
ATOM 2317 C CA . ALA A 1 272 ? -2.314 -28.153 -50.561 1.00 33.66 272 ALA A CA 1
ATOM 2318 C C . ALA A 1 272 ? -2.198 -27.279 -49.303 1.00 33.66 272 ALA A C 1
ATOM 2320 O O . ALA A 1 272 ? -1.199 -26.592 -49.127 1.00 33.66 272 ALA A O 1
ATOM 2321 N N . GLY A 1 273 ? -3.240 -27.275 -48.465 1.00 33.25 273 GLY A N 1
ATOM 2322 C CA . GLY A 1 273 ? -3.241 -26.560 -47.181 1.00 33.25 273 GLY A CA 1
ATOM 2323 C C . GLY A 1 273 ? -4.354 -25.527 -46.988 1.00 33.25 273 GLY A C 1
ATOM 2324 O O . GLY A 1 273 ? -4.110 -24.484 -46.401 1.00 33.25 273 GLY A O 1
ATOM 2325 N N . ALA A 1 274 ? -5.579 -25.791 -47.455 1.00 33.88 274 ALA A N 1
ATOM 2326 C CA . ALA A 1 274 ? -6.735 -24.919 -47.197 1.00 33.88 274 ALA A CA 1
ATOM 2327 C C . ALA A 1 274 ? -7.539 -25.295 -45.933 1.00 33.88 274 ALA A C 1
ATOM 2329 O O . ALA A 1 274 ? -8.661 -24.829 -45.791 1.00 33.88 274 ALA A O 1
ATOM 2330 N N . ASN A 1 275 ? -6.983 -26.112 -45.027 1.00 34.28 275 ASN A N 1
ATOM 2331 C CA . ASN A 1 275 ? -7.701 -26.567 -43.826 1.00 34.28 275 ASN A CA 1
ATOM 2332 C C . ASN A 1 275 ? -7.028 -26.193 -42.494 1.00 34.28 275 ASN A C 1
ATOM 2334 O O . ASN A 1 275 ? -7.596 -26.486 -41.455 1.00 34.28 275 ASN A O 1
ATOM 2338 N N . LEU A 1 276 ? -5.863 -25.529 -42.476 1.00 36.34 276 LEU A N 1
ATOM 2339 C CA . LEU A 1 276 ? -5.199 -25.222 -41.197 1.00 36.34 276 LEU A CA 1
ATOM 2340 C C . LEU A 1 276 ? -5.724 -23.935 -40.538 1.00 36.34 276 LEU A C 1
ATOM 2342 O O . LEU A 1 276 ? -5.729 -23.828 -39.323 1.00 36.34 276 LEU A O 1
ATOM 2346 N N . ILE A 1 277 ? -6.191 -22.963 -41.326 1.00 34.75 277 ILE A N 1
ATOM 2347 C CA . ILE A 1 277 ? -6.647 -21.668 -40.792 1.00 34.75 277 ILE A CA 1
ATOM 2348 C C . ILE A 1 277 ? -8.112 -21.746 -40.353 1.00 34.75 277 ILE A C 1
ATOM 2350 O O . ILE A 1 277 ? -8.482 -21.121 -39.373 1.00 34.75 277 ILE A O 1
ATOM 2354 N N . THR A 1 278 ? -8.944 -22.552 -41.015 1.00 32.72 278 THR A N 1
ATOM 2355 C CA . THR A 1 278 ? -10.346 -22.733 -40.612 1.00 32.72 278 THR A CA 1
ATOM 2356 C C . THR A 1 278 ? -10.511 -23.602 -39.371 1.00 32.72 278 THR A C 1
ATOM 2358 O O . THR A 1 278 ? -11.447 -23.341 -38.629 1.00 32.72 278 THR A O 1
ATOM 2361 N N . ASP A 1 279 ? -9.619 -24.567 -39.111 1.00 33.41 279 ASP A N 1
ATOM 2362 C CA . ASP A 1 279 ? -9.630 -25.324 -37.845 1.00 33.41 279 ASP A CA 1
ATOM 2363 C C . ASP A 1 279 ? -9.029 -24.501 -36.698 1.00 33.41 279 ASP A C 1
ATOM 2365 O O . ASP A 1 279 ? -9.621 -24.447 -35.628 1.00 33.41 279 ASP A O 1
ATOM 2369 N N . VAL A 1 280 ? -7.960 -23.726 -36.940 1.00 35.22 280 VAL A N 1
ATOM 2370 C CA . VAL A 1 280 ? -7.433 -22.788 -35.928 1.00 35.22 280 VAL A CA 1
ATOM 2371 C C . VAL A 1 280 ? -8.428 -21.659 -35.634 1.00 35.22 280 VAL A C 1
ATOM 2373 O O . VAL A 1 280 ? -8.567 -21.264 -34.486 1.00 35.22 280 VAL A O 1
ATOM 2376 N N . MET A 1 281 ? -9.179 -21.162 -36.624 1.00 29.69 281 MET A N 1
ATOM 2377 C CA . MET A 1 281 ? -10.211 -20.143 -36.383 1.00 29.69 281 MET A CA 1
ATOM 2378 C C . MET A 1 281 ? -11.486 -20.714 -35.748 1.00 29.69 281 MET A C 1
ATOM 2380 O O . MET A 1 281 ? -12.134 -19.992 -35.000 1.00 29.69 281 MET A O 1
ATOM 2384 N N . LYS A 1 282 ? -11.819 -21.997 -35.965 1.00 32.75 282 LYS A N 1
ATOM 2385 C CA . LYS A 1 282 ? -12.911 -22.667 -35.236 1.00 32.75 282 LYS A CA 1
ATOM 2386 C C . LYS A 1 282 ? -12.548 -22.974 -33.789 1.00 32.75 282 LYS A C 1
ATOM 2388 O O . LYS A 1 282 ? -13.422 -22.893 -32.932 1.00 32.75 282 LYS A O 1
ATOM 2393 N N . ASP A 1 283 ? -11.283 -23.274 -33.515 1.00 34.62 283 ASP A N 1
ATOM 2394 C CA . ASP A 1 283 ? -10.792 -23.416 -32.147 1.00 34.62 283 ASP A CA 1
ATOM 2395 C C . ASP A 1 283 ? -10.676 -22.050 -31.457 1.00 34.62 283 ASP A C 1
ATOM 2397 O O . ASP A 1 283 ? -10.962 -21.958 -30.272 1.00 34.62 283 ASP A O 1
ATOM 2401 N N . VAL A 1 284 ? -10.390 -20.964 -32.188 1.00 35.44 284 VAL A N 1
ATOM 2402 C CA . VAL A 1 284 ? -10.411 -19.587 -31.653 1.00 35.44 284 VAL A CA 1
ATOM 2403 C C . VAL A 1 284 ? -11.840 -19.074 -31.407 1.00 35.44 284 VAL A C 1
ATOM 2405 O O . VAL A 1 284 ? -12.067 -18.435 -30.386 1.00 35.44 284 VAL A O 1
ATOM 2408 N N . GLU A 1 285 ? -12.828 -19.396 -32.253 1.00 30.11 285 GLU A N 1
ATOM 2409 C CA . GLU A 1 285 ? -14.247 -19.065 -31.996 1.00 30.11 285 GLU A CA 1
ATOM 2410 C C . GLU A 1 285 ? -14.867 -19.930 -30.884 1.00 30.11 285 GLU A C 1
ATOM 2412 O O . GLU A 1 285 ? -15.685 -19.435 -30.111 1.00 30.11 285 GLU A O 1
ATOM 2417 N N . ASN A 1 286 ? -14.450 -21.194 -30.738 1.00 30.67 286 ASN A N 1
ATOM 2418 C CA . ASN A 1 286 ? -14.880 -22.037 -29.618 1.00 30.67 286 ASN A CA 1
ATOM 2419 C C . ASN A 1 286 ? -14.131 -21.719 -28.308 1.00 30.67 286 ASN A C 1
ATOM 2421 O O . ASN A 1 286 ? -14.717 -21.892 -27.241 1.00 30.67 286 ASN A O 1
ATOM 2425 N N . LEU A 1 287 ? -12.898 -21.187 -28.355 1.00 30.58 287 LEU A N 1
ATOM 2426 C CA . LEU A 1 287 ? -12.237 -20.587 -27.185 1.00 30.58 287 LEU A CA 1
ATOM 2427 C C . LEU A 1 287 ? -12.892 -19.257 -26.783 1.00 30.58 287 LEU A C 1
ATOM 2429 O O . LEU A 1 287 ? -13.048 -18.999 -25.591 1.00 30.58 287 LEU A O 1
ATOM 2433 N N . ALA A 1 288 ? -13.340 -18.450 -27.750 1.00 26.91 288 ALA A N 1
ATOM 2434 C CA . ALA A 1 288 ? -14.020 -17.175 -27.502 1.00 26.91 288 ALA A CA 1
ATOM 2435 C C . ALA A 1 288 ? -15.391 -17.331 -26.811 1.00 26.91 288 ALA A C 1
ATOM 2437 O O . ALA A 1 288 ? -15.900 -16.376 -26.230 1.00 26.91 288 ALA A O 1
ATOM 2438 N N . HIS A 1 289 ? -15.974 -18.536 -26.822 1.00 28.39 289 HIS A N 1
ATOM 2439 C CA . HIS A 1 289 ? -17.195 -18.867 -26.079 1.00 28.39 289 HIS A CA 1
ATOM 2440 C C . HIS A 1 289 ? -16.953 -19.610 -24.753 1.00 28.39 289 HIS A C 1
ATOM 2442 O O . HIS A 1 289 ? -17.902 -19.792 -23.992 1.00 28.39 289 HIS A O 1
ATOM 2448 N N . MET A 1 290 ? -15.712 -20.010 -24.448 1.00 25.80 290 MET A N 1
ATOM 2449 C CA . MET A 1 290 ? -15.356 -20.697 -23.194 1.00 25.80 290 MET A CA 1
ATOM 2450 C C . MET A 1 290 ? -14.631 -19.794 -22.189 1.00 25.80 290 MET A C 1
ATOM 2452 O O . MET A 1 290 ? -14.522 -20.142 -21.016 1.00 25.80 290 MET A O 1
ATOM 2456 N N . VAL A 1 291 ? -14.169 -18.623 -22.628 1.00 29.06 291 VAL A N 1
ATOM 2457 C CA . VAL A 1 291 ? -13.426 -17.666 -21.808 1.00 29.06 291 VAL A CA 1
ATOM 2458 C C . VAL A 1 291 ? -14.374 -16.529 -21.414 1.00 29.06 291 VAL A C 1
ATOM 2460 O O . VAL A 1 291 ? -14.327 -15.420 -21.932 1.00 29.06 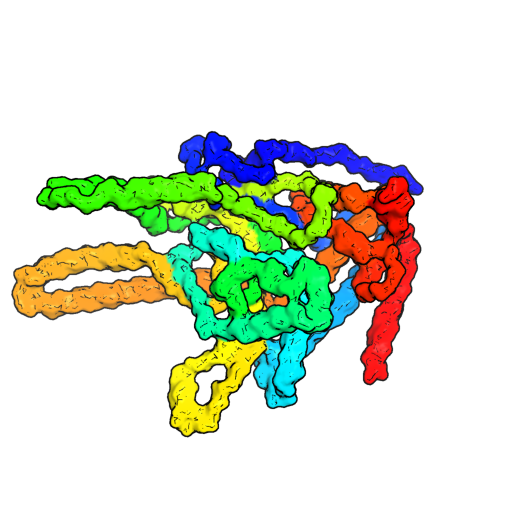291 VAL A O 1
ATOM 2463 N N . THR A 1 292 ? -15.297 -16.832 -20.501 1.00 26.80 292 THR A N 1
ATOM 2464 C CA . THR A 1 292 ? -16.052 -15.806 -19.762 1.00 26.80 292 THR A CA 1
ATOM 2465 C C . THR A 1 292 ? -15.162 -15.385 -18.591 1.00 26.80 292 THR A C 1
ATOM 2467 O O . THR A 1 292 ? -15.410 -15.778 -17.458 1.00 26.80 292 THR A O 1
ATOM 2470 N N . PHE A 1 293 ? -14.027 -14.741 -18.880 1.00 28.80 293 PHE A N 1
ATOM 2471 C CA . PHE A 1 293 ? -13.000 -14.471 -17.871 1.00 28.80 293 PHE A CA 1
ATOM 2472 C C . PHE A 1 293 ? -13.130 -13.074 -17.284 1.00 28.80 293 PHE A C 1
ATOM 2474 O O . PHE A 1 293 ? -13.226 -12.087 -18.007 1.00 28.80 293 PHE A O 1
ATOM 2481 N N . GLY A 1 294 ? -13.032 -13.043 -15.957 1.00 30.06 294 GLY A N 1
ATOM 2482 C CA . GLY A 1 294 ? -12.165 -12.084 -15.292 1.00 30.06 294 GLY A CA 1
ATOM 2483 C C . GLY A 1 294 ? -12.772 -10.721 -15.027 1.00 30.06 294 GLY A C 1
ATOM 2484 O O . GLY A 1 294 ? -12.119 -9.707 -15.278 1.00 30.06 294 GLY A O 1
ATOM 2485 N N . VAL A 1 295 ? -13.972 -10.704 -14.429 1.00 32.28 295 VAL A N 1
ATOM 2486 C CA . VAL A 1 295 ? -14.265 -9.731 -13.359 1.00 32.28 295 VAL A CA 1
ATOM 2487 C C . VAL A 1 295 ? -12.970 -9.569 -12.558 1.00 32.28 295 VAL A C 1
ATOM 2489 O O . VAL A 1 295 ? -12.357 -10.586 -12.242 1.00 32.28 295 VAL A O 1
ATOM 2492 N N . LEU A 1 296 ? -12.501 -8.334 -12.340 1.00 35.59 296 LEU A N 1
ATOM 2493 C CA . LEU A 1 296 ? -11.472 -8.082 -11.329 1.00 35.59 296 LEU A CA 1
ATOM 2494 C C . LEU A 1 296 ? -12.104 -8.512 -10.020 1.00 35.59 296 LEU A C 1
ATOM 2496 O O . LEU A 1 296 ? -12.810 -7.740 -9.377 1.00 35.59 296 LEU A O 1
ATOM 2500 N N . ASP A 1 297 ? -11.948 -9.786 -9.706 1.00 30.62 297 ASP A N 1
ATOM 2501 C CA . ASP A 1 297 ? -12.479 -10.347 -8.496 1.00 30.62 297 ASP A CA 1
ATOM 2502 C C . ASP A 1 297 ? -11.517 -9.880 -7.419 1.00 30.62 297 ASP A C 1
ATOM 2504 O O . ASP A 1 297 ? -10.584 -10.565 -7.021 1.00 30.62 297 ASP A O 1
ATOM 2508 N N . ASN A 1 298 ? -11.749 -8.660 -6.946 1.00 34.56 298 ASN A N 1
ATOM 2509 C CA . ASN A 1 298 ? -11.421 -8.321 -5.579 1.00 34.56 298 ASN A CA 1
ATOM 2510 C C . ASN A 1 298 ? -12.476 -8.998 -4.687 1.00 34.56 298 ASN A C 1
ATOM 2512 O O . ASN A 1 298 ? -13.234 -8.345 -3.980 1.00 34.56 298 ASN A O 1
ATOM 2516 N N . ARG A 1 299 ? -12.587 -10.322 -4.812 1.00 32.50 299 ARG A N 1
ATOM 2517 C CA . ARG A 1 299 ? -13.105 -11.187 -3.767 1.00 32.50 299 ARG A CA 1
ATOM 2518 C C . ARG A 1 299 ? -11.889 -11.515 -2.932 1.00 32.50 299 ARG A C 1
ATOM 2520 O O . ARG A 1 299 ? -10.885 -12.012 -3.432 1.00 32.50 299 ARG A O 1
ATOM 2527 N N . SER A 1 300 ? -11.853 -10.889 -1.765 1.00 31.41 300 SER A N 1
ATOM 2528 C CA . SER A 1 300 ? -12.188 -11.591 -0.534 1.00 31.41 300 SER A CA 1
ATOM 2529 C C . SER A 1 300 ? -11.267 -12.788 -0.383 1.00 31.41 300 SER A C 1
ATOM 2531 O O . SER A 1 300 ? -11.353 -13.760 -1.130 1.00 31.41 300 SER A O 1
ATOM 2533 N N . TYR A 1 301 ? -10.399 -12.710 0.617 1.00 36.38 301 TYR A N 1
ATOM 2534 C CA . TYR A 1 301 ? -10.010 -13.896 1.356 1.00 36.38 301 TYR A CA 1
ATOM 2535 C C . TYR A 1 301 ? -11.240 -14.815 1.437 1.00 36.38 301 TYR A C 1
ATOM 2537 O O . TYR A 1 301 ? -12.287 -14.405 1.941 1.00 36.38 301 TYR A O 1
ATOM 2545 N N . ASP A 1 302 ? -11.164 -15.990 0.807 1.00 26.31 302 ASP A N 1
ATOM 2546 C CA . ASP A 1 302 ? -12.166 -17.039 0.966 1.00 26.31 302 ASP A CA 1
ATOM 2547 C C . ASP A 1 302 ? -12.041 -17.524 2.414 1.00 26.31 302 ASP A C 1
ATOM 2549 O O . ASP A 1 302 ? -11.403 -18.533 2.714 1.00 26.31 302 ASP A O 1
ATOM 2553 N N . TYR A 1 303 ? -12.655 -16.787 3.333 1.00 34.34 303 TYR A N 1
ATOM 2554 C CA . TYR A 1 303 ? -13.198 -17.405 4.518 1.00 34.34 303 TYR A CA 1
ATOM 2555 C C . TYR A 1 303 ? -14.348 -18.273 4.005 1.00 34.34 303 TYR A C 1
ATOM 2557 O O . TYR A 1 303 ? -15.391 -17.767 3.595 1.00 34.34 303 TYR A O 1
ATOM 2565 N N . GLU A 1 304 ? -14.167 -19.596 3.991 1.00 24.59 304 GLU A N 1
ATOM 2566 C CA . GLU A 1 304 ? -15.285 -20.544 3.950 1.00 24.59 304 GLU A CA 1
ATOM 2567 C C . GLU A 1 304 ? -16.086 -20.413 5.267 1.00 24.59 304 GLU A C 1
ATOM 2569 O O . GLU A 1 304 ? -16.156 -21.331 6.085 1.00 24.59 304 GLU A O 1
ATOM 2574 N N . SER A 1 305 ? -16.696 -19.253 5.505 1.00 27.39 305 SER A N 1
ATOM 2575 C CA . SER A 1 305 ? -17.913 -19.142 6.293 1.00 27.39 305 SER A CA 1
ATOM 2576 C C . SER A 1 305 ? -19.056 -18.844 5.330 1.00 27.39 305 SER A C 1
ATOM 2578 O O . SER A 1 305 ? -18.914 -18.162 4.322 1.00 27.39 305 SER A O 1
ATOM 2580 N N . SER A 1 306 ? -20.181 -19.487 5.609 1.00 27.88 306 SER A N 1
ATOM 2581 C CA . SER A 1 306 ? -21.462 -19.404 4.911 1.00 27.88 306 SER A CA 1
ATOM 2582 C C . SER A 1 306 ? -21.761 -18.047 4.265 1.00 27.88 306 SER A C 1
ATOM 2584 O O . SER A 1 306 ? -21.593 -17.020 4.911 1.00 27.88 306 SER A O 1
ATOM 2586 N N . GLU A 1 307 ? -22.304 -18.096 3.041 1.00 29.00 307 GLU A N 1
ATOM 2587 C CA . GLU A 1 307 ? -22.875 -17.014 2.214 1.00 29.00 307 GLU A CA 1
ATOM 2588 C C . GLU A 1 307 ? -24.008 -16.185 2.884 1.00 29.00 307 GLU A C 1
ATOM 2590 O O . GLU A 1 307 ? -24.994 -15.835 2.236 1.00 29.00 307 GLU A O 1
ATOM 2595 N N . ASP A 1 308 ? -23.894 -15.836 4.162 1.00 31.69 308 ASP A N 1
ATOM 2596 C CA . ASP A 1 308 ? -24.821 -14.952 4.860 1.00 31.69 308 ASP A CA 1
ATOM 2597 C C . ASP A 1 308 ? -24.250 -13.517 4.905 1.00 31.69 308 ASP A C 1
ATOM 2599 O O . ASP A 1 308 ? -23.552 -13.118 5.828 1.00 31.69 308 ASP A O 1
ATOM 2603 N N . GLU A 1 309 ? -24.618 -12.722 3.893 1.00 39.22 309 GLU A N 1
ATOM 2604 C CA . GLU A 1 309 ? -24.928 -11.284 4.017 1.00 39.22 309 GLU A CA 1
ATOM 2605 C C . GLU A 1 309 ? -23.854 -10.319 4.601 1.00 39.22 309 GLU A C 1
ATOM 2607 O O . GLU A 1 309 ? -24.146 -9.614 5.565 1.00 39.22 309 GLU A O 1
ATOM 2612 N N . ARG A 1 310 ? -22.677 -10.120 3.984 1.00 43.47 310 ARG A N 1
ATOM 2613 C CA . ARG A 1 310 ? -22.024 -8.788 4.100 1.00 43.47 310 ARG A CA 1
ATOM 2614 C C . ARG A 1 310 ? -22.798 -7.799 3.223 1.00 43.47 310 ARG A C 1
ATOM 2616 O O . ARG A 1 310 ? -22.921 -8.000 2.013 1.00 43.47 310 ARG A O 1
ATOM 2623 N N . SER A 1 311 ? -23.400 -6.779 3.827 1.00 45.28 311 SER A N 1
ATOM 2624 C CA . SER A 1 311 ? -24.243 -5.802 3.135 1.00 45.28 311 SER A CA 1
ATOM 2625 C C . SER A 1 311 ? -23.398 -4.698 2.506 1.00 45.28 311 SER A C 1
ATOM 2627 O O . SER A 1 311 ? -23.398 -3.585 3.013 1.00 45.28 311 SER A O 1
ATOM 2629 N N . VAL A 1 312 ? -22.706 -4.982 1.399 1.00 53.53 312 VAL A N 1
ATOM 2630 C CA . VAL A 1 312 ? -21.980 -3.935 0.660 1.00 53.53 312 VAL A CA 1
ATOM 2631 C C . VAL A 1 312 ? -22.992 -2.871 0.218 1.00 53.53 312 VAL A C 1
ATOM 2633 O O . VAL A 1 312 ? -23.854 -3.142 -0.625 1.00 53.53 312 VAL A O 1
ATOM 2636 N N . VAL A 1 313 ? -22.932 -1.671 0.807 1.00 60.81 313 VAL A N 1
ATOM 2637 C CA . VAL A 1 313 ? -23.894 -0.589 0.521 1.00 60.81 313 VAL A CA 1
ATOM 2638 C C . VAL A 1 313 ? -23.699 -0.050 -0.899 1.00 60.81 313 VAL A C 1
ATOM 2640 O O . VAL A 1 313 ? -24.641 0.436 -1.533 1.00 60.81 313 VAL A O 1
ATOM 2643 N N . PHE A 1 314 ? -22.476 -0.155 -1.422 1.00 70.50 314 PHE A N 1
ATOM 2644 C CA . PHE A 1 314 ? -22.077 0.408 -2.704 1.00 70.50 314 PHE A CA 1
ATOM 2645 C C . PHE A 1 314 ? -22.033 -0.635 -3.834 1.00 70.50 314 PHE A C 1
ATOM 2647 O O . PHE A 1 314 ? -21.500 -1.734 -3.707 1.00 70.50 314 PHE A O 1
ATOM 2654 N N . GLU A 1 315 ? -22.540 -0.255 -5.005 1.00 74.38 315 GLU A N 1
ATOM 2655 C CA . GLU A 1 315 ? -22.450 -1.056 -6.232 1.00 74.38 315 GLU A CA 1
ATOM 2656 C C . GLU A 1 315 ? -21.050 -1.007 -6.850 1.00 74.38 315 GLU A C 1
ATOM 2658 O O . GLU A 1 315 ? -20.394 0.035 -6.823 1.00 74.38 315 GLU A O 1
ATOM 2663 N N . LYS A 1 316 ? -20.633 -2.097 -7.507 1.00 81.50 316 LYS A N 1
ATOM 2664 C CA . LYS A 1 316 ? -19.331 -2.182 -8.188 1.00 81.50 316 LYS A CA 1
ATOM 2665 C C . LYS A 1 316 ? -19.131 -1.037 -9.187 1.00 81.50 316 LYS A C 1
ATOM 2667 O O . LYS A 1 316 ? -20.016 -0.714 -9.993 1.00 81.50 316 LYS A O 1
ATOM 2672 N N . ARG A 1 317 ? -17.926 -0.469 -9.179 1.00 84.94 317 ARG A N 1
ATOM 2673 C CA . ARG A 1 317 ? -17.500 0.592 -10.094 1.00 84.94 317 ARG A CA 1
ATOM 2674 C C . ARG A 1 317 ? -16.609 0.044 -11.184 1.00 84.94 317 ARG A C 1
ATOM 2676 O O . ARG A 1 317 ? -15.760 -0.797 -10.939 1.00 84.94 317 ARG A O 1
ATOM 2683 N N . TRP A 1 318 ? -16.757 0.579 -12.385 1.00 86.12 318 TRP A N 1
ATOM 2684 C CA . TRP A 1 318 ? -15.950 0.212 -13.537 1.00 86.12 318 TRP A CA 1
ATOM 2685 C C . TRP A 1 318 ? -15.399 1.468 -14.193 1.00 86.12 318 TRP A C 1
ATOM 2687 O O . TRP A 1 318 ? -16.128 2.440 -14.404 1.00 86.12 318 TRP A O 1
ATOM 2697 N N . VAL A 1 319 ? -14.123 1.424 -14.557 1.00 87.94 319 VAL A N 1
ATOM 2698 C CA . VAL A 1 319 ? -13.436 2.460 -15.319 1.00 87.94 319 VAL A CA 1
ATOM 2699 C C . VAL A 1 319 ? -12.972 1.902 -16.652 1.00 87.94 319 VAL A C 1
ATOM 2701 O O . VAL A 1 319 ? -12.421 0.804 -16.741 1.00 87.94 319 VAL A O 1
ATOM 2704 N N . ARG A 1 320 ? -13.182 2.675 -17.712 1.00 87.62 320 ARG A N 1
ATOM 2705 C CA . ARG A 1 320 ? -12.674 2.342 -19.034 1.00 87.62 320 ARG A CA 1
ATOM 2706 C C . ARG A 1 320 ? -11.235 2.816 -19.184 1.00 87.62 320 ARG A C 1
ATOM 2708 O O . ARG A 1 320 ? -10.931 3.995 -18.989 1.00 87.62 320 ARG A O 1
ATOM 2715 N N . ARG A 1 321 ? -10.362 1.912 -19.610 1.00 87.56 321 ARG A N 1
ATOM 2716 C CA . ARG A 1 321 ? -9.002 2.208 -20.052 1.00 87.56 321 ARG A CA 1
ATOM 2717 C C . ARG A 1 321 ? -9.059 2.867 -21.420 1.00 87.56 321 ARG A C 1
ATOM 2719 O O . ARG A 1 321 ? -9.657 2.354 -22.367 1.00 87.56 321 ARG A O 1
ATOM 2726 N N . LEU A 1 322 ? -8.405 4.011 -21.546 1.00 84.75 322 LEU A N 1
ATOM 2727 C CA . LEU A 1 322 ? -8.222 4.694 -22.815 1.00 84.75 322 LEU A CA 1
ATOM 2728 C C . LEU A 1 322 ? -6.745 4.683 -23.175 1.00 84.75 322 LEU A C 1
ATOM 2730 O O . LEU A 1 322 ? -5.976 5.540 -22.739 1.00 84.75 322 LEU A O 1
ATOM 2734 N N . ASN A 1 323 ? -6.379 3.745 -24.041 1.00 77.56 323 ASN A N 1
ATOM 2735 C CA . ASN A 1 323 ? -5.027 3.620 -24.564 1.00 77.56 323 ASN A CA 1
ATOM 2736 C C . ASN A 1 323 ? -4.954 4.011 -26.040 1.00 77.56 323 ASN A C 1
ATOM 2738 O O . ASN A 1 323 ? -5.960 4.079 -26.750 1.00 77.56 323 ASN A O 1
ATOM 2742 N N . MET A 1 324 ? -3.742 4.297 -26.521 1.00 72.44 324 MET A N 1
ATOM 2743 C CA . MET A 1 324 ? -3.536 4.733 -27.908 1.00 72.44 324 MET A CA 1
ATOM 2744 C C . MET A 1 324 ? -3.947 3.650 -28.915 1.00 72.44 324 MET A C 1
ATOM 2746 O O . MET A 1 324 ? -4.396 3.987 -30.005 1.00 72.44 324 MET A O 1
ATOM 2750 N N . GLN A 1 325 ? -3.803 2.378 -28.542 1.00 67.75 325 GLN A N 1
ATOM 2751 C CA . GLN A 1 325 ? -4.079 1.185 -29.342 1.00 67.75 325 GLN A CA 1
ATOM 2752 C C . GLN A 1 325 ? -5.583 0.979 -29.584 1.00 67.75 325 GLN A C 1
ATOM 2754 O O . GLN A 1 325 ? -5.964 0.587 -30.683 1.00 67.75 325 GLN A O 1
ATOM 2759 N N . ASN A 1 326 ? -6.429 1.310 -28.602 1.00 69.06 326 ASN A N 1
ATOM 2760 C CA . ASN A 1 326 ? -7.874 1.038 -28.658 1.00 69.06 326 ASN A CA 1
ATOM 2761 C C . ASN A 1 326 ? -8.670 2.218 -29.230 1.00 69.06 326 ASN A C 1
ATOM 2763 O O . ASN A 1 326 ? -9.880 2.147 -29.428 1.00 69.06 326 ASN A O 1
ATOM 2767 N N . GLN A 1 327 ? -7.995 3.328 -29.530 1.00 70.94 327 GLN A N 1
ATOM 2768 C CA . GLN A 1 327 ? -8.607 4.485 -30.166 1.00 70.94 327 GLN A CA 1
ATOM 2769 C C . GLN A 1 327 ? -8.403 4.426 -31.685 1.00 70.94 327 GLN A C 1
ATOM 2771 O O . GLN A 1 327 ? -7.277 4.388 -32.173 1.00 70.94 327 GLN A O 1
ATOM 2776 N N . HIS A 1 328 ? -9.488 4.522 -32.465 1.00 65.75 328 HIS A N 1
ATOM 2777 C CA . HIS A 1 328 ? -9.403 4.642 -33.929 1.00 65.75 328 HIS A CA 1
ATOM 2778 C C . HIS A 1 328 ? -8.679 5.934 -34.335 1.00 65.75 328 HIS A C 1
ATOM 2780 O O . HIS A 1 328 ? -9.250 7.030 -34.293 1.00 65.75 328 HIS A O 1
ATOM 2786 N N . ILE A 1 329 ? -7.422 5.821 -34.767 1.00 65.81 329 ILE A N 1
ATOM 2787 C CA . ILE A 1 329 ? -6.594 6.965 -35.166 1.00 65.81 329 ILE A CA 1
ATOM 2788 C C . ILE A 1 329 ? -6.697 7.193 -36.677 1.00 65.81 329 ILE A C 1
ATOM 2790 O O . ILE A 1 329 ? -6.276 6.376 -37.495 1.00 65.81 329 ILE A O 1
ATOM 2794 N N . ARG A 1 330 ? -7.219 8.357 -37.082 1.00 69.06 330 ARG A N 1
ATOM 2795 C CA . ARG A 1 330 ? -7.206 8.793 -38.489 1.00 69.06 330 ARG A CA 1
ATOM 2796 C C . ARG A 1 330 ? -5.999 9.695 -38.750 1.00 69.06 330 ARG A C 1
ATOM 2798 O O . ARG A 1 330 ? -5.525 10.385 -37.855 1.00 69.06 330 ARG A O 1
ATOM 2805 N N . LEU A 1 331 ? -5.561 9.793 -40.011 1.00 61.75 331 LEU A N 1
ATOM 2806 C CA . LEU A 1 331 ? -4.437 10.659 -40.420 1.00 61.75 331 LEU A CA 1
ATOM 2807 C C . LEU A 1 331 ? -4.606 12.132 -39.976 1.00 61.75 331 LEU A C 1
ATOM 2809 O O . LEU A 1 331 ? -3.638 12.827 -39.684 1.00 61.75 331 LEU A O 1
ATOM 2813 N N . ARG A 1 332 ? -5.848 12.621 -39.904 1.00 72.94 332 ARG A N 1
ATOM 2814 C CA . ARG A 1 332 ? -6.156 13.985 -39.438 1.00 72.94 332 ARG A CA 1
ATOM 2815 C C . ARG A 1 332 ? -5.897 14.199 -37.938 1.00 72.94 332 ARG A C 1
ATOM 2817 O O . ARG A 1 332 ? -5.683 15.332 -37.526 1.00 72.94 332 ARG A O 1
ATOM 2824 N N . ASP A 1 333 ? -5.868 13.126 -37.150 1.00 71.06 333 ASP A N 1
ATOM 2825 C CA . ASP A 1 333 ? -5.750 13.158 -35.687 1.00 71.06 333 ASP A CA 1
ATOM 2826 C C . ASP A 1 333 ? -4.290 12.992 -35.214 1.00 71.06 333 ASP A C 1
ATOM 2828 O O . ASP A 1 333 ? -4.015 12.992 -34.012 1.00 71.06 333 ASP A O 1
ATOM 2832 N N . LEU A 1 334 ? -3.332 12.879 -36.149 1.00 66.50 334 LEU A N 1
ATOM 2833 C CA . LEU A 1 334 ? -1.908 12.660 -35.862 1.00 66.50 334 LEU A CA 1
ATOM 2834 C C . LEU A 1 334 ? -1.301 13.756 -34.980 1.00 66.50 334 LEU A C 1
ATOM 2836 O O . LEU A 1 334 ? -0.494 13.458 -34.109 1.00 66.50 334 LEU A O 1
ATOM 2840 N N . PHE A 1 335 ? -1.699 15.012 -35.168 1.00 73.44 335 PHE A N 1
ATOM 2841 C CA . PHE A 1 335 ? -1.171 16.144 -34.397 1.00 73.44 335 PHE A CA 1
ATOM 2842 C C . PHE A 1 335 ? -2.118 16.629 -33.295 1.00 73.44 335 PHE A C 1
ATOM 2844 O O . PHE A 1 335 ? -1.767 17.552 -32.563 1.00 73.44 335 PHE A O 1
ATOM 2851 N N . SER A 1 336 ? -3.300 16.019 -33.151 1.00 76.06 336 SER A N 1
ATOM 2852 C CA . SER A 1 336 ? -4.217 16.364 -32.064 1.00 76.06 336 SER A CA 1
ATOM 2853 C C . SER A 1 336 ? -3.682 15.836 -30.731 1.00 76.06 336 SER A C 1
ATOM 2855 O O . SER A 1 336 ? -2.931 14.858 -30.700 1.00 76.06 336 SER A O 1
ATOM 2857 N N . SER A 1 337 ? -4.090 16.425 -29.614 1.00 78.19 337 SER A N 1
ATOM 2858 C CA . SER A 1 337 ? -3.999 15.732 -28.325 1.00 78.19 337 SER A CA 1
ATOM 2859 C C . SER A 1 337 ? -5.067 14.635 -28.268 1.00 78.19 337 SER A C 1
ATOM 2861 O O . SER A 1 337 ? -6.094 14.719 -28.952 1.00 78.19 337 SER A O 1
ATOM 2863 N N . LYS A 1 338 ? -4.795 13.557 -27.534 1.00 81.06 338 LYS A N 1
ATOM 2864 C CA . LYS A 1 338 ? -5.785 12.541 -27.160 1.00 81.06 338 LYS A CA 1
ATOM 2865 C C . LYS A 1 338 ? -5.685 12.311 -25.662 1.00 81.06 338 LYS A C 1
ATOM 2867 O O . LYS A 1 338 ? -4.584 12.356 -25.116 1.00 81.06 338 LYS A O 1
ATOM 2872 N N . GLN A 1 339 ? -6.830 12.103 -25.033 1.00 83.94 339 GLN A N 1
ATOM 2873 C CA . GLN A 1 339 ? -6.895 11.732 -23.634 1.00 83.94 339 GLN A CA 1
ATOM 2874 C C . GLN A 1 339 ? -6.547 10.251 -23.509 1.00 83.94 339 GLN A C 1
ATOM 2876 O O . GLN A 1 339 ? -7.093 9.417 -24.238 1.00 83.94 339 GLN A O 1
ATOM 2881 N N . LEU A 1 340 ? -5.601 9.971 -22.625 1.00 86.88 340 LEU A N 1
ATOM 2882 C CA . LEU A 1 340 ? -5.308 8.649 -22.112 1.00 86.88 340 LEU A CA 1
ATOM 2883 C C . LEU A 1 340 ? -5.879 8.555 -20.704 1.00 86.88 340 LEU A C 1
ATOM 2885 O O . LEU A 1 340 ? -5.911 9.556 -19.982 1.00 86.88 340 LEU A O 1
ATOM 2889 N N . GLN A 1 341 ? -6.348 7.365 -20.362 1.00 89.56 341 GLN A N 1
ATOM 2890 C CA . GLN A 1 341 ? -6.967 7.078 -19.082 1.00 89.56 341 GLN A CA 1
ATOM 2891 C C . GLN A 1 341 ? -6.567 5.678 -18.650 1.00 89.56 341 GLN A C 1
ATOM 2893 O O . GLN A 1 341 ? -6.731 4.735 -19.420 1.00 89.56 341 GLN A O 1
ATOM 2898 N N . GLU A 1 342 ? -6.055 5.554 -17.437 1.00 89.81 342 GLU A N 1
ATOM 2899 C CA . GLU A 1 342 ? -5.618 4.282 -16.878 1.00 89.81 342 GLU A CA 1
ATOM 2900 C C . GLU A 1 342 ? -5.841 4.310 -15.358 1.00 89.81 342 GLU A C 1
ATOM 2902 O O . GLU A 1 342 ? -5.604 5.356 -14.742 1.00 89.81 342 GLU A O 1
ATOM 2907 N N . PRO A 1 343 ? -6.288 3.201 -14.739 1.00 91.06 343 PRO A N 1
ATOM 2908 C CA . PRO A 1 343 ? -6.322 3.094 -13.285 1.00 91.06 343 PRO A CA 1
ATOM 2909 C C . PRO A 1 343 ? -4.932 3.346 -12.702 1.00 91.06 343 PRO A C 1
ATOM 2911 O O . PRO A 1 343 ? -3.932 2.846 -13.218 1.00 91.06 343 PRO A O 1
ATOM 2914 N N . GLU A 1 344 ? -4.858 4.121 -11.633 1.00 91.25 344 GLU A N 1
ATOM 2915 C CA . GLU A 1 344 ? -3.620 4.528 -10.987 1.00 91.25 344 GLU A CA 1
ATOM 2916 C C . GLU A 1 344 ? -3.596 4.042 -9.542 1.00 91.25 344 GLU A C 1
ATOM 2918 O O . GLU A 1 344 ? -4.448 4.394 -8.737 1.00 91.25 344 GLU A O 1
ATOM 2923 N N . LEU A 1 345 ? -2.586 3.243 -9.207 1.00 92.38 345 LEU A N 1
ATOM 2924 C CA . LEU A 1 345 ? -2.371 2.734 -7.860 1.00 92.38 345 LEU A CA 1
ATOM 2925 C C . LEU A 1 345 ? -1.749 3.849 -7.014 1.00 92.38 345 LEU A C 1
ATOM 2927 O O . LEU A 1 345 ? -0.638 4.318 -7.303 1.00 92.38 345 LEU A O 1
ATOM 2931 N N . GLU A 1 346 ? -2.453 4.311 -5.981 1.00 92.12 346 GLU A N 1
ATOM 2932 C CA . GLU A 1 346 ? -2.030 5.476 -5.204 1.00 92.12 346 GLU A CA 1
ATOM 2933 C C . GLU A 1 346 ? -0.731 5.218 -4.453 1.00 92.12 346 GLU A C 1
ATOM 2935 O O . GLU A 1 346 ? 0.111 6.120 -4.385 1.00 92.12 346 GLU A O 1
ATOM 2940 N N . LYS A 1 347 ? -0.571 4.015 -3.891 1.00 94.88 347 LYS A N 1
ATOM 2941 C CA . LYS A 1 347 ? 0.609 3.550 -3.160 1.00 94.88 347 LYS A CA 1
ATOM 2942 C C . LYS A 1 347 ? 0.994 2.164 -3.646 1.00 94.88 347 LYS A C 1
ATOM 2944 O O . LYS A 1 347 ? 0.155 1.278 -3.741 1.00 94.88 347 LYS A O 1
ATOM 2949 N N . MET A 1 348 ? 2.282 1.958 -3.888 1.00 95.31 348 MET A N 1
ATOM 2950 C CA . MET A 1 348 ? 2.843 0.635 -4.149 1.00 95.31 348 MET A CA 1
ATOM 2951 C C . MET A 1 348 ? 4.090 0.422 -3.310 1.00 95.31 348 MET A C 1
ATOM 2953 O O . MET A 1 348 ? 4.942 1.308 -3.251 1.00 95.31 348 MET A O 1
ATOM 2957 N N . VAL A 1 349 ? 4.225 -0.754 -2.707 1.00 96.75 349 VAL A N 1
ATOM 2958 C CA . VAL A 1 349 ? 5.433 -1.164 -1.991 1.00 96.75 349 VAL A CA 1
ATOM 2959 C C . VAL A 1 349 ? 6.076 -2.338 -2.710 1.00 96.75 349 VAL A C 1
ATOM 2961 O O . VAL A 1 349 ? 5.415 -3.307 -3.070 1.00 96.75 349 VAL A O 1
ATOM 2964 N N . CYS A 1 350 ? 7.382 -2.237 -2.924 1.00 95.75 350 CYS A N 1
ATOM 2965 C CA . CYS A 1 350 ? 8.203 -3.249 -3.563 1.00 95.75 350 CYS A CA 1
ATOM 2966 C C . CYS A 1 350 ? 9.314 -3.676 -2.608 1.00 95.75 350 CYS A C 1
ATOM 2968 O O . CYS A 1 350 ? 10.165 -2.861 -2.248 1.00 95.75 350 CYS A O 1
ATOM 2970 N N . VAL A 1 351 ? 9.333 -4.959 -2.251 1.00 95.31 351 VAL A N 1
ATOM 2971 C CA . VAL A 1 351 ? 10.359 -5.582 -1.407 1.00 95.31 351 VAL A CA 1
ATOM 2972 C C . VAL A 1 351 ? 11.132 -6.590 -2.245 1.00 95.31 351 VAL A C 1
ATOM 2974 O O . VAL A 1 351 ? 10.535 -7.454 -2.885 1.00 95.31 351 VAL A O 1
ATOM 2977 N N . PHE A 1 352 ? 12.457 -6.487 -2.277 1.00 93.12 352 PHE A N 1
ATOM 2978 C CA . PHE A 1 352 ? 13.290 -7.393 -3.067 1.00 93.12 352 PHE A CA 1
ATOM 2979 C C . PHE A 1 352 ? 14.681 -7.569 -2.467 1.00 93.12 352 PHE A C 1
ATOM 2981 O O . PHE A 1 352 ? 15.179 -6.700 -1.757 1.00 93.12 352 PHE A O 1
ATOM 2988 N N . GLN A 1 353 ? 15.333 -8.675 -2.810 1.00 90.00 353 GLN A N 1
ATOM 2989 C CA . GLN A 1 353 ? 16.729 -8.937 -2.472 1.00 90.00 353 GLN A CA 1
ATOM 2990 C C . GLN A 1 353 ? 17.556 -9.042 -3.747 1.00 90.00 353 GLN A C 1
ATOM 2992 O O . GLN A 1 353 ? 17.069 -9.457 -4.804 1.00 90.00 353 GLN A O 1
ATOM 2997 N N . THR A 1 354 ? 18.819 -8.645 -3.659 1.00 82.19 354 THR A N 1
ATOM 2998 C CA . THR A 1 354 ? 19.723 -8.618 -4.808 1.00 82.19 354 THR A CA 1
ATOM 2999 C C . THR A 1 354 ? 20.843 -9.618 -4.615 1.00 82.19 354 THR A C 1
ATOM 3001 O O . THR A 1 354 ? 21.361 -9.748 -3.513 1.00 82.19 354 THR A O 1
ATOM 3004 N N . GLN A 1 355 ? 21.264 -10.280 -5.688 1.00 74.06 355 GLN A N 1
ATOM 3005 C CA . GLN A 1 355 ? 22.486 -11.075 -5.646 1.00 74.06 355 GLN A CA 1
ATOM 3006 C C . GLN A 1 355 ? 23.716 -10.158 -5.620 1.00 74.06 355 GLN A C 1
ATOM 3008 O O . GLN A 1 355 ? 23.717 -9.113 -6.290 1.00 74.06 355 GLN A O 1
ATOM 3013 N N . PRO A 1 356 ? 24.801 -10.553 -4.928 1.00 65.88 356 PRO A N 1
ATOM 3014 C CA . PRO A 1 356 ? 26.047 -9.805 -4.960 1.00 65.88 356 PRO A CA 1
ATOM 3015 C C . PRO A 1 356 ? 26.534 -9.660 -6.407 1.00 65.88 356 PRO A C 1
ATOM 3017 O O . PRO A 1 356 ? 26.603 -10.618 -7.188 1.00 65.88 356 PRO A O 1
ATOM 3020 N N . LYS A 1 357 ? 26.862 -8.424 -6.798 1.00 55.84 357 LYS A N 1
ATOM 3021 C CA . LYS A 1 357 ? 27.337 -8.123 -8.153 1.00 55.84 357 LYS A CA 1
ATOM 3022 C C . LYS A 1 357 ? 28.649 -8.860 -8.402 1.00 55.84 357 LYS A C 1
ATOM 3024 O O . LYS A 1 357 ? 29.681 -8.466 -7.880 1.00 55.84 357 LYS A O 1
ATOM 3029 N N . LYS A 1 358 ? 28.653 -9.844 -9.303 1.00 51.16 358 LYS A N 1
ATOM 3030 C CA . LYS A 1 358 ? 29.898 -10.397 -9.863 1.00 51.16 358 LYS A CA 1
ATOM 3031 C C . LYS A 1 358 ? 30.542 -9.347 -10.774 1.00 51.16 358 LYS A C 1
ATOM 3033 O O . LYS A 1 358 ? 30.303 -9.331 -11.982 1.00 51.16 358 LYS A O 1
ATOM 3038 N N . SER A 1 359 ? 31.329 -8.424 -10.222 1.00 45.22 359 SER A N 1
ATOM 3039 C CA . SER A 1 359 ? 32.080 -7.466 -11.037 1.00 45.22 359 SER A CA 1
ATOM 3040 C C . SER A 1 359 ? 33.071 -8.213 -11.935 1.00 45.22 359 SER A C 1
ATOM 3042 O O . SER A 1 359 ? 33.830 -9.060 -11.471 1.00 45.22 359 SER A O 1
ATOM 3044 N N . LEU A 1 360 ? 33.137 -7.871 -13.228 1.00 46.88 360 LEU A N 1
ATOM 3045 C CA . LEU A 1 360 ? 34.165 -8.388 -14.152 1.00 46.88 360 LEU A CA 1
ATOM 3046 C C . LEU A 1 360 ? 35.592 -8.149 -13.625 1.00 46.88 360 LEU A C 1
ATOM 3048 O O . LEU A 1 360 ? 36.498 -8.937 -13.893 1.00 46.88 360 LEU A O 1
ATOM 3052 N N . VAL A 1 361 ? 35.788 -7.069 -12.861 1.00 52.56 361 VAL A N 1
ATOM 3053 C CA . VAL A 1 361 ? 37.068 -6.726 -12.229 1.00 52.56 361 VAL A CA 1
ATOM 3054 C C . VAL A 1 361 ? 37.328 -7.597 -10.998 1.00 52.56 361 VAL A C 1
ATOM 3056 O O . VAL A 1 361 ? 38.473 -7.975 -10.774 1.00 52.56 361 VAL A O 1
ATOM 3059 N N . GLU A 1 362 ? 36.298 -7.974 -10.238 1.00 49.81 362 GLU A N 1
ATOM 3060 C CA . GLU A 1 362 ? 36.416 -8.933 -9.127 1.00 49.81 362 GLU A CA 1
ATOM 3061 C C . GLU A 1 362 ? 36.643 -10.353 -9.634 1.00 49.81 362 GLU A C 1
ATOM 3063 O O . GLU A 1 362 ? 37.515 -11.035 -9.115 1.00 49.81 362 GLU A O 1
ATOM 3068 N N . GLY A 1 363 ? 35.996 -10.765 -10.727 1.00 52.22 363 GLY A N 1
ATOM 3069 C CA . GLY A 1 363 ? 36.285 -12.044 -11.387 1.00 52.22 363 GLY A CA 1
ATOM 3070 C C . GLY A 1 363 ? 37.714 -12.132 -11.944 1.00 52.22 363 GLY A C 1
ATOM 3071 O O . GLY A 1 363 ? 38.301 -13.213 -11.992 1.00 52.22 363 GLY A O 1
ATOM 3072 N N . LEU A 1 364 ? 38.306 -10.995 -12.333 1.00 54.38 364 LEU A N 1
ATOM 3073 C CA . LEU A 1 364 ? 39.721 -10.899 -12.705 1.00 54.38 364 LEU A CA 1
ATOM 3074 C C . LEU A 1 364 ? 40.649 -10.835 -11.480 1.00 54.38 364 LEU A C 1
ATOM 3076 O O . LEU A 1 364 ? 41.709 -11.452 -11.519 1.00 54.38 364 LEU A O 1
ATOM 3080 N N . LYS A 1 365 ? 40.269 -10.147 -10.393 1.00 52.72 365 LYS A N 1
ATOM 3081 C CA . LYS A 1 365 ? 41.041 -10.086 -9.136 1.00 52.72 365 LYS A CA 1
ATOM 3082 C C . LYS A 1 365 ? 41.041 -11.413 -8.373 1.00 52.72 365 LYS A C 1
ATOM 3084 O O . LYS A 1 365 ? 42.105 -11.824 -7.933 1.00 52.72 365 LYS A O 1
ATOM 3089 N N . ALA A 1 366 ? 39.924 -12.136 -8.324 1.00 51.91 366 ALA A N 1
ATOM 3090 C CA . ALA A 1 366 ? 39.796 -13.461 -7.705 1.00 51.91 366 ALA A CA 1
ATOM 3091 C C . ALA A 1 366 ? 40.718 -14.524 -8.339 1.00 51.91 366 ALA A C 1
ATOM 3093 O O . ALA A 1 366 ? 41.015 -15.549 -7.733 1.00 51.91 366 ALA A O 1
ATOM 3094 N N . ARG A 1 367 ? 41.226 -14.280 -9.558 1.00 54.53 367 ARG A N 1
ATOM 3095 C CA . ARG A 1 367 ? 42.268 -15.115 -10.182 1.00 54.53 367 ARG A CA 1
ATOM 3096 C C . ARG A 1 367 ? 43.680 -14.850 -9.645 1.00 54.53 367 ARG A C 1
ATOM 3098 O O . ARG A 1 367 ? 44.555 -15.685 -9.851 1.00 54.53 367 ARG A O 1
ATOM 3105 N N . PHE A 1 368 ? 43.910 -13.709 -8.993 1.00 54.00 368 PHE A N 1
ATOM 3106 C CA . PHE A 1 368 ? 45.213 -13.274 -8.474 1.00 54.00 368 PHE A CA 1
ATOM 3107 C C . PHE A 1 368 ? 45.266 -13.186 -6.941 1.00 54.00 368 PHE A C 1
ATOM 3109 O O . PHE A 1 368 ? 46.339 -13.359 -6.368 1.00 54.00 368 PHE A O 1
ATOM 3116 N N . THR A 1 369 ? 44.137 -12.967 -6.268 1.00 46.88 369 THR A N 1
ATOM 3117 C CA . THR A 1 369 ? 44.006 -12.989 -4.807 1.00 46.88 369 THR A CA 1
ATOM 3118 C C . THR A 1 369 ? 43.087 -14.131 -4.401 1.00 46.88 369 THR A C 1
ATOM 3120 O O . THR A 1 369 ? 41.960 -14.224 -4.874 1.00 46.88 369 THR A O 1
ATOM 3123 N N . LYS A 1 370 ? 43.564 -14.995 -3.501 1.00 40.44 370 LYS A N 1
ATOM 3124 C CA . LYS A 1 370 ? 42.810 -16.107 -2.901 1.00 40.44 370 LYS A CA 1
ATOM 3125 C C . LYS A 1 370 ? 41.833 -15.601 -1.821 1.00 40.44 370 LYS A C 1
ATOM 3127 O O . LYS A 1 370 ? 41.740 -16.183 -0.749 1.00 40.44 370 LYS A O 1
ATOM 3132 N N . GLU A 1 371 ? 41.184 -14.472 -2.086 1.00 39.88 371 GLU A N 1
ATOM 3133 C CA . GLU A 1 371 ? 40.075 -13.944 -1.295 1.00 39.88 371 GLU A CA 1
ATOM 3134 C C . GLU A 1 371 ? 38.808 -14.249 -2.089 1.00 39.88 371 GLU A C 1
ATOM 3136 O O . GLU A 1 371 ? 38.494 -13.589 -3.080 1.00 39.88 371 GLU A O 1
ATOM 3141 N N . GLU A 1 372 ? 38.132 -15.328 -1.700 1.00 36.00 372 GLU A N 1
ATOM 3142 C CA . GLU A 1 372 ? 36.770 -15.613 -2.134 1.00 36.00 372 GLU A CA 1
ATOM 3143 C C . GLU A 1 372 ? 35.853 -14.564 -1.504 1.00 36.00 372 GLU A C 1
ATOM 3145 O O . GLU A 1 372 ? 35.416 -14.713 -0.367 1.00 36.00 372 GLU A O 1
ATOM 3150 N N . SER A 1 373 ? 35.539 -13.491 -2.227 1.00 41.59 373 SER A N 1
ATOM 3151 C CA . SER A 1 373 ? 34.375 -12.666 -1.902 1.00 41.59 373 SER A CA 1
ATOM 3152 C C . SER A 1 373 ? 33.108 -13.395 -2.375 1.00 41.59 373 SER A C 1
ATOM 3154 O O . SER A 1 373 ? 32.471 -12.987 -3.344 1.00 41.59 373 SER A O 1
ATOM 3156 N N . ASN A 1 374 ? 32.797 -14.520 -1.725 1.00 42.72 374 ASN A N 1
ATOM 3157 C CA . ASN A 1 374 ? 31.472 -15.147 -1.712 1.00 42.72 374 ASN A CA 1
ATOM 3158 C C . ASN A 1 374 ? 30.711 -14.630 -0.479 1.00 42.72 374 ASN A C 1
ATOM 3160 O O . ASN A 1 374 ? 30.234 -15.410 0.338 1.00 42.72 374 ASN A O 1
ATOM 3164 N N . GLU A 1 375 ? 30.665 -13.312 -0.282 1.00 54.72 375 GLU A N 1
ATOM 3165 C CA . GLU A 1 375 ? 29.671 -12.760 0.634 1.00 54.72 375 GLU A CA 1
ATOM 3166 C C . GLU A 1 375 ? 28.371 -12.682 -0.160 1.00 54.72 375 GLU A C 1
ATOM 3168 O O . GLU A 1 375 ? 28.187 -11.787 -0.988 1.00 54.72 375 GLU A O 1
ATOM 3173 N N . ASP A 1 376 ? 27.503 -13.675 0.048 1.00 61.56 376 ASP A N 1
ATOM 3174 C CA . ASP A 1 376 ? 26.079 -13.503 -0.211 1.00 61.56 376 ASP A CA 1
ATOM 3175 C C . ASP A 1 376 ? 25.664 -12.211 0.503 1.00 61.56 376 ASP A C 1
ATOM 3177 O O . ASP A 1 376 ? 25.984 -12.014 1.678 1.00 61.56 376 ASP A O 1
ATOM 3181 N N . ASP A 1 377 ? 25.043 -11.285 -0.225 1.00 72.31 377 ASP A N 1
ATOM 3182 C CA . ASP A 1 377 ? 24.565 -10.028 0.336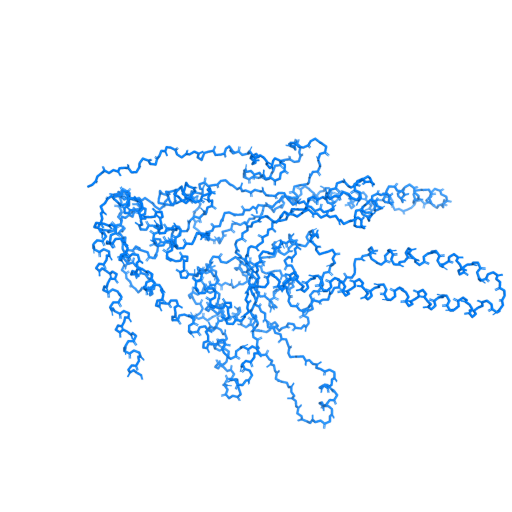 1.00 72.31 377 ASP A CA 1
ATOM 3183 C C . ASP A 1 377 ? 23.077 -10.190 0.669 1.00 72.31 377 ASP A C 1
ATOM 3185 O O . ASP A 1 377 ? 22.242 -9.993 -0.215 1.00 72.31 377 ASP A O 1
ATOM 3189 N N . PRO A 1 378 ? 22.702 -10.566 1.910 1.00 83.00 378 PRO A N 1
ATOM 3190 C CA . PRO A 1 378 ? 21.308 -10.777 2.280 1.00 83.00 378 PRO A CA 1
ATOM 3191 C C . PRO A 1 378 ? 20.550 -9.458 2.475 1.00 83.00 378 PRO A C 1
ATOM 3193 O O . PRO A 1 378 ? 19.615 -9.396 3.269 1.00 83.00 378 PRO A O 1
ATOM 3196 N N . SER A 1 379 ? 20.985 -8.376 1.830 1.00 90.06 379 SER A N 1
ATOM 3197 C CA . SER A 1 379 ? 20.369 -7.070 1.991 1.00 90.06 379 SER A CA 1
ATOM 3198 C C . SER A 1 379 ? 19.012 -6.996 1.301 1.00 90.06 379 SER A C 1
ATOM 3200 O O . SER A 1 379 ? 18.867 -7.282 0.111 1.00 90.06 379 SER A O 1
ATOM 3202 N N . ILE A 1 380 ? 18.014 -6.590 2.079 1.00 92.75 380 ILE A N 1
ATOM 3203 C CA . ILE A 1 380 ? 16.629 -6.443 1.649 1.00 92.75 380 ILE A CA 1
ATOM 3204 C C . ILE A 1 380 ? 16.432 -4.978 1.289 1.00 92.75 380 ILE A C 1
ATOM 3206 O O . ILE A 1 380 ? 16.776 -4.101 2.068 1.00 92.75 380 ILE A O 1
ATOM 3210 N N . TYR A 1 381 ? 15.882 -4.718 0.111 1.00 93.81 381 TYR A N 1
ATOM 3211 C CA . TYR A 1 381 ? 15.548 -3.382 -0.357 1.00 93.81 381 TYR A CA 1
ATOM 3212 C C . TYR A 1 381 ? 14.045 -3.195 -0.282 1.00 93.81 381 TYR A C 1
ATOM 3214 O O . TYR A 1 381 ? 13.289 -4.049 -0.758 1.00 93.81 381 TYR A O 1
ATOM 3222 N N . ILE A 1 382 ? 13.620 -2.053 0.246 1.00 95.50 382 ILE A N 1
ATOM 3223 C CA . ILE A 1 382 ? 12.205 -1.694 0.320 1.00 95.50 382 ILE A CA 1
ATOM 3224 C C . ILE A 1 382 ? 12.023 -0.361 -0.380 1.00 95.50 382 ILE A C 1
ATOM 3226 O O . ILE A 1 382 ? 12.727 0.606 -0.108 1.00 95.50 382 ILE A O 1
ATOM 3230 N N . LYS A 1 383 ? 11.085 -0.296 -1.318 1.00 95.69 383 LYS A N 1
ATOM 3231 C CA . LYS A 1 383 ? 10.776 0.938 -2.039 1.00 95.69 383 LYS A CA 1
ATOM 3232 C C . LYS A 1 383 ? 9.293 1.182 -2.047 1.00 95.69 383 LYS A C 1
ATOM 3234 O O . LYS A 1 383 ? 8.525 0.263 -2.318 1.00 95.69 383 LYS A O 1
ATOM 3239 N N . MET A 1 384 ? 8.915 2.428 -1.816 1.00 96.62 384 MET A N 1
ATOM 3240 C CA . MET A 1 384 ? 7.535 2.856 -1.881 1.00 96.62 384 MET A CA 1
ATOM 3241 C C . MET A 1 384 ? 7.354 3.890 -2.977 1.00 96.62 384 MET A C 1
ATOM 3243 O O . MET A 1 384 ? 8.077 4.881 -3.053 1.00 96.62 384 MET A O 1
ATOM 3247 N N . PHE A 1 385 ? 6.359 3.666 -3.819 1.00 95.62 385 PHE A N 1
ATOM 3248 C CA . PHE A 1 385 ? 5.996 4.546 -4.914 1.00 95.62 385 PHE A CA 1
ATOM 3249 C C . PHE A 1 385 ? 4.583 5.069 -4.709 1.00 95.62 385 PHE A C 1
ATOM 3251 O O . PHE A 1 385 ? 3.768 4.455 -4.019 1.00 95.62 385 PHE A O 1
ATOM 3258 N N . LYS A 1 386 ? 4.296 6.216 -5.317 1.00 94.81 386 LYS A N 1
ATOM 3259 C CA . LYS A 1 386 ? 2.960 6.796 -5.367 1.00 94.81 386 LYS A CA 1
ATOM 3260 C C . LYS A 1 386 ? 2.491 6.959 -6.801 1.00 94.81 386 LYS A C 1
ATOM 3262 O O . LYS A 1 386 ? 3.304 7.291 -7.666 1.00 94.81 386 LYS A O 1
ATOM 3267 N N . ARG A 1 387 ? 1.179 6.844 -7.005 1.00 93.38 387 ARG A N 1
ATOM 3268 C CA . ARG A 1 387 ? 0.505 7.207 -8.256 1.00 93.38 387 ARG A CA 1
ATOM 3269 C C . ARG A 1 387 ? 1.122 6.498 -9.459 1.00 93.38 387 ARG A C 1
ATOM 3271 O O . ARG A 1 387 ? 1.741 7.120 -10.321 1.00 93.38 387 ARG A O 1
ATOM 3278 N N . ILE A 1 388 ? 1.069 5.172 -9.463 1.00 92.19 388 ILE A N 1
ATOM 3279 C CA . ILE A 1 388 ? 1.618 4.336 -10.534 1.00 92.19 388 ILE A CA 1
ATOM 3280 C C . ILE A 1 388 ? 0.456 3.799 -11.379 1.00 92.19 388 ILE A C 1
ATOM 3282 O O . ILE A 1 388 ? -0.325 3.002 -10.868 1.00 92.19 388 ILE A O 1
ATOM 3286 N N . PRO A 1 389 ? 0.323 4.207 -12.656 1.00 91.69 389 PRO A N 1
ATOM 3287 C CA . PRO A 1 389 ? -0.661 3.633 -13.564 1.00 91.69 389 PRO A CA 1
ATOM 3288 C C . PRO A 1 389 ? -0.490 2.120 -13.658 1.00 91.69 389 PRO A C 1
ATOM 3290 O O . PRO A 1 389 ? 0.643 1.643 -13.751 1.00 91.69 389 PRO A O 1
ATOM 3293 N N . LEU A 1 390 ? -1.594 1.376 -13.673 1.00 89.81 390 LEU A N 1
ATOM 3294 C CA . LEU A 1 390 ? -1.581 -0.083 -13.651 1.00 89.81 390 LEU A CA 1
ATOM 3295 C C . LEU A 1 390 ? -0.792 -0.661 -14.832 1.00 89.81 390 LEU A C 1
ATOM 3297 O O . LEU A 1 390 ? 0.091 -1.485 -14.618 1.00 89.81 390 LEU A O 1
ATOM 3301 N N . ALA A 1 391 ? -1.021 -0.174 -16.055 1.00 87.62 391 ALA A N 1
ATOM 3302 C CA . ALA A 1 391 ? -0.234 -0.532 -17.244 1.00 87.62 391 ALA A CA 1
ATOM 3303 C C . ALA A 1 391 ? 1.283 -0.292 -17.098 1.00 87.62 391 ALA A C 1
ATOM 3305 O O . ALA A 1 391 ? 2.108 -0.959 -17.718 1.00 87.62 391 ALA A O 1
ATOM 3306 N N . ASP A 1 392 ? 1.670 0.674 -16.266 1.00 87.56 392 ASP A N 1
ATOM 3307 C CA . ASP A 1 392 ? 3.058 1.037 -16.012 1.00 87.56 392 ASP A CA 1
ATOM 3308 C C . ASP A 1 392 ? 3.585 0.417 -14.696 1.00 87.56 392 ASP A C 1
ATOM 3310 O O . ASP A 1 392 ? 4.708 0.720 -14.290 1.00 87.56 392 ASP A O 1
ATOM 3314 N N . ALA A 1 393 ? 2.838 -0.477 -14.032 1.00 88.12 393 ALA A N 1
ATOM 3315 C CA . ALA A 1 393 ? 3.226 -1.083 -12.753 1.00 88.12 393 ALA A CA 1
ATOM 3316 C C . ALA A 1 393 ? 4.557 -1.838 -12.841 1.00 88.12 393 ALA A C 1
ATOM 3318 O O . ALA A 1 393 ? 5.372 -1.771 -11.920 1.00 88.12 393 ALA A O 1
ATOM 3319 N N . GLU A 1 394 ? 4.859 -2.467 -13.987 1.00 85.94 394 GLU A N 1
ATOM 3320 C CA . GLU A 1 394 ? 6.143 -3.139 -14.184 1.00 85.94 394 GLU A CA 1
ATOM 3321 C C . GLU A 1 394 ? 7.309 -2.158 -13.986 1.00 85.94 394 GLU A C 1
ATOM 3323 O O . GLU A 1 394 ? 8.378 -2.598 -13.569 1.00 85.94 394 GLU A O 1
ATOM 3328 N N . LEU A 1 395 ? 7.126 -0.837 -14.202 1.00 84.25 395 LEU A N 1
ATOM 3329 C CA . LEU A 1 395 ? 8.132 0.236 -14.090 1.00 84.25 395 LEU A CA 1
ATOM 3330 C C . LEU A 1 395 ? 8.791 0.395 -12.720 1.00 84.25 395 LEU A C 1
ATOM 3332 O O . LEU A 1 395 ? 9.907 0.911 -12.682 1.00 84.25 395 LEU A O 1
ATOM 3336 N N . ILE A 1 396 ? 8.183 -0.091 -11.644 1.00 88.56 396 ILE A N 1
ATOM 3337 C CA . ILE A 1 396 ? 8.739 0.046 -10.288 1.00 88.56 396 ILE A CA 1
ATOM 3338 C C . ILE A 1 396 ? 9.812 -0.997 -9.965 1.00 88.56 396 ILE A C 1
ATOM 3340 O O . ILE A 1 396 ? 10.634 -0.786 -9.073 1.00 88.56 396 ILE A O 1
ATOM 3344 N N . LEU A 1 397 ? 9.823 -2.113 -10.702 1.00 88.12 397 LEU A N 1
ATOM 3345 C CA . LEU A 1 397 ? 10.710 -3.242 -10.430 1.00 88.12 397 LEU A CA 1
ATOM 3346 C C . LEU A 1 397 ? 12.201 -2.848 -10.521 1.00 88.12 397 LEU A C 1
ATOM 3348 O O . LEU A 1 397 ? 12.584 -1.895 -11.200 1.00 88.12 397 LEU A O 1
ATOM 3352 N N . PRO A 1 398 ? 13.115 -3.539 -9.844 1.00 84.00 398 PRO A N 1
ATOM 3353 C CA . PRO A 1 398 ? 14.539 -3.269 -10.011 1.00 84.00 398 PRO A CA 1
ATOM 3354 C C . PRO A 1 398 ? 15.085 -3.875 -11.323 1.00 84.00 398 PRO A C 1
ATOM 3356 O O . PRO A 1 398 ? 14.406 -4.591 -12.053 1.00 84.00 398 PRO A O 1
ATOM 3359 N N . PHE A 1 399 ? 16.335 -3.534 -11.653 1.00 81.44 399 PHE A N 1
ATOM 3360 C CA . PHE A 1 399 ? 17.132 -4.135 -12.739 1.00 81.44 399 PHE A CA 1
ATOM 3361 C C . PHE A 1 399 ? 16.450 -4.249 -14.109 1.00 81.44 399 PHE A C 1
ATOM 3363 O O . PHE A 1 399 ? 16.251 -5.321 -14.676 1.00 81.44 399 PHE A O 1
ATOM 3370 N N . LYS A 1 400 ? 16.148 -3.095 -14.692 1.00 80.00 400 LYS A N 1
ATOM 3371 C CA . LYS A 1 400 ? 15.402 -3.000 -15.945 1.00 80.00 400 LYS A CA 1
ATOM 3372 C C . LYS A 1 400 ? 16.303 -2.843 -17.144 1.00 80.00 400 LYS A C 1
ATOM 3374 O O . LYS A 1 400 ? 17.153 -1.950 -17.183 1.00 80.00 400 LYS A O 1
ATOM 3379 N N . LYS A 1 401 ? 16.030 -3.626 -18.183 1.00 70.81 401 LYS A N 1
ATOM 3380 C CA . LYS A 1 401 ? 16.565 -3.382 -19.518 1.00 70.81 401 LYS A CA 1
ATOM 3381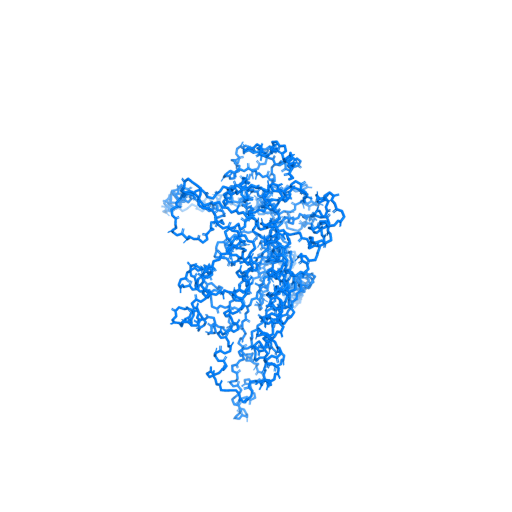 C C . LYS A 1 401 ? 15.455 -2.875 -20.433 1.00 70.81 401 LYS A C 1
ATOM 3383 O O . LYS A 1 401 ? 14.534 -3.636 -20.731 1.00 70.81 401 LYS A O 1
ATOM 3388 N N . PRO A 1 402 ? 15.530 -1.621 -20.913 1.00 68.06 402 PRO A N 1
ATOM 3389 C CA . PRO A 1 402 ? 14.640 -1.172 -21.975 1.00 68.06 402 PRO A CA 1
ATOM 3390 C C . PRO A 1 402 ? 14.844 -2.038 -23.222 1.00 68.06 402 PRO A C 1
ATOM 3392 O O . PRO A 1 402 ? 15.973 -2.224 -23.684 1.00 68.06 402 PRO A O 1
ATOM 3395 N N . SER A 1 403 ? 13.753 -2.555 -23.779 1.00 63.47 403 SER A N 1
ATOM 3396 C CA . SER A 1 403 ? 13.729 -3.172 -25.099 1.00 63.47 403 SER A CA 1
ATOM 3397 C C . SER A 1 403 ? 13.083 -2.200 -26.079 1.00 63.47 403 SER A C 1
ATOM 3399 O O . SER A 1 403 ? 12.005 -1.676 -25.817 1.00 63.47 403 SER A O 1
ATOM 3401 N N . MET A 1 404 ? 13.732 -1.954 -27.221 1.00 58.50 404 MET A N 1
ATOM 3402 C CA . MET A 1 404 ? 13.134 -1.120 -28.267 1.00 58.50 404 MET A CA 1
ATOM 3403 C C . MET A 1 404 ? 11.875 -1.776 -28.828 1.00 58.50 404 MET A C 1
ATOM 3405 O O . MET A 1 404 ? 11.862 -2.984 -29.082 1.00 58.50 404 MET A O 1
ATOM 3409 N N . LYS A 1 405 ? 10.848 -0.964 -29.085 1.00 60.31 405 LYS A N 1
ATOM 3410 C CA . LYS A 1 405 ? 9.684 -1.373 -29.870 1.00 60.31 405 LYS A CA 1
ATOM 3411 C C . LYS A 1 405 ? 10.108 -1.611 -31.321 1.00 60.31 405 LYS A C 1
ATOM 3413 O O . LYS A 1 405 ? 11.014 -0.952 -31.839 1.00 60.31 405 LYS A O 1
ATOM 3418 N N . SER A 1 406 ? 9.414 -2.517 -32.005 1.00 52.03 406 SER A N 1
ATOM 3419 C CA . SER A 1 406 ? 9.613 -2.828 -33.428 1.00 52.03 406 SER A CA 1
ATOM 3420 C C . SER A 1 406 ? 9.578 -1.572 -34.307 1.00 52.03 406 SER A C 1
ATOM 3422 O O . SER A 1 406 ? 10.269 -1.506 -35.318 1.00 52.03 406 SER A O 1
ATOM 3424 N N . PHE A 1 407 ? 8.809 -0.552 -33.915 1.00 55.12 407 PHE A N 1
ATOM 3425 C CA . PHE A 1 407 ? 8.658 0.690 -34.667 1.00 55.12 407 PHE A CA 1
ATOM 3426 C C . PHE A 1 407 ? 9.890 1.597 -34.631 1.00 55.12 407 PHE A C 1
ATOM 3428 O O . PHE A 1 407 ? 10.287 2.101 -35.679 1.00 55.12 407 PHE A O 1
ATOM 3435 N N . ASP A 1 408 ? 10.543 1.770 -33.477 1.00 57.78 408 ASP A N 1
ATOM 3436 C CA . ASP A 1 408 ? 11.784 2.553 -33.404 1.00 57.78 408 ASP A CA 1
ATOM 3437 C C . ASP A 1 408 ? 12.868 1.931 -34.282 1.00 57.78 408 ASP A C 1
ATOM 3439 O O . ASP A 1 408 ? 13.653 2.656 -34.891 1.00 57.78 408 ASP A O 1
ATOM 3443 N N . LEU A 1 409 ? 12.859 0.599 -34.417 1.00 58.25 409 LEU A N 1
ATOM 3444 C CA . LEU A 1 409 ? 13.673 -0.123 -35.387 1.00 58.25 409 LEU A CA 1
ATOM 3445 C C . LEU A 1 409 ? 13.217 0.172 -36.828 1.00 58.25 409 LEU A C 1
ATOM 3447 O O . LEU A 1 409 ? 14.048 0.539 -37.655 1.00 58.25 409 LEU A O 1
ATOM 3451 N N . THR A 1 410 ? 11.922 0.079 -37.139 1.00 57.19 410 THR A N 1
ATOM 3452 C CA . THR A 1 410 ? 11.379 0.337 -38.486 1.00 57.19 410 THR A CA 1
ATOM 3453 C C . THR A 1 410 ? 11.591 1.774 -38.959 1.00 57.19 410 THR A C 1
ATOM 3455 O O . THR A 1 410 ? 11.985 1.970 -40.101 1.00 57.19 410 THR A O 1
ATOM 3458 N N . LEU A 1 411 ? 11.398 2.793 -38.120 1.00 59.91 411 LEU A N 1
ATOM 3459 C CA . LEU A 1 411 ? 11.622 4.203 -38.463 1.00 59.91 411 LEU A CA 1
ATOM 3460 C C . LEU A 1 411 ? 13.114 4.498 -38.692 1.00 59.91 411 LEU A C 1
ATOM 3462 O O . LEU A 1 411 ? 13.503 5.225 -39.614 1.00 59.91 411 LEU A O 1
ATOM 3466 N N . LEU A 1 412 ? 13.971 3.889 -37.880 1.00 61.94 412 LEU A N 1
ATOM 3467 C CA . LEU A 1 412 ? 15.421 3.919 -38.040 1.00 61.94 412 LEU A CA 1
ATOM 3468 C C . LEU A 1 412 ? 15.868 3.180 -39.320 1.00 61.94 412 LEU A C 1
ATOM 3470 O O . LEU A 1 412 ? 16.785 3.645 -39.996 1.00 61.94 412 LEU A O 1
ATOM 3474 N N . MET A 1 413 ? 15.161 2.125 -39.734 1.00 58.62 413 MET A N 1
ATOM 3475 C CA . MET A 1 413 ? 15.346 1.474 -41.038 1.00 58.62 413 MET A CA 1
ATOM 3476 C C . MET A 1 413 ? 14.797 2.320 -42.201 1.00 58.62 413 MET A C 1
ATOM 3478 O O . MET A 1 413 ? 15.471 2.470 -43.221 1.00 58.62 413 MET A O 1
ATOM 3482 N N . LEU A 1 414 ? 13.623 2.943 -42.045 1.00 58.12 414 LEU A N 1
ATOM 3483 C CA . LEU A 1 414 ? 12.954 3.790 -43.041 1.00 58.12 414 LEU A CA 1
ATOM 3484 C C . LEU A 1 414 ? 13.795 5.029 -43.362 1.00 58.12 414 LEU A C 1
ATOM 3486 O O . LEU A 1 414 ? 14.004 5.352 -44.527 1.00 58.12 414 LEU A O 1
ATOM 3490 N N . THR A 1 415 ? 14.370 5.680 -42.352 1.00 60.56 415 THR A N 1
ATOM 3491 C CA . THR A 1 415 ? 15.339 6.773 -42.559 1.00 60.56 415 THR A CA 1
ATOM 3492 C C . THR A 1 415 ? 16.639 6.302 -43.232 1.00 60.56 415 THR A C 1
ATOM 3494 O O . THR A 1 415 ? 17.306 7.098 -43.896 1.00 60.56 415 THR A O 1
ATOM 3497 N N . GLY A 1 416 ? 16.966 5.007 -43.149 1.00 57.31 416 GLY A N 1
ATOM 3498 C CA . GLY A 1 416 ? 18.040 4.360 -43.909 1.00 57.31 416 GLY A CA 1
ATOM 3499 C C . GLY A 1 416 ? 17.700 4.080 -45.383 1.00 57.31 416 GLY A C 1
ATOM 3500 O O . GLY A 1 416 ? 18.596 4.119 -46.230 1.00 57.31 416 GLY A O 1
ATOM 3501 N N . THR A 1 417 ? 16.423 3.874 -45.736 1.00 55.19 417 THR A N 1
ATOM 3502 C CA . THR A 1 417 ? 15.995 3.518 -47.112 1.00 55.19 417 THR A CA 1
ATOM 3503 C C . THR A 1 417 ? 16.353 4.562 -48.172 1.00 55.19 417 THR A C 1
ATOM 3505 O O . THR A 1 417 ? 16.835 4.198 -49.246 1.00 55.19 417 THR A O 1
ATOM 3508 N N . GLY A 1 418 ? 16.237 5.860 -47.866 1.00 57.06 418 GLY A N 1
ATOM 3509 C CA . GLY A 1 418 ? 16.643 6.932 -48.789 1.00 57.06 418 GLY A CA 1
ATOM 3510 C C . GLY A 1 418 ? 18.134 6.887 -49.151 1.00 57.06 418 GLY A C 1
ATOM 3511 O O . GLY A 1 418 ? 18.550 7.358 -50.206 1.00 57.06 418 GLY A O 1
ATOM 3512 N N . SER A 1 419 ? 18.939 6.243 -48.310 1.00 56.16 419 SER A N 1
ATOM 3513 C CA . SER A 1 419 ? 20.378 6.088 -48.509 1.00 56.16 419 SER A CA 1
ATOM 3514 C C . SER A 1 419 ? 20.745 4.746 -49.154 1.00 56.16 419 SER A C 1
ATOM 3516 O O . SER A 1 419 ? 21.761 4.654 -49.838 1.00 56.16 419 SER A O 1
ATOM 3518 N N . LEU A 1 420 ? 19.867 3.742 -49.052 1.00 57.53 420 LEU A N 1
ATOM 3519 C CA . LEU A 1 420 ? 19.913 2.512 -49.850 1.00 57.53 420 LEU A CA 1
ATOM 3520 C C . LEU A 1 420 ? 19.689 2.800 -51.350 1.00 57.53 420 LEU A C 1
ATOM 3522 O O . LEU A 1 420 ? 20.308 2.176 -52.209 1.00 57.53 420 LEU A O 1
ATOM 3526 N N . PHE A 1 421 ? 18.867 3.803 -51.678 1.00 63.09 421 PHE A N 1
ATOM 3527 C CA . PHE A 1 421 ? 18.700 4.291 -53.053 1.00 63.09 421 PHE A CA 1
ATOM 3528 C C . PHE A 1 421 ? 19.973 4.970 -53.598 1.00 63.09 421 PHE A C 1
ATOM 3530 O O . PHE A 1 421 ? 20.366 4.743 -54.744 1.00 63.09 421 PHE A O 1
ATOM 3537 N N . ALA A 1 422 ? 20.664 5.759 -52.766 1.00 61.25 422 ALA A N 1
ATOM 3538 C CA . ALA A 1 422 ? 21.957 6.356 -53.113 1.00 61.25 422 ALA A CA 1
ATOM 3539 C C . ALA A 1 422 ? 23.058 5.289 -53.286 1.00 61.25 422 ALA A C 1
ATOM 3541 O O . ALA A 1 422 ? 23.872 5.379 -54.205 1.00 61.25 422 ALA A O 1
ATOM 3542 N N . LEU A 1 423 ? 23.032 4.243 -52.454 1.00 61.12 423 LEU A N 1
ATOM 3543 C CA . LEU A 1 423 ? 23.892 3.062 -52.549 1.00 61.12 423 LEU A CA 1
ATOM 3544 C C . LEU A 1 423 ? 23.678 2.292 -53.862 1.00 61.12 423 LEU A C 1
ATOM 3546 O O . LEU A 1 423 ? 24.648 1.966 -54.544 1.00 61.12 423 LEU A O 1
ATOM 3550 N N . TYR A 1 424 ? 22.418 2.058 -54.246 1.00 66.31 424 TYR A N 1
ATOM 3551 C CA . TYR A 1 424 ? 22.048 1.411 -55.510 1.00 66.31 424 TYR A CA 1
ATOM 3552 C C . TYR A 1 424 ? 22.572 2.184 -56.731 1.00 66.31 424 TYR A C 1
ATOM 3554 O O . TYR A 1 424 ? 23.172 1.596 -57.632 1.00 66.31 424 TYR A O 1
ATOM 3562 N N . LYS A 1 425 ? 22.418 3.516 -56.736 1.00 65.62 425 LYS A N 1
ATOM 3563 C CA . LYS A 1 425 ? 22.980 4.400 -57.775 1.00 65.62 425 LYS A CA 1
ATOM 3564 C C . LYS A 1 425 ? 24.514 4.363 -57.808 1.00 65.62 425 LYS A C 1
ATOM 3566 O O . LYS A 1 425 ? 25.089 4.380 -58.891 1.00 65.62 425 LYS A O 1
ATOM 3571 N N . GLY A 1 426 ? 25.168 4.298 -56.646 1.00 65.88 426 GLY A N 1
ATOM 3572 C CA . GLY A 1 426 ? 26.629 4.239 -56.529 1.00 65.88 426 GLY A CA 1
ATOM 3573 C C . GLY A 1 426 ? 27.239 2.916 -57.005 1.00 65.88 426 GLY A C 1
ATOM 3574 O O . GLY A 1 426 ? 28.291 2.933 -57.641 1.00 65.88 426 GLY A O 1
ATOM 3575 N N . LEU A 1 427 ? 26.563 1.782 -56.770 1.00 65.62 427 LEU A N 1
ATOM 3576 C CA . LEU A 1 427 ? 27.022 0.448 -57.190 1.00 65.62 427 LEU A CA 1
ATOM 3577 C C . LEU A 1 427 ? 27.066 0.263 -58.716 1.00 65.62 427 LEU A C 1
ATOM 3579 O O . LEU A 1 427 ? 27.844 -0.551 -59.207 1.00 65.62 427 LEU A O 1
ATOM 3583 N N . GLN A 1 428 ? 26.257 1.013 -59.474 1.00 71.62 428 GLN A N 1
ATOM 3584 C CA . GLN A 1 428 ? 26.292 0.984 -60.943 1.00 71.62 428 GLN A CA 1
ATOM 3585 C C . GLN A 1 428 ? 27.527 1.681 -61.541 1.00 71.62 428 GLN A C 1
ATOM 3587 O O . GLN A 1 428 ? 27.797 1.535 -62.732 1.00 71.62 428 GLN A O 1
ATOM 3592 N N . SER A 1 429 ? 28.294 2.424 -60.742 1.00 63.81 429 SER A N 1
ATOM 3593 C CA . SER A 1 429 ? 29.497 3.131 -61.189 1.00 63.81 429 SER A CA 1
ATOM 3594 C C . SER A 1 429 ? 30.763 2.464 -60.630 1.00 63.81 429 SER A C 1
ATOM 3596 O O . SER A 1 429 ? 30.806 2.089 -59.467 1.00 63.81 429 SER A O 1
ATOM 3598 N N . GLY A 1 430 ? 31.781 2.247 -61.473 1.00 67.00 430 GLY A N 1
ATOM 3599 C CA . GLY A 1 430 ? 32.927 1.357 -61.201 1.00 67.00 430 GLY A CA 1
ATOM 3600 C C . GLY A 1 430 ? 33.872 1.725 -60.034 1.00 67.00 430 GLY A C 1
ATOM 3601 O O . GLY A 1 430 ? 33.671 2.677 -59.291 1.00 67.00 430 GLY A O 1
ATOM 3602 N N . GLY A 1 431 ? 34.968 0.967 -59.890 1.00 64.75 431 GLY A N 1
ATOM 3603 C CA . GLY A 1 431 ? 35.728 0.727 -58.643 1.00 64.75 431 GLY A CA 1
ATOM 3604 C C . GLY A 1 431 ? 36.150 1.890 -57.720 1.00 64.75 431 GLY A C 1
ATOM 3605 O O . GLY A 1 431 ? 36.358 1.644 -56.535 1.00 64.75 431 GLY A O 1
ATOM 3606 N N . LYS A 1 432 ? 36.225 3.152 -58.172 1.00 67.06 432 LYS A N 1
ATOM 3607 C CA . LYS A 1 432 ? 36.453 4.307 -57.268 1.00 67.06 432 LYS A CA 1
ATOM 3608 C C . LYS A 1 432 ? 35.228 4.637 -56.402 1.00 67.06 432 LYS A C 1
ATOM 3610 O O . LYS A 1 432 ? 35.372 5.226 -55.334 1.00 67.06 432 LYS A O 1
ATOM 3615 N N . PHE A 1 433 ? 34.037 4.213 -56.820 1.00 64.81 433 PHE A N 1
ATOM 3616 C CA . PHE A 1 433 ? 32.792 4.419 -56.082 1.00 64.81 433 PHE A CA 1
ATOM 3617 C C . PHE A 1 433 ? 32.603 3.438 -54.920 1.00 64.81 433 PHE A C 1
ATOM 3619 O O . PHE A 1 433 ? 31.824 3.733 -54.019 1.00 64.81 433 PHE A O 1
ATOM 3626 N N . ALA A 1 434 ? 33.364 2.338 -54.857 1.00 63.16 434 ALA A N 1
ATOM 3627 C CA . ALA A 1 434 ? 33.299 1.386 -53.745 1.00 63.16 434 ALA A CA 1
ATOM 3628 C C . ALA A 1 434 ? 33.702 2.020 -52.398 1.00 63.16 434 ALA A C 1
ATOM 3630 O O . ALA A 1 434 ? 33.065 1.770 -51.379 1.00 63.16 434 ALA A O 1
ATOM 3631 N N . ILE A 1 435 ? 34.708 2.902 -52.391 1.00 69.69 435 ILE A N 1
ATOM 3632 C CA . ILE A 1 435 ? 35.147 3.620 -51.180 1.00 69.69 435 ILE A CA 1
ATOM 3633 C C . ILE A 1 435 ? 34.075 4.624 -50.728 1.00 69.69 435 ILE A C 1
ATOM 3635 O O . ILE A 1 435 ? 33.792 4.740 -49.538 1.00 69.69 435 ILE A O 1
ATOM 3639 N N . ILE A 1 436 ? 33.436 5.309 -51.682 1.00 69.31 436 ILE A N 1
ATOM 3640 C CA . ILE A 1 436 ? 32.341 6.256 -51.418 1.00 69.31 436 ILE A CA 1
ATOM 3641 C C . ILE A 1 436 ? 31.136 5.508 -50.839 1.00 69.31 436 ILE A C 1
ATOM 3643 O O . ILE A 1 436 ? 30.570 5.923 -49.833 1.00 69.31 436 ILE A O 1
ATOM 3647 N N . VAL A 1 437 ? 30.796 4.364 -51.431 1.00 69.31 437 VAL A N 1
ATOM 3648 C CA . VAL A 1 437 ? 29.747 3.454 -50.965 1.00 69.31 437 VAL A CA 1
ATOM 3649 C C . VAL A 1 437 ? 30.018 2.976 -49.536 1.00 69.31 437 VAL A C 1
ATOM 3651 O O . VAL A 1 437 ? 29.129 3.072 -48.692 1.00 69.31 437 VAL A O 1
ATOM 3654 N N . MET A 1 438 ? 31.242 2.538 -49.229 1.00 67.69 438 MET A N 1
ATOM 3655 C CA . MET A 1 438 ? 31.625 2.124 -47.874 1.00 67.69 438 MET A CA 1
ATOM 3656 C C . MET A 1 438 ? 31.551 3.284 -46.868 1.00 67.69 438 MET A C 1
ATOM 3658 O O . MET A 1 438 ? 31.071 3.094 -45.753 1.00 67.69 438 MET A O 1
ATOM 3662 N N . GLY A 1 439 ? 31.953 4.499 -47.259 1.00 74.00 439 GLY A N 1
ATOM 3663 C CA . GLY A 1 439 ? 31.841 5.700 -46.421 1.00 74.00 439 GLY A CA 1
ATOM 3664 C C . GLY A 1 439 ? 30.391 6.107 -46.130 1.00 74.00 439 GLY A C 1
ATOM 3665 O O . GLY A 1 439 ? 30.056 6.464 -44.996 1.00 74.00 439 GLY A O 1
ATOM 3666 N N . VAL A 1 440 ? 29.507 5.998 -47.126 1.00 73.19 440 VAL A N 1
ATOM 3667 C CA . VAL A 1 440 ? 28.062 6.209 -46.959 1.00 73.19 440 VAL A CA 1
ATOM 3668 C C . VAL A 1 440 ? 27.474 5.135 -46.044 1.00 73.19 440 VAL A C 1
ATOM 3670 O O . VAL A 1 440 ? 26.818 5.486 -45.069 1.00 73.19 440 VAL A O 1
ATOM 3673 N N . LEU A 1 441 ? 27.767 3.851 -46.277 1.00 67.50 441 LEU A N 1
ATOM 3674 C CA . LEU A 1 441 ? 27.316 2.747 -45.418 1.00 67.50 441 LEU A CA 1
ATOM 3675 C C . LEU A 1 441 ? 27.767 2.923 -43.967 1.00 67.50 441 LEU A C 1
ATOM 3677 O O . LEU A 1 441 ? 26.960 2.762 -43.053 1.00 67.50 441 LEU A O 1
ATOM 3681 N N . MET A 1 442 ? 29.021 3.326 -43.750 1.00 71.06 442 MET A N 1
ATOM 3682 C CA . MET A 1 442 ? 29.540 3.581 -42.409 1.00 71.06 442 MET A CA 1
ATOM 3683 C C . MET A 1 442 ? 28.830 4.767 -41.748 1.00 71.06 442 MET A C 1
ATOM 3685 O O . MET A 1 442 ? 28.468 4.699 -40.578 1.00 71.06 442 MET A O 1
ATOM 3689 N N . THR A 1 443 ? 28.553 5.836 -42.497 1.00 72.81 443 THR A N 1
ATOM 3690 C CA . THR A 1 443 ? 27.819 7.002 -41.982 1.00 72.81 443 THR A CA 1
ATOM 3691 C C . THR A 1 443 ? 26.373 6.646 -41.626 1.00 72.81 443 THR A C 1
ATOM 3693 O O . THR A 1 443 ? 25.860 7.111 -40.607 1.00 72.81 443 THR A O 1
ATOM 3696 N N . LEU A 1 444 ? 25.716 5.792 -42.418 1.00 68.31 444 LEU A N 1
ATOM 3697 C CA . LEU A 1 444 ? 24.378 5.282 -42.112 1.00 68.31 444 LEU A CA 1
ATOM 3698 C C . LEU A 1 444 ? 24.385 4.405 -40.877 1.00 68.31 444 LEU A C 1
ATOM 3700 O O . LEU A 1 444 ? 23.547 4.601 -40.005 1.00 68.31 444 LEU A O 1
ATOM 3704 N N . PHE A 1 445 ? 25.353 3.499 -40.773 1.00 67.75 445 PHE A N 1
ATOM 3705 C CA . PHE A 1 445 ? 25.513 2.652 -39.603 1.00 67.75 445 PHE A CA 1
ATOM 3706 C C . PHE A 1 445 ? 25.742 3.489 -38.338 1.00 67.75 445 PHE A C 1
ATOM 3708 O O . PHE A 1 445 ? 25.042 3.314 -37.343 1.00 67.75 445 PHE A O 1
ATOM 3715 N N . VAL A 1 446 ? 26.636 4.482 -38.387 1.00 73.50 446 VAL A N 1
ATOM 3716 C CA . VAL A 1 446 ? 26.866 5.412 -37.269 1.00 73.50 446 VAL A CA 1
ATOM 3717 C C . VAL A 1 446 ? 25.599 6.198 -36.937 1.00 73.50 446 VAL A C 1
ATOM 3719 O O . VAL A 1 446 ? 25.248 6.322 -35.766 1.00 73.50 446 VAL A O 1
ATOM 3722 N N . ARG A 1 447 ? 24.877 6.718 -37.936 1.00 73.19 447 ARG A N 1
ATOM 3723 C CA . ARG A 1 447 ? 23.628 7.465 -37.719 1.00 73.19 447 ARG A CA 1
ATOM 3724 C C . ARG A 1 447 ? 22.541 6.589 -37.096 1.00 73.19 447 ARG A C 1
ATOM 3726 O O . ARG A 1 447 ? 21.833 7.073 -36.215 1.00 73.19 447 ARG A O 1
ATOM 3733 N N . LEU A 1 448 ? 22.449 5.334 -37.527 1.00 67.00 448 LEU A N 1
ATOM 3734 C CA . LEU A 1 448 ? 21.540 4.308 -37.033 1.00 67.00 448 LEU A CA 1
ATOM 3735 C C . LEU A 1 448 ? 21.821 4.002 -35.558 1.00 67.00 448 LEU A C 1
ATOM 3737 O O . LEU A 1 448 ? 20.951 4.190 -34.709 1.00 67.00 448 LEU A O 1
ATOM 3741 N N . VAL A 1 449 ? 23.070 3.665 -35.228 1.00 69.25 449 VAL A N 1
ATOM 3742 C CA . VAL A 1 449 ? 23.505 3.401 -33.847 1.00 69.25 449 VAL A CA 1
ATOM 3743 C C . VAL A 1 449 ? 23.326 4.641 -32.963 1.00 69.25 449 VAL A C 1
ATOM 3745 O O . VAL A 1 449 ? 22.781 4.556 -31.866 1.00 69.25 449 VAL A O 1
ATOM 3748 N N . MET A 1 450 ? 23.707 5.830 -33.440 1.00 72.50 450 MET A N 1
ATOM 3749 C CA . MET A 1 450 ? 23.528 7.082 -32.694 1.00 72.50 450 MET A CA 1
ATOM 3750 C C . MET A 1 450 ? 22.056 7.480 -32.540 1.00 72.50 450 MET A C 1
ATOM 3752 O O . MET A 1 450 ? 21.720 8.199 -31.600 1.00 72.50 450 MET A O 1
ATOM 3756 N N . GLY A 1 451 ? 21.183 7.085 -33.468 1.00 72.81 451 GLY A N 1
ATOM 3757 C CA . GLY A 1 451 ? 19.732 7.224 -33.347 1.00 72.81 451 GLY A CA 1
ATOM 3758 C C . GLY A 1 451 ? 19.210 6.351 -32.211 1.00 72.81 451 GLY A C 1
ATOM 3759 O O . GLY A 1 451 ? 18.638 6.880 -31.260 1.00 72.81 451 GLY A O 1
ATOM 3760 N N . TYR A 1 452 ? 19.546 5.060 -32.249 1.00 71.94 452 TYR A N 1
ATOM 3761 C CA . TYR A 1 452 ? 19.228 4.091 -31.200 1.00 71.94 452 TYR A CA 1
ATOM 3762 C C . TYR A 1 452 ? 19.678 4.574 -29.809 1.00 71.94 452 TYR A C 1
ATOM 3764 O O . TYR A 1 452 ? 18.864 4.697 -28.896 1.00 71.94 452 TYR A O 1
ATOM 3772 N N . LEU A 1 453 ? 20.951 4.960 -29.656 1.00 73.81 453 LEU A N 1
ATOM 3773 C CA . LEU A 1 453 ? 21.495 5.436 -28.377 1.00 73.81 453 LEU A CA 1
ATOM 3774 C C . LEU A 1 453 ? 20.862 6.753 -27.899 1.00 73.81 453 LEU A C 1
ATOM 3776 O O . LEU A 1 453 ? 20.851 7.038 -26.700 1.00 73.81 453 LEU A O 1
ATOM 3780 N N . ARG A 1 454 ? 20.375 7.607 -28.810 1.00 79.12 454 ARG A N 1
ATOM 3781 C CA . ARG A 1 454 ? 19.658 8.840 -28.444 1.00 79.12 454 ARG A CA 1
ATOM 3782 C C . ARG A 1 454 ? 18.255 8.533 -27.940 1.00 79.12 454 ARG A C 1
ATOM 3784 O O . ARG A 1 454 ? 17.866 9.103 -26.924 1.00 79.12 454 ARG A O 1
ATOM 3791 N N . THR A 1 455 ? 17.529 7.648 -28.616 1.00 73.19 455 THR A N 1
ATOM 3792 C CA . THR A 1 455 ? 16.191 7.218 -28.193 1.00 73.19 455 THR A CA 1
ATOM 3793 C C . THR A 1 455 ? 16.251 6.521 -26.835 1.00 73.19 455 THR A C 1
ATOM 3795 O O . THR A 1 455 ? 15.537 6.921 -25.919 1.00 73.19 455 THR A O 1
ATOM 3798 N N . LEU A 1 456 ? 17.212 5.611 -26.648 1.00 75.50 456 LEU A N 1
ATOM 3799 C CA . LEU A 1 456 ? 17.428 4.907 -25.384 1.00 75.50 456 LEU A CA 1
ATOM 3800 C C . LEU A 1 456 ? 17.698 5.860 -24.208 1.00 75.50 456 LEU A C 1
ATOM 3802 O O . LEU A 1 456 ? 17.112 5.725 -23.139 1.00 75.50 456 LEU A O 1
ATOM 3806 N N . ARG A 1 457 ? 18.565 6.864 -24.410 1.00 78.81 457 ARG A N 1
ATOM 3807 C CA . ARG A 1 457 ? 18.877 7.866 -23.376 1.00 78.81 457 ARG A CA 1
ATOM 3808 C C . ARG A 1 457 ? 17.679 8.735 -23.024 1.00 78.81 457 ARG A C 1
ATOM 3810 O O . ARG A 1 457 ? 17.460 8.998 -21.849 1.00 78.81 457 ARG A O 1
ATOM 3817 N N . LYS A 1 458 ? 16.919 9.189 -24.026 1.00 79.56 458 LYS A N 1
ATOM 3818 C CA . LYS A 1 458 ? 15.710 9.994 -23.799 1.00 79.56 458 LYS A CA 1
ATOM 3819 C C . LYS A 1 458 ? 14.664 9.215 -23.011 1.00 79.56 458 LYS A C 1
ATOM 3821 O O . LYS A 1 458 ? 14.051 9.783 -22.114 1.00 79.56 458 LYS A O 1
ATOM 3826 N N . TYR A 1 459 ? 14.490 7.938 -23.338 1.00 75.75 459 TYR A N 1
ATOM 3827 C CA . TYR A 1 459 ? 13.598 7.055 -22.604 1.00 75.75 459 TYR A CA 1
ATOM 3828 C C . TYR A 1 459 ? 14.043 6.882 -21.154 1.00 75.75 459 TYR A C 1
ATOM 3830 O O . TYR A 1 459 ? 13.284 7.219 -20.253 1.00 75.75 459 TYR A O 1
ATOM 3838 N N . ASN A 1 460 ? 15.286 6.440 -20.932 1.00 78.44 460 ASN A N 1
ATOM 3839 C CA . ASN A 1 460 ? 15.805 6.228 -19.582 1.00 78.44 460 ASN A CA 1
ATOM 3840 C C . ASN A 1 460 ? 15.716 7.508 -18.747 1.00 78.44 460 ASN A C 1
ATOM 3842 O O . ASN A 1 460 ? 15.338 7.442 -17.587 1.00 78.44 460 ASN A O 1
ATOM 3846 N N . ALA A 1 461 ? 16.003 8.672 -19.338 1.00 83.00 461 ALA A N 1
ATOM 3847 C CA . ALA A 1 461 ? 15.858 9.952 -18.654 1.00 83.00 461 ALA A CA 1
ATOM 3848 C C . ALA A 1 461 ? 14.402 10.240 -18.244 1.00 83.00 461 ALA A C 1
ATOM 3850 O O . ALA A 1 461 ? 14.178 10.668 -17.118 1.00 83.00 461 ALA A O 1
ATOM 3851 N N . ARG A 1 462 ? 13.416 9.977 -19.117 1.00 81.12 462 ARG A N 1
ATOM 3852 C CA . ARG A 1 462 ? 11.989 10.123 -18.777 1.00 81.12 462 ARG A CA 1
ATOM 3853 C C . ARG A 1 462 ? 11.549 9.147 -17.693 1.00 81.12 462 ARG A C 1
ATOM 3855 O O . ARG A 1 462 ? 10.923 9.575 -16.738 1.00 81.12 462 ARG A O 1
ATOM 3862 N N . MET A 1 463 ? 11.890 7.869 -17.838 1.00 81.12 463 MET A N 1
ATOM 3863 C CA . MET A 1 463 ? 11.541 6.829 -16.869 1.00 81.12 463 MET A CA 1
ATOM 3864 C C . MET A 1 463 ? 12.141 7.137 -15.496 1.00 81.12 463 MET A C 1
ATOM 3866 O O . MET A 1 463 ? 11.425 7.107 -14.507 1.00 81.12 463 MET A O 1
ATOM 3870 N N . ILE A 1 464 ? 13.429 7.490 -15.433 1.00 81.88 464 ILE A N 1
ATOM 3871 C CA . ILE A 1 464 ? 14.092 7.850 -14.172 1.00 81.88 464 ILE A CA 1
ATOM 3872 C C . ILE A 1 464 ? 13.462 9.103 -13.560 1.00 81.88 464 ILE A C 1
ATOM 3874 O O . ILE A 1 464 ? 13.254 9.121 -12.355 1.00 81.88 464 ILE A O 1
ATOM 3878 N N . SER A 1 465 ? 13.153 10.128 -14.363 1.00 84.12 465 SER A N 1
ATOM 3879 C CA . SER A 1 465 ? 12.500 11.343 -13.860 1.00 84.12 465 SER A CA 1
ATOM 3880 C C . SER A 1 465 ? 11.127 11.037 -13.267 1.00 84.12 465 SER A C 1
ATOM 3882 O O . SER A 1 465 ? 10.854 11.449 -12.149 1.00 84.12 465 SER A O 1
ATOM 3884 N N . GLU A 1 466 ? 10.291 10.273 -13.974 1.00 83.50 466 GLU A N 1
ATOM 3885 C CA . GLU A 1 466 ? 8.953 9.933 -13.480 1.00 83.50 466 GLU A CA 1
ATOM 3886 C C . GLU A 1 466 ? 9.032 9.048 -12.232 1.00 83.50 466 GLU A C 1
ATOM 3888 O O . GLU A 1 466 ? 8.350 9.312 -11.250 1.00 83.50 466 GLU A O 1
ATOM 3893 N N . LEU A 1 467 ? 9.898 8.026 -12.230 1.00 85.00 467 LEU A N 1
ATOM 3894 C CA . LEU A 1 467 ? 10.095 7.171 -11.057 1.00 85.00 467 LEU A CA 1
ATOM 3895 C C . LEU A 1 467 ? 10.667 7.945 -9.870 1.00 85.00 467 LEU A C 1
ATOM 3897 O O . LEU A 1 467 ? 10.385 7.576 -8.740 1.00 85.00 467 LEU A O 1
ATOM 3901 N N . TYR A 1 468 ? 11.461 8.991 -10.103 1.00 87.06 468 TYR A N 1
ATOM 3902 C CA . TYR A 1 468 ? 11.959 9.860 -9.041 1.00 87.06 468 TYR A CA 1
ATOM 3903 C C . TYR A 1 468 ? 10.831 10.694 -8.428 1.00 87.06 468 TYR A C 1
ATOM 3905 O O . TYR A 1 468 ? 10.679 10.695 -7.212 1.00 87.06 468 TYR A O 1
ATOM 3913 N N . ASP A 1 469 ? 9.996 11.328 -9.255 1.00 87.56 469 ASP A N 1
ATOM 3914 C CA . ASP A 1 469 ? 8.862 12.140 -8.786 1.00 87.56 469 ASP A CA 1
ATOM 3915 C C . ASP A 1 469 ? 7.782 11.288 -8.091 1.00 87.56 469 ASP A C 1
ATOM 3917 O O . ASP A 1 469 ? 7.069 11.753 -7.190 1.00 87.56 469 ASP A O 1
ATOM 3921 N N . LYS A 1 470 ? 7.679 10.020 -8.504 1.00 90.88 470 LYS A N 1
ATOM 3922 C CA . LYS A 1 470 ? 6.784 9.010 -7.938 1.00 90.88 470 LYS A CA 1
ATOM 3923 C C . LYS A 1 470 ? 7.405 8.199 -6.803 1.00 90.88 470 LYS A C 1
ATOM 3925 O O . LYS A 1 470 ? 6.668 7.472 -6.146 1.00 90.88 470 LYS A O 1
ATOM 3930 N N . ASN A 1 471 ? 8.706 8.310 -6.534 1.00 94.25 471 ASN A N 1
ATOM 3931 C CA . ASN A 1 471 ? 9.304 7.684 -5.357 1.00 94.25 471 ASN A CA 1
ATOM 3932 C C . ASN A 1 471 ? 8.799 8.426 -4.114 1.00 94.25 471 ASN A C 1
ATOM 3934 O O . ASN A 1 471 ? 8.928 9.648 -4.016 1.00 94.25 471 ASN A O 1
ATOM 3938 N N . LEU A 1 472 ? 8.168 7.691 -3.204 1.00 93.50 472 LEU A N 1
ATOM 3939 C CA . LEU A 1 472 ? 7.681 8.228 -1.944 1.00 93.50 472 LEU A CA 1
ATOM 3940 C C . LEU A 1 472 ? 8.739 8.075 -0.853 1.00 93.50 472 LEU A C 1
ATOM 3942 O O . LEU A 1 472 ? 9.047 9.063 -0.194 1.00 93.50 472 LEU A O 1
ATOM 3946 N N . ASP A 1 473 ? 9.286 6.868 -0.685 1.00 95.94 473 ASP A N 1
ATOM 3947 C CA . ASP A 1 473 ? 10.298 6.585 0.332 1.00 95.94 473 ASP A CA 1
ATOM 3948 C C . ASP A 1 473 ? 11.083 5.289 0.041 1.00 95.94 473 ASP A C 1
ATOM 3950 O O . ASP A 1 473 ? 10.687 4.479 -0.804 1.00 95.94 473 ASP A O 1
ATOM 3954 N N . ASN A 1 474 ? 12.201 5.082 0.744 1.00 94.62 474 ASN A N 1
ATOM 3955 C CA . ASN A 1 474 ? 13.028 3.877 0.649 1.00 94.62 474 ASN A CA 1
ATOM 3956 C C . ASN A 1 474 ? 13.402 3.336 2.044 1.00 94.62 474 ASN A C 1
ATOM 3958 O O . ASN A 1 474 ? 13.592 4.092 2.997 1.00 94.62 474 ASN A O 1
ATOM 3962 N N . ASP A 1 475 ? 13.538 2.015 2.138 1.00 95.44 475 ASP A N 1
ATOM 3963 C CA . ASP A 1 475 ? 14.095 1.276 3.270 1.00 95.44 475 ASP A CA 1
ATOM 3964 C C . ASP A 1 475 ? 13.422 1.642 4.611 1.00 95.44 475 ASP A C 1
ATOM 3966 O O . ASP A 1 475 ? 12.204 1.510 4.746 1.00 95.44 475 ASP A O 1
ATOM 3970 N N . VAL A 1 476 ? 14.176 2.128 5.606 1.00 94.62 476 VAL A N 1
ATOM 3971 C CA . VAL A 1 476 ? 13.636 2.500 6.932 1.00 94.62 476 VAL A CA 1
ATOM 3972 C C . VAL A 1 476 ? 12.538 3.568 6.846 1.00 94.62 476 VAL A C 1
ATOM 3974 O O . VAL A 1 476 ? 11.623 3.564 7.671 1.00 94.62 476 VAL A O 1
ATOM 3977 N N . GLY A 1 477 ? 12.599 4.467 5.859 1.00 95.75 477 GLY A N 1
ATOM 3978 C CA . GLY A 1 477 ? 11.560 5.479 5.659 1.00 95.75 477 GLY A CA 1
ATOM 3979 C C . GLY A 1 477 ? 10.215 4.860 5.269 1.00 95.75 477 GLY A C 1
ATOM 3980 O O . GLY A 1 477 ? 9.173 5.265 5.783 1.00 95.75 477 GLY A O 1
ATOM 3981 N N . VAL A 1 478 ? 10.234 3.773 4.486 1.00 96.69 478 VAL A N 1
ATOM 3982 C CA . VAL A 1 478 ? 9.017 3.003 4.182 1.00 96.69 478 VAL A CA 1
ATOM 3983 C C . VAL A 1 478 ? 8.441 2.380 5.450 1.00 96.69 478 VAL A C 1
ATOM 3985 O O . VAL A 1 478 ? 7.238 2.470 5.666 1.00 96.69 478 VAL A O 1
ATOM 3988 N N . LEU A 1 479 ? 9.279 1.805 6.321 1.00 96.19 479 LEU A N 1
ATOM 3989 C CA . LEU A 1 479 ? 8.818 1.224 7.591 1.00 96.19 479 LEU A CA 1
ATOM 3990 C C . LEU A 1 479 ? 8.144 2.273 8.485 1.00 96.19 479 LEU A C 1
ATOM 3992 O O . LEU A 1 479 ? 7.098 2.001 9.066 1.00 96.19 479 LEU A O 1
ATOM 3996 N N . GLN A 1 480 ? 8.717 3.479 8.558 1.00 96.25 480 GLN A N 1
ATOM 3997 C CA . GLN A 1 480 ? 8.123 4.600 9.287 1.00 96.25 480 GLN A CA 1
ATOM 3998 C C . GLN A 1 480 ? 6.745 4.955 8.720 1.00 96.25 480 GLN A C 1
ATOM 4000 O O . GLN A 1 480 ? 5.776 5.018 9.469 1.00 96.25 480 GLN A O 1
ATOM 4005 N N . TYR A 1 481 ? 6.651 5.126 7.398 1.00 95.31 481 TYR A N 1
ATOM 4006 C CA . TYR A 1 481 ? 5.392 5.463 6.740 1.00 95.31 481 TYR A CA 1
ATOM 4007 C C . TYR A 1 481 ? 4.315 4.396 6.954 1.00 95.31 481 TYR A C 1
ATOM 4009 O O . TYR A 1 481 ? 3.163 4.734 7.217 1.00 95.31 481 TYR A O 1
ATOM 4017 N N . LEU A 1 482 ? 4.672 3.116 6.815 1.00 95.19 482 LEU A N 1
ATOM 4018 C CA . LEU A 1 482 ? 3.725 2.015 6.965 1.00 95.19 482 LEU A CA 1
ATOM 4019 C C . LEU A 1 482 ? 3.156 1.968 8.379 1.00 95.19 482 LEU A C 1
ATOM 4021 O O . LEU A 1 482 ? 1.941 1.914 8.530 1.00 95.19 482 LEU A O 1
ATOM 4025 N N . ILE A 1 483 ? 4.012 2.059 9.398 1.00 95.50 483 ILE A N 1
ATOM 4026 C CA . ILE A 1 483 ? 3.562 2.018 10.788 1.00 95.50 483 ILE A CA 1
ATOM 4027 C C . ILE A 1 483 ? 2.711 3.237 11.140 1.00 95.50 483 ILE A C 1
ATOM 4029 O O . ILE A 1 483 ? 1.625 3.070 11.689 1.00 95.50 483 ILE A O 1
ATOM 4033 N N . ASP A 1 484 ? 3.155 4.441 10.770 1.00 94.06 484 ASP A N 1
ATOM 4034 C CA . ASP A 1 484 ? 2.374 5.658 11.006 1.00 94.06 484 ASP A CA 1
ATOM 4035 C C . ASP A 1 484 ? 1.009 5.562 10.292 1.00 94.06 484 ASP A C 1
ATOM 4037 O O . ASP A 1 484 ? -0.021 5.960 10.832 1.00 94.06 484 ASP A O 1
ATOM 4041 N N . SER A 1 485 ? 0.973 4.972 9.091 1.00 92.25 485 SER A N 1
ATOM 4042 C CA . SER A 1 485 ? -0.267 4.761 8.348 1.00 92.25 485 SER A CA 1
ATOM 4043 C C . SER A 1 485 ? -1.205 3.743 8.997 1.00 92.25 485 SER A C 1
ATOM 4045 O O . SER A 1 485 ? -2.412 3.918 8.848 1.00 92.25 485 SER A O 1
ATOM 4047 N N . ILE A 1 486 ? -0.694 2.688 9.633 1.00 92.06 486 ILE A N 1
ATOM 4048 C CA . ILE A 1 486 ? -1.521 1.693 10.333 1.00 92.06 486 ILE A CA 1
ATOM 4049 C C . ILE A 1 486 ? -2.079 2.300 11.610 1.00 92.06 486 ILE A C 1
ATOM 4051 O O . ILE A 1 486 ? -3.280 2.217 11.834 1.00 92.06 486 ILE A O 1
ATOM 4055 N N . GLU A 1 487 ? -1.239 2.985 12.396 1.00 93.00 487 GLU A N 1
ATOM 4056 C CA . GLU A 1 487 ? -1.672 3.701 13.601 1.00 93.00 487 GLU A CA 1
ATOM 4057 C C . GLU A 1 487 ? -2.863 4.618 13.287 1.00 93.00 487 GLU A C 1
ATOM 4059 O O . GLU A 1 487 ? -3.851 4.649 14.021 1.00 93.00 487 GLU A O 1
ATOM 4064 N N . GLU A 1 488 ? -2.800 5.343 12.165 1.00 93.00 488 GLU A N 1
ATOM 4065 C CA . GLU A 1 488 ? -3.909 6.186 11.732 1.00 93.00 488 GLU A CA 1
ATOM 4066 C C . GLU A 1 488 ? -5.159 5.403 11.316 1.00 93.00 488 GLU A C 1
ATOM 4068 O O . GLU A 1 488 ? -6.255 5.880 11.608 1.00 93.00 488 GLU A O 1
ATOM 4073 N N . GLN A 1 489 ? -5.040 4.263 10.626 1.00 91.94 489 GLN A N 1
ATOM 4074 C CA . GLN A 1 489 ? -6.210 3.471 10.210 1.00 91.94 489 GLN A CA 1
ATOM 4075 C C . GLN A 1 489 ? -6.913 2.823 11.399 1.00 91.94 489 GLN A C 1
ATOM 4077 O O . GLN A 1 489 ? -8.098 3.068 11.607 1.00 91.94 489 GLN A O 1
ATOM 4082 N N . GLU A 1 490 ? -6.151 2.162 12.261 1.00 91.31 490 GLU A N 1
ATOM 4083 C CA . GLU A 1 490 ? -6.622 1.540 13.502 1.00 91.31 490 GLU A CA 1
ATOM 4084 C C . GLU A 1 490 ? -7.359 2.526 14.410 1.00 91.31 490 GLU A C 1
ATOM 4086 O O . GLU A 1 490 ? -8.420 2.235 14.973 1.00 91.31 490 GLU A O 1
ATOM 4091 N N . PHE A 1 491 ? -6.809 3.740 14.516 1.00 93.00 491 PHE A N 1
ATOM 4092 C CA . PHE A 1 491 ? -7.458 4.835 15.216 1.00 93.00 491 PHE A CA 1
ATOM 4093 C C . PHE A 1 491 ? -8.802 5.194 14.572 1.00 93.00 491 PHE A C 1
ATOM 4095 O O . PHE A 1 491 ? -9.788 5.364 15.285 1.00 93.00 491 PHE A O 1
ATOM 4102 N N . LYS A 1 492 ? -8.858 5.340 13.242 1.00 93.25 492 LYS A N 1
ATOM 4103 C CA . LYS A 1 492 ? -10.079 5.749 12.532 1.00 93.25 492 LYS A CA 1
ATOM 4104 C C . LYS A 1 492 ? -11.178 4.707 12.647 1.00 93.25 492 LYS A C 1
ATOM 4106 O O . LYS A 1 492 ? -12.295 5.089 12.975 1.00 93.25 492 LYS A O 1
ATOM 4111 N N . GLU A 1 493 ? -10.862 3.439 12.429 1.00 93.50 493 GLU A N 1
ATOM 4112 C CA . GLU A 1 493 ? -11.816 2.332 12.523 1.00 93.50 493 GLU A CA 1
ATOM 4113 C C . GLU A 1 493 ? -12.429 2.243 13.918 1.00 93.50 493 GLU A C 1
ATOM 4115 O O . GLU A 1 493 ? -13.647 2.340 14.077 1.00 93.50 493 GLU A O 1
ATOM 4120 N N . SER A 1 494 ? -11.581 2.194 14.947 1.00 93.25 494 SER A N 1
ATOM 4121 C CA . SER A 1 494 ? -12.031 2.083 16.337 1.00 93.25 494 SER A CA 1
ATOM 4122 C C . SER A 1 494 ? -12.848 3.292 16.783 1.00 93.25 494 SER A C 1
ATOM 4124 O O . SER A 1 494 ? -13.856 3.156 17.481 1.00 93.25 494 SER A O 1
ATOM 4126 N N . VAL A 1 495 ? -12.437 4.497 16.371 1.00 92.94 495 VAL A N 1
ATOM 4127 C CA . VAL A 1 495 ? -13.156 5.730 16.700 1.00 92.94 495 VAL A CA 1
ATOM 4128 C C . VAL A 1 495 ? -14.486 5.813 15.967 1.00 92.94 495 VAL A C 1
ATOM 4130 O O . VAL A 1 495 ? -15.468 6.186 16.600 1.00 92.94 495 VAL A O 1
ATOM 4133 N N . LEU A 1 496 ? -14.546 5.488 14.674 1.00 94.31 496 LEU A N 1
ATOM 4134 C CA . LEU A 1 496 ? -15.787 5.525 13.896 1.00 94.31 496 LEU A CA 1
ATOM 4135 C C . LEU A 1 496 ? -16.807 4.524 14.439 1.00 94.31 496 LEU A C 1
ATOM 4137 O O . LEU A 1 496 ? -17.944 4.919 14.705 1.00 94.31 496 LEU A O 1
ATOM 4141 N N . ALA A 1 497 ? -16.382 3.283 14.690 1.00 93.88 497 ALA A N 1
ATOM 4142 C CA . ALA A 1 497 ? -17.235 2.239 15.245 1.00 93.88 497 ALA A CA 1
ATOM 4143 C C . ALA A 1 497 ? -17.787 2.622 16.625 1.00 93.88 497 ALA A C 1
ATOM 4145 O O . ALA A 1 497 ? -19.004 2.661 16.823 1.00 93.88 497 ALA A O 1
ATOM 4146 N N . TYR A 1 498 ? -16.920 3.017 17.565 1.00 93.12 498 TYR A N 1
ATOM 4147 C CA . TYR A 1 498 ? -17.368 3.465 18.886 1.00 93.12 498 TYR A CA 1
ATOM 4148 C C . TYR A 1 498 ? -18.266 4.707 18.805 1.00 93.12 498 TYR A C 1
ATOM 4150 O O . TYR A 1 498 ? -19.294 4.789 19.479 1.00 93.12 498 TYR A O 1
ATOM 4158 N N . TYR A 1 499 ? -17.891 5.694 17.989 1.00 91.38 499 TYR A N 1
ATOM 4159 C CA . TYR A 1 499 ? -18.618 6.955 17.893 1.00 91.38 499 TYR A CA 1
ATOM 4160 C C . TYR A 1 499 ? -20.022 6.774 17.322 1.00 91.38 499 TYR A C 1
ATOM 4162 O O . TYR A 1 499 ? -20.952 7.419 17.807 1.00 91.38 499 TYR A O 1
ATOM 4170 N N . MET A 1 500 ? -20.186 5.907 16.321 1.00 91.44 500 MET A N 1
ATOM 4171 C CA . MET A 1 500 ? -21.489 5.643 15.718 1.00 91.44 500 MET A CA 1
ATOM 4172 C C . MET A 1 500 ? -22.436 4.975 16.721 1.00 91.44 500 MET A C 1
ATOM 4174 O O . MET A 1 500 ? -23.554 5.456 16.922 1.00 91.44 500 MET A O 1
ATOM 4178 N N . LEU A 1 501 ? -21.950 3.960 17.444 1.00 91.38 501 LEU A N 1
ATOM 4179 C CA . LEU A 1 501 ? -22.687 3.315 18.535 1.00 91.38 501 LEU A CA 1
ATOM 4180 C C . LEU A 1 501 ? -23.049 4.311 19.651 1.00 91.38 501 LEU A C 1
ATOM 4182 O O . LEU A 1 501 ? -24.175 4.324 20.151 1.00 91.38 501 LEU A O 1
ATOM 4186 N N . TRP A 1 502 ? -22.115 5.192 20.019 1.00 89.62 502 TRP A N 1
ATOM 4187 C CA . TRP A 1 502 ? -22.335 6.223 21.035 1.00 89.62 502 TRP A CA 1
ATOM 4188 C C . TRP A 1 502 ? -23.351 7.290 20.597 1.00 89.62 502 TRP A C 1
ATOM 4190 O O . TRP A 1 502 ? -24.114 7.799 21.419 1.00 89.62 502 TRP A O 1
ATOM 4200 N N . LEU A 1 503 ? -23.378 7.646 19.309 1.00 85.81 503 LEU A N 1
ATOM 4201 C CA . LEU A 1 503 ? -24.281 8.663 18.771 1.00 85.81 503 LEU A CA 1
ATOM 4202 C C . LEU A 1 503 ? -25.733 8.170 18.684 1.00 85.81 503 LEU A C 1
ATOM 4204 O O . LEU A 1 503 ? -26.651 8.964 18.909 1.00 85.81 503 LEU A O 1
ATOM 4208 N N . GLN A 1 504 ? -25.935 6.893 18.343 1.00 83.56 504 GLN A N 1
ATOM 4209 C CA . GLN A 1 504 ? -27.264 6.290 18.202 1.00 83.56 504 GLN A CA 1
ATOM 4210 C C . GLN A 1 504 ? -27.916 5.960 19.557 1.00 83.56 504 GLN A C 1
ATOM 4212 O O . GLN A 1 504 ? -29.142 6.012 19.648 1.00 83.56 504 GLN A O 1
ATOM 4217 N N . ASP A 1 505 ? -27.121 5.704 20.609 1.00 81.94 505 ASP A N 1
ATOM 4218 C CA . ASP A 1 505 ? -27.570 5.375 21.984 1.00 81.94 505 ASP A CA 1
ATOM 4219 C C . ASP A 1 505 ? -28.486 4.127 22.063 1.00 81.94 505 ASP A C 1
ATOM 4221 O O . ASP A 1 505 ? -29.168 3.894 23.062 1.00 81.94 505 ASP A O 1
ATOM 4225 N N . GLU A 1 506 ? -28.485 3.299 21.014 1.00 86.25 506 GLU A N 1
ATOM 4226 C CA . GLU A 1 506 ? -29.258 2.061 20.870 1.00 86.25 506 GLU A CA 1
ATOM 4227 C C . GLU A 1 506 ? -28.326 0.924 20.406 1.00 86.25 506 GLU A C 1
ATOM 4229 O O . GLU A 1 506 ? -27.388 1.192 19.651 1.00 86.25 506 GLU A O 1
ATOM 4234 N N . PRO A 1 507 ? -28.545 -0.335 20.836 1.00 89.69 507 PRO A N 1
ATOM 4235 C CA . PRO A 1 507 ? -27.743 -1.466 20.375 1.00 89.69 507 PRO A CA 1
ATOM 4236 C C . PRO A 1 507 ? -27.927 -1.725 18.873 1.00 89.69 507 PRO A C 1
ATOM 4238 O O . PRO A 1 507 ? -29.061 -1.870 18.418 1.00 89.69 507 PRO A O 1
ATOM 4241 N N . MET A 1 508 ? -26.831 -1.842 18.123 1.00 90.31 508 MET A N 1
ATOM 4242 C CA . MET A 1 508 ? -26.847 -2.062 16.667 1.00 90.31 508 MET A CA 1
ATOM 4243 C C . MET A 1 508 ? -26.233 -3.410 16.306 1.00 90.31 508 MET A C 1
ATOM 4245 O O . MET A 1 508 ? -25.306 -3.860 16.979 1.00 90.31 508 MET A O 1
ATOM 4249 N N . THR A 1 509 ? -26.729 -4.048 15.250 1.00 91.12 509 THR A N 1
ATOM 4250 C CA . THR A 1 509 ? -26.055 -5.220 14.666 1.00 91.12 509 THR A CA 1
ATOM 4251 C C . THR A 1 509 ? -24.791 -4.799 13.912 1.00 91.12 509 THR A C 1
ATOM 4253 O O . THR A 1 509 ? -24.603 -3.623 13.599 1.00 91.12 509 THR A O 1
ATOM 4256 N N . GLU A 1 510 ? -23.928 -5.762 13.591 1.00 88.81 510 GLU A N 1
ATOM 4257 C CA . GLU A 1 510 ? -22.731 -5.535 12.772 1.00 88.81 510 GLU A CA 1
ATOM 4258 C C . GLU A 1 510 ? -23.070 -4.868 11.425 1.00 88.81 510 GLU A C 1
ATOM 4260 O O . GLU A 1 510 ? -22.497 -3.837 11.089 1.00 88.81 510 GLU A O 1
ATOM 4265 N N . LYS A 1 511 ? -24.091 -5.373 10.718 1.00 87.94 511 LYS A N 1
ATOM 4266 C CA . LYS A 1 511 ? -24.543 -4.840 9.416 1.00 87.94 511 LYS A CA 1
ATOM 4267 C C . LYS A 1 511 ? -25.129 -3.434 9.519 1.00 87.94 511 LYS A C 1
ATOM 4269 O O . LYS A 1 511 ? -24.931 -2.601 8.641 1.00 87.94 511 LYS A O 1
ATOM 4274 N N . GLU A 1 512 ? -25.883 -3.163 10.584 1.00 89.56 512 GLU A N 1
ATOM 4275 C CA . GLU A 1 512 ? -26.435 -1.826 10.824 1.00 89.56 512 GLU A CA 1
ATOM 4276 C C . GLU A 1 512 ? -25.329 -0.813 11.129 1.00 89.56 512 GLU A C 1
ATOM 4278 O O . GLU A 1 512 ? -25.418 0.339 10.700 1.00 89.56 512 GLU A O 1
ATOM 4283 N N . LEU A 1 513 ? -24.313 -1.227 11.893 1.00 90.81 513 LEU A N 1
ATOM 4284 C CA . LEU A 1 513 ? -23.177 -0.383 12.244 1.00 90.81 513 LEU A CA 1
ATOM 4285 C C . LEU A 1 513 ? -22.339 -0.057 11.009 1.00 90.81 513 LEU A C 1
ATOM 4287 O O . LEU A 1 513 ? -22.032 1.113 10.786 1.00 90.81 513 LEU A O 1
ATOM 4291 N N . ASP A 1 514 ? -22.034 -1.073 10.211 1.00 90.50 514 ASP A N 1
ATOM 4292 C CA . ASP A 1 514 ? -21.308 -0.954 8.953 1.00 90.50 514 ASP A CA 1
ATOM 4293 C C . ASP A 1 514 ? -21.966 0.060 8.011 1.00 90.50 514 ASP A C 1
ATOM 4295 O O . ASP A 1 514 ? -21.412 1.126 7.730 1.00 90.50 514 ASP A O 1
ATOM 4299 N N . ALA A 1 515 ? -23.239 -0.173 7.677 1.00 88.50 515 ALA A N 1
ATOM 4300 C CA . ALA A 1 515 ? -24.001 0.708 6.800 1.00 88.50 515 ALA A CA 1
ATOM 4301 C C . ALA A 1 515 ? -24.092 2.150 7.330 1.00 88.50 515 ALA A C 1
ATOM 4303 O O . ALA A 1 515 ? -24.048 3.107 6.554 1.00 88.50 515 ALA A O 1
ATOM 4304 N N . ALA A 1 516 ? -24.199 2.332 8.652 1.00 89.81 516 ALA A N 1
ATOM 4305 C CA . ALA A 1 516 ? -24.230 3.660 9.256 1.00 89.81 516 ALA A CA 1
ATOM 4306 C C . ALA A 1 516 ? -22.884 4.394 9.133 1.00 89.81 516 ALA A C 1
ATOM 4308 O O . ALA A 1 516 ? -22.869 5.615 8.941 1.00 89.81 516 ALA A O 1
ATOM 4309 N N . ILE A 1 517 ? -21.758 3.683 9.250 1.00 91.44 517 ILE A N 1
ATOM 4310 C CA . ILE A 1 517 ? -20.412 4.253 9.105 1.00 91.44 517 ILE A CA 1
ATOM 4311 C C . ILE A 1 517 ? -20.139 4.602 7.645 1.00 91.44 517 ILE A C 1
ATOM 4313 O O . ILE A 1 517 ? -19.698 5.719 7.370 1.00 91.44 517 ILE A O 1
ATOM 4317 N N . GLU A 1 518 ? -20.451 3.703 6.717 1.00 90.69 518 GLU A N 1
ATOM 4318 C CA . GLU A 1 518 ? -20.310 3.939 5.280 1.00 90.69 518 GLU A CA 1
ATOM 4319 C C . GLU A 1 518 ? -21.153 5.135 4.812 1.00 90.69 518 GLU A C 1
ATOM 4321 O O . GLU A 1 518 ? -20.655 6.030 4.119 1.00 90.69 518 GLU A O 1
ATOM 4326 N N . GLU A 1 519 ? -22.409 5.228 5.265 1.00 87.94 519 GLU A N 1
ATOM 4327 C CA . GLU A 1 519 ? -23.282 6.369 4.971 1.00 87.94 519 GLU A CA 1
ATOM 4328 C C . GLU A 1 519 ? -22.717 7.674 5.550 1.00 87.94 519 GLU A C 1
ATOM 4330 O O . GLU A 1 519 ? -22.709 8.712 4.880 1.00 87.94 519 GLU A O 1
ATOM 4335 N N . PHE A 1 520 ? -22.195 7.632 6.776 1.00 89.88 520 PHE A N 1
ATOM 4336 C CA . PHE A 1 520 ? -21.556 8.784 7.402 1.00 89.88 520 PHE A CA 1
ATOM 4337 C C . PHE A 1 520 ? -20.308 9.241 6.639 1.00 89.88 520 PHE A C 1
ATOM 4339 O O . PHE A 1 520 ? -20.128 10.443 6.414 1.00 89.88 520 PHE A O 1
ATOM 4346 N N . LEU A 1 521 ? -19.452 8.307 6.217 1.00 90.69 521 LEU A N 1
ATOM 4347 C CA . LEU A 1 521 ? -18.261 8.621 5.435 1.00 90.69 521 LEU A CA 1
ATOM 4348 C C . LEU A 1 521 ? -18.642 9.262 4.096 1.00 90.69 521 LEU A C 1
ATOM 4350 O O . LEU A 1 521 ? -18.126 10.330 3.760 1.00 90.69 521 LEU A O 1
ATOM 4354 N N . SER A 1 522 ? -19.620 8.688 3.398 1.00 87.88 522 SER A N 1
ATOM 4355 C CA . SER A 1 522 ? -20.110 9.218 2.127 1.00 87.88 522 SER A CA 1
ATOM 4356 C C . SER A 1 522 ? -20.702 10.625 2.269 1.00 87.88 522 SER A C 1
ATOM 4358 O O . SER A 1 522 ? -20.342 11.546 1.531 1.00 87.88 522 SER A O 1
ATOM 4360 N N . GLN A 1 523 ? -21.558 10.839 3.275 1.00 88.44 523 GLN A N 1
ATOM 4361 C CA . GLN A 1 523 ? -22.273 12.101 3.468 1.00 88.44 523 GLN A CA 1
ATOM 4362 C C . GLN A 1 523 ? -21.354 13.270 3.854 1.00 88.44 523 GLN A C 1
ATOM 4364 O O . GLN A 1 523 ? -21.600 14.410 3.445 1.00 88.44 523 GLN A O 1
ATOM 4369 N N . TYR A 1 524 ? -20.331 13.022 4.678 1.00 88.56 524 TYR A N 1
ATOM 4370 C CA . TYR A 1 524 ? -19.504 14.083 5.266 1.00 88.56 524 TYR A CA 1
ATOM 4371 C C . TYR A 1 524 ? -18.120 14.242 4.616 1.00 88.56 524 TYR A C 1
ATOM 4373 O O . TYR A 1 524 ? -17.458 15.258 4.864 1.00 88.56 524 TYR A O 1
ATOM 4381 N N . PHE A 1 525 ? -17.688 13.301 3.769 1.00 88.62 525 PHE A N 1
ATOM 4382 C CA . PHE A 1 525 ? -16.360 13.309 3.146 1.00 88.62 525 PHE A CA 1
ATOM 4383 C C . PHE A 1 525 ? -16.416 13.157 1.621 1.00 88.62 525 PHE A C 1
ATOM 4385 O O . PHE A 1 525 ? -15.821 12.249 1.067 1.00 88.62 525 PHE A O 1
ATOM 4392 N N . ASP A 1 526 ? -17.053 14.108 0.935 1.00 83.88 526 ASP A N 1
ATOM 4393 C CA . ASP A 1 526 ? -16.946 14.266 -0.527 1.00 83.88 526 ASP A CA 1
ATOM 4394 C C . ASP A 1 526 ? -17.402 13.024 -1.341 1.00 83.88 526 ASP A C 1
ATOM 4396 O O . ASP A 1 526 ? -16.750 12.665 -2.318 1.00 83.88 526 ASP A O 1
ATOM 4400 N N . ASP A 1 527 ? -18.523 12.386 -0.961 1.00 81.06 527 ASP A N 1
ATOM 4401 C CA . ASP A 1 527 ? -19.042 11.142 -1.569 1.00 81.06 527 ASP A CA 1
ATOM 4402 C C . ASP A 1 527 ? -18.040 9.970 -1.513 1.00 81.06 527 ASP A C 1
ATOM 4404 O O . ASP A 1 527 ? -17.952 9.162 -2.438 1.00 81.06 527 ASP A O 1
ATOM 4408 N N . LEU A 1 528 ? -17.272 9.877 -0.425 1.00 84.75 528 LEU A N 1
ATOM 4409 C CA . LEU A 1 528 ? -16.335 8.783 -0.194 1.00 84.75 528 LEU A CA 1
ATOM 4410 C C . LEU A 1 528 ? -17.072 7.437 -0.088 1.00 84.75 528 LEU A C 1
ATOM 4412 O O . LEU A 1 528 ? -17.927 7.253 0.775 1.00 84.75 528 LEU A O 1
ATOM 4416 N N . GLU A 1 529 ? -16.708 6.507 -0.966 1.00 83.88 529 GLU A N 1
ATOM 4417 C CA . GLU A 1 529 ? -17.200 5.127 -1.003 1.00 83.88 529 GLU A CA 1
ATOM 4418 C C . GLU A 1 529 ? -16.089 4.228 -0.447 1.00 83.88 529 GLU A C 1
ATOM 4420 O O . GLU A 1 529 ? -15.071 4.013 -1.106 1.00 83.88 529 GLU A O 1
ATOM 4425 N N . VAL A 1 530 ? -16.257 3.781 0.793 1.00 85.31 530 VAL A N 1
ATOM 4426 C CA . VAL A 1 530 ? -15.328 2.910 1.528 1.00 85.31 530 VAL A CA 1
ATOM 4427 C C . VAL A 1 530 ? -16.129 1.705 1.986 1.00 85.31 530 VAL A C 1
ATOM 4429 O O . VAL A 1 530 ? -17.243 1.899 2.459 1.00 85.31 530 VAL A O 1
ATOM 4432 N N . ASP A 1 531 ? -15.558 0.515 1.831 1.00 87.12 531 ASP A N 1
ATOM 4433 C CA . ASP A 1 531 ? -16.110 -0.741 2.351 1.00 87.12 531 ASP A CA 1
ATOM 4434 C C . ASP A 1 531 ? -15.558 -0.935 3.767 1.00 87.12 531 ASP A C 1
ATOM 4436 O O . ASP A 1 531 ? -14.362 -1.176 3.921 1.00 87.12 531 ASP A O 1
ATOM 4440 N N . PHE A 1 532 ? -16.336 -0.680 4.814 1.00 89.06 532 PHE A N 1
ATOM 4441 C CA . PHE A 1 532 ? -15.778 -0.579 6.167 1.00 89.06 532 PHE A CA 1
ATOM 4442 C C . PHE A 1 532 ? -15.578 -1.963 6.824 1.00 89.06 532 PHE A C 1
ATOM 4444 O O . PHE A 1 532 ? -16.486 -2.778 6.905 1.00 89.06 532 PHE A O 1
ATOM 4451 N N . GLU A 1 533 ? -14.383 -2.240 7.362 1.00 86.31 533 GLU A N 1
ATOM 4452 C CA . GLU A 1 533 ? -14.090 -3.501 8.077 1.00 86.31 533 GLU A CA 1
ATOM 4453 C C . GLU A 1 533 ? -14.641 -3.460 9.514 1.00 86.31 533 GLU A C 1
ATOM 4455 O O . GLU A 1 533 ? -13.920 -3.302 10.506 1.00 86.31 533 GLU A O 1
ATOM 4460 N N . VAL A 1 534 ? -15.969 -3.540 9.630 1.00 88.06 534 VAL A N 1
ATOM 4461 C CA . VAL A 1 534 ? -16.679 -3.458 10.914 1.00 88.06 534 VAL A CA 1
ATOM 4462 C C . VAL A 1 534 ? -16.327 -4.602 11.863 1.00 88.06 534 VAL A C 1
ATOM 4464 O O . VAL A 1 534 ? -16.256 -4.387 13.074 1.00 88.06 534 VAL A O 1
ATOM 4467 N N . ASP A 1 535 ? -16.077 -5.798 11.338 1.00 85.75 535 ASP A N 1
ATOM 4468 C CA . ASP A 1 535 ? -15.698 -6.985 12.098 1.00 85.75 535 ASP A CA 1
ATOM 4469 C C . ASP A 1 535 ? -14.353 -6.776 12.792 1.00 85.75 535 ASP A C 1
ATOM 4471 O O . ASP A 1 535 ? -14.232 -7.002 14.002 1.00 85.75 535 ASP A O 1
ATOM 4475 N N . ASP A 1 536 ? -13.360 -6.275 12.060 1.00 85.00 536 ASP A N 1
ATOM 4476 C CA . ASP A 1 536 ? -12.050 -5.941 12.609 1.00 85.00 536 ASP A CA 1
ATOM 4477 C C . ASP A 1 536 ? -12.136 -4.780 13.615 1.00 85.00 536 ASP A C 1
ATOM 4479 O O . ASP A 1 536 ? -11.630 -4.873 14.740 1.00 85.00 536 ASP A O 1
ATOM 4483 N N . ALA A 1 537 ? -12.891 -3.724 13.289 1.00 87.88 537 ALA A N 1
ATOM 4484 C CA . ALA A 1 537 ? -13.138 -2.614 14.208 1.00 87.88 537 ALA A CA 1
ATOM 4485 C C . ALA A 1 537 ? -13.791 -3.078 15.526 1.00 87.88 537 ALA A C 1
ATOM 4487 O O . ALA A 1 537 ? -13.368 -2.674 16.613 1.00 87.88 537 ALA A O 1
ATOM 4488 N N . LEU A 1 538 ? -14.793 -3.961 15.459 1.00 89.00 538 LEU A N 1
ATOM 4489 C CA . LEU A 1 538 ? -15.467 -4.533 16.625 1.00 89.00 538 LEU A CA 1
ATOM 4490 C C . LEU A 1 538 ? -14.549 -5.468 17.417 1.00 89.00 538 LEU A C 1
ATOM 4492 O O . LEU A 1 538 ? -14.514 -5.388 18.647 1.00 89.00 538 LEU A O 1
ATOM 4496 N N . ASN A 1 539 ? -13.750 -6.304 16.749 1.00 86.69 539 ASN A N 1
ATOM 4497 C CA . ASN A 1 539 ? -12.748 -7.151 17.403 1.00 86.69 539 ASN A CA 1
ATOM 4498 C C . ASN A 1 539 ? -11.758 -6.323 18.245 1.00 86.69 539 ASN A C 1
ATOM 4500 O O . ASN A 1 539 ? -11.322 -6.768 19.316 1.00 86.69 539 ASN A O 1
ATOM 4504 N N . LYS A 1 540 ? -11.450 -5.094 17.809 1.00 87.00 540 LYS A N 1
ATOM 4505 C CA . LYS A 1 540 ? -10.605 -4.148 18.547 1.00 87.00 540 LYS A CA 1
ATOM 4506 C C . LYS A 1 540 ? -11.316 -3.555 19.760 1.00 87.00 540 LYS A C 1
ATOM 4508 O O . LYS A 1 540 ? -10.659 -3.407 20.787 1.00 87.00 540 LYS A O 1
ATOM 4513 N N . ILE A 1 541 ? -12.613 -3.233 19.679 1.00 89.56 541 ILE A N 1
ATOM 4514 C CA . ILE A 1 541 ? -13.296 -2.413 20.701 1.00 89.56 541 ILE A CA 1
ATOM 4515 C C . ILE A 1 541 ? -14.255 -3.153 21.663 1.00 89.56 541 ILE A C 1
ATOM 4517 O O . ILE A 1 541 ? -14.678 -2.589 22.677 1.00 89.56 541 ILE A O 1
ATOM 4521 N N . VAL A 1 542 ? -14.646 -4.393 21.360 1.00 87.56 542 VAL A N 1
ATOM 4522 C CA . VAL A 1 542 ? -15.667 -5.146 22.119 1.00 87.56 542 VAL A CA 1
ATOM 4523 C C . VAL A 1 542 ? -15.081 -5.850 23.336 1.00 87.56 542 VAL A C 1
ATOM 4525 O O . VAL A 1 542 ? -14.138 -6.614 23.220 1.00 87.56 542 VAL A O 1
ATOM 4528 N N . PHE A 1 543 ? -15.690 -5.711 24.510 1.00 79.00 543 PHE A N 1
ATOM 4529 C CA . PHE A 1 543 ? -15.258 -6.430 25.706 1.00 79.00 543 PHE A CA 1
ATOM 4530 C C . PHE A 1 543 ? -15.251 -7.958 25.494 1.00 79.00 543 PHE A C 1
ATOM 4532 O O . PHE A 1 543 ? -16.303 -8.579 25.350 1.00 79.00 543 PHE A O 1
ATOM 4539 N N . ARG A 1 544 ? -14.064 -8.582 25.545 1.00 71.12 544 ARG A N 1
ATOM 4540 C CA . ARG A 1 544 ? -13.896 -10.048 25.537 1.00 71.12 544 ARG A CA 1
ATOM 4541 C C . ARG A 1 544 ? -13.062 -10.542 26.729 1.00 71.12 544 ARG A C 1
ATOM 4543 O O . ARG A 1 544 ? -12.079 -9.917 27.150 1.00 71.12 544 ARG A O 1
ATOM 4550 N N . GLU A 1 545 ? -13.460 -11.685 27.289 1.00 55.69 545 GLU A N 1
ATOM 4551 C CA . GLU A 1 545 ? -12.708 -12.405 28.329 1.00 55.69 545 GLU A CA 1
ATOM 4552 C C . GLU A 1 545 ? -11.638 -13.312 27.678 1.00 55.69 545 GLU A C 1
ATOM 4554 O O . GLU A 1 545 ? -11.982 -14.154 26.853 1.00 55.69 545 GLU A O 1
ATOM 4559 N N . GLY A 1 546 ? -10.346 -13.165 28.025 1.00 58.84 546 GLY A N 1
ATOM 4560 C CA . GLY A 1 546 ? -9.258 -14.017 27.493 1.00 58.84 546 GLY A CA 1
ATOM 4561 C C . GLY A 1 546 ? -7.864 -13.367 27.433 1.00 58.84 546 GLY A C 1
ATOM 4562 O O . GLY A 1 546 ? -7.681 -12.259 27.939 1.00 58.84 546 GLY A O 1
ATOM 4563 N N . GLU A 1 547 ? -6.887 -14.065 26.826 1.00 44.06 547 GLU A N 1
ATOM 4564 C CA . GLU A 1 547 ? -5.586 -13.497 26.412 1.00 44.06 547 GLU A CA 1
ATOM 4565 C C . GLU A 1 547 ? -5.832 -12.436 25.335 1.00 44.06 547 GLU A C 1
ATOM 4567 O O . GLU A 1 547 ? -6.485 -12.702 24.327 1.00 44.06 547 GLU A O 1
ATOM 4572 N N . ARG A 1 548 ? -5.370 -11.210 25.589 1.00 58.16 548 ARG A N 1
ATOM 4573 C CA . ARG A 1 548 ? -5.705 -10.032 24.784 1.00 58.16 548 ARG A CA 1
ATOM 4574 C C . ARG A 1 548 ? -4.545 -9.686 23.865 1.00 58.16 548 ARG A C 1
ATOM 4576 O O . ARG A 1 548 ? -3.401 -9.709 24.308 1.00 58.16 548 ARG A O 1
ATOM 4583 N N . ASP A 1 549 ? -4.859 -9.312 22.627 1.00 60.94 549 ASP A N 1
ATOM 4584 C CA . ASP A 1 549 ? -3.936 -8.515 21.822 1.00 60.94 549 ASP A CA 1
ATOM 4585 C C . ASP A 1 549 ? -3.743 -7.166 22.539 1.00 60.94 549 ASP A C 1
ATOM 4587 O O . ASP A 1 549 ? -4.697 -6.568 23.054 1.00 60.94 549 ASP A O 1
ATOM 4591 N N . ASP A 1 550 ? -2.506 -6.692 22.593 1.00 62.47 550 ASP A N 1
ATOM 4592 C CA . ASP A 1 550 ? -2.112 -5.443 23.239 1.00 62.47 550 ASP A CA 1
ATOM 4593 C C . ASP A 1 550 ? -2.923 -4.242 22.713 1.00 62.47 550 ASP A C 1
ATOM 4595 O O . ASP A 1 550 ? -3.221 -3.302 23.452 1.00 62.47 550 ASP A O 1
ATOM 4599 N N . HIS A 1 551 ? -3.394 -4.317 21.469 1.00 70.31 551 HIS A N 1
ATOM 4600 C CA . HIS A 1 551 ? -4.160 -3.280 20.776 1.00 70.31 551 HIS A CA 1
ATOM 4601 C C . HIS A 1 551 ? -5.639 -3.187 21.211 1.00 70.31 551 HIS A C 1
ATOM 4603 O O . HIS A 1 551 ? -6.312 -2.217 20.881 1.00 70.31 551 HIS A O 1
ATOM 4609 N N . HIS A 1 552 ? -6.146 -4.132 22.011 1.00 83.81 552 HIS A N 1
ATOM 4610 C CA . HIS A 1 552 ? -7.570 -4.250 22.347 1.00 83.81 552 HIS A CA 1
ATOM 4611 C C . HIS A 1 552 ? -8.110 -3.153 23.290 1.00 83.81 552 HIS A C 1
ATOM 4613 O O . HIS A 1 552 ? -7.569 -2.934 24.377 1.00 83.81 552 HIS A O 1
ATOM 4619 N N . LEU A 1 553 ? -9.208 -2.491 22.932 1.00 86.12 553 LEU A N 1
ATOM 4620 C CA . LEU A 1 553 ? -9.824 -1.371 23.649 1.00 86.12 553 LEU A CA 1
ATOM 4621 C C . LEU A 1 553 ? -11.214 -1.767 24.171 1.00 86.12 553 LEU A C 1
ATOM 4623 O O . LEU A 1 553 ? -12.177 -1.601 23.450 1.00 86.12 553 LEU A O 1
ATOM 4627 N N . PRO A 1 554 ? -11.393 -2.255 25.405 1.00 86.50 554 PRO A N 1
ATOM 4628 C CA . PRO A 1 554 ? -12.691 -2.776 25.848 1.00 86.50 554 PRO A CA 1
ATOM 4629 C C . PRO A 1 554 ? -13.687 -1.646 26.186 1.00 86.50 554 PRO A C 1
ATOM 4631 O O . PRO A 1 554 ? -13.898 -1.328 27.354 1.00 86.50 554 PRO A O 1
ATOM 4634 N N . ILE A 1 555 ? -14.268 -1.015 25.163 1.00 90.12 555 ILE A N 1
ATOM 4635 C CA . ILE A 1 555 ? -15.128 0.183 25.259 1.00 90.12 555 ILE A CA 1
ATOM 4636 C C . ILE A 1 555 ? -16.549 -0.041 24.710 1.00 90.12 555 ILE A C 1
ATOM 4638 O O . ILE A 1 555 ? -17.388 0.861 24.777 1.00 90.12 555 ILE A O 1
ATOM 4642 N N . VAL A 1 556 ? -16.829 -1.231 24.175 1.00 90.94 556 VAL A N 1
ATOM 4643 C CA . VAL A 1 556 ? -18.136 -1.653 23.651 1.00 90.94 556 VAL A CA 1
ATOM 4644 C C . VAL A 1 556 ? -18.577 -2.946 24.334 1.00 90.94 556 VAL A C 1
ATOM 4646 O O . VAL A 1 556 ? -17.775 -3.852 24.544 1.00 90.94 556 VAL A O 1
ATOM 4649 N N . GLU A 1 557 ? -19.860 -3.044 24.666 1.00 90.19 557 GLU A N 1
ATOM 4650 C CA . GLU A 1 557 ? -20.488 -4.248 25.208 1.00 90.19 557 GLU A CA 1
ATOM 4651 C C . GLU A 1 557 ? -21.210 -5.034 24.111 1.00 90.19 557 GLU A C 1
ATOM 4653 O O . GLU A 1 557 ? -21.871 -4.457 23.243 1.00 90.19 557 GLU A O 1
ATOM 4658 N N . GLU A 1 558 ? -21.116 -6.360 24.190 1.00 89.94 558 GLU A N 1
ATOM 4659 C CA . GLU A 1 558 ? -21.862 -7.291 23.346 1.00 89.94 558 GLU A CA 1
ATOM 4660 C C . GLU A 1 558 ? -23.149 -7.723 24.064 1.00 89.94 558 GLU A C 1
ATOM 4662 O O . GLU A 1 558 ? -23.132 -8.194 25.205 1.00 89.94 558 GLU A O 1
ATOM 4667 N N . LEU A 1 559 ? -24.286 -7.546 23.399 1.00 88.31 559 LEU A N 1
ATOM 4668 C CA . LEU A 1 559 ? -25.622 -7.836 23.901 1.00 88.31 559 LEU A CA 1
ATOM 4669 C C . LEU A 1 559 ? -26.299 -8.830 22.961 1.00 88.31 559 LEU A C 1
ATOM 4671 O O . LEU A 1 559 ? -26.539 -8.534 21.796 1.00 88.31 559 LEU A O 1
ATOM 4675 N N . ASN A 1 560 ? -26.676 -10.000 23.473 1.00 87.69 560 ASN A N 1
ATOM 4676 C CA . ASN A 1 560 ? -27.482 -10.944 22.704 1.00 87.69 560 ASN A CA 1
ATOM 4677 C C . ASN A 1 560 ? -28.970 -10.594 22.855 1.00 87.69 560 ASN A C 1
ATOM 4679 O O . ASN A 1 560 ? -29.554 -10.778 23.930 1.00 87.69 560 ASN A O 1
ATOM 4683 N N . ILE A 1 561 ? -29.579 -10.079 21.787 1.00 86.19 561 ILE A N 1
ATOM 4684 C CA . ILE A 1 561 ? -30.992 -9.695 21.744 1.00 86.19 561 ILE A CA 1
ATOM 4685 C C . ILE A 1 561 ? -31.677 -10.588 20.710 1.00 86.19 561 ILE A C 1
ATOM 4687 O O . ILE A 1 561 ? -31.321 -10.599 19.542 1.00 86.19 561 ILE A O 1
ATOM 4691 N N . ASN A 1 562 ? -32.681 -11.360 21.134 1.00 82.00 562 ASN A N 1
ATOM 4692 C CA . ASN A 1 562 ? -33.456 -12.253 20.258 1.00 82.00 562 ASN A CA 1
ATOM 4693 C C . ASN A 1 562 ? -32.636 -13.305 19.476 1.00 82.00 562 ASN A C 1
ATOM 4695 O O . ASN A 1 562 ? -33.133 -13.841 18.489 1.00 82.00 562 ASN A O 1
ATOM 4699 N N . GLY A 1 563 ? -31.433 -13.661 19.942 1.00 80.88 563 GLY A N 1
ATOM 4700 C CA . GLY A 1 563 ? -30.552 -14.616 19.263 1.00 80.88 563 GLY A CA 1
ATOM 4701 C C . GLY A 1 563 ? -29.593 -13.978 18.257 1.00 80.88 563 GLY A C 1
ATOM 4702 O O . GLY A 1 563 ? -28.809 -14.707 17.658 1.00 80.88 563 GLY A O 1
ATOM 4703 N N . GLU A 1 564 ? -29.629 -12.653 18.107 1.00 87.12 564 GLU A N 1
ATOM 4704 C CA . GLU A 1 564 ? -28.725 -11.866 17.271 1.00 87.12 564 GLU A CA 1
ATOM 4705 C C . GLU A 1 564 ? -27.771 -11.045 18.153 1.00 87.12 564 GLU A C 1
ATOM 4707 O O . GLU A 1 564 ? -28.116 -10.641 19.272 1.00 87.12 564 GLU A O 1
ATOM 4712 N N . LEU A 1 565 ? -26.539 -10.854 17.677 1.00 88.38 565 LEU A N 1
ATOM 4713 C CA . LEU A 1 565 ? -25.521 -10.081 18.382 1.00 88.38 565 LEU A CA 1
ATOM 4714 C C . LEU A 1 565 ? -25.702 -8.595 18.081 1.00 88.38 565 LEU A C 1
ATOM 4716 O O . LEU A 1 565 ? -25.676 -8.173 16.927 1.00 88.38 565 LEU A O 1
ATOM 4720 N N . HIS A 1 566 ? -25.871 -7.810 19.139 1.00 90.88 566 HIS A N 1
ATOM 4721 C CA . HIS A 1 566 ? -25.911 -6.359 19.081 1.00 90.88 566 HIS A CA 1
ATOM 4722 C C . HIS A 1 566 ? -24.767 -5.766 19.896 1.00 90.88 566 HIS A C 1
ATOM 4724 O O . HIS A 1 566 ? -24.388 -6.287 20.943 1.00 90.88 566 HIS A O 1
ATOM 4730 N N . TYR A 1 567 ? -24.271 -4.621 19.456 1.00 92.44 567 TYR A N 1
ATOM 4731 C CA . TYR A 1 567 ? -23.171 -3.903 20.077 1.00 92.44 567 TYR A CA 1
ATOM 4732 C C . TYR A 1 567 ? -23.668 -2.590 20.660 1.00 92.44 567 TYR A C 1
ATOM 4734 O O . TYR A 1 567 ? -24.477 -1.892 20.046 1.00 92.44 567 TYR A O 1
ATOM 4742 N N . LYS A 1 568 ? -23.188 -2.244 21.855 1.00 92.81 568 LYS A N 1
ATOM 4743 C CA . LYS A 1 568 ? -23.535 -0.994 22.533 1.00 92.81 568 LYS A CA 1
ATOM 4744 C C . LYS A 1 568 ? -22.289 -0.308 23.081 1.00 92.81 568 LYS A C 1
ATOM 4746 O O . LYS A 1 568 ? -21.514 -0.914 23.813 1.00 92.81 568 LYS A O 1
ATOM 4751 N N . ALA A 1 569 ? -22.112 0.972 22.761 1.00 92.50 569 ALA A N 1
ATOM 4752 C CA . ALA A 1 569 ? -21.020 1.764 23.318 1.00 92.50 569 ALA A CA 1
ATOM 4753 C C . ALA A 1 569 ? -21.217 2.016 24.818 1.00 92.50 569 ALA A C 1
ATOM 4755 O O . ALA A 1 569 ? -22.322 2.348 25.265 1.00 92.50 569 ALA A O 1
ATOM 4756 N N . LEU A 1 570 ? -20.127 1.921 25.582 1.00 91.44 570 LEU A N 1
ATOM 4757 C CA . LEU A 1 570 ? -20.108 2.393 26.961 1.00 91.44 570 LEU A CA 1
ATOM 4758 C C . LEU A 1 570 ? -20.294 3.919 27.017 1.00 91.44 570 LEU A C 1
ATOM 4760 O O . LEU A 1 570 ? -19.937 4.638 26.076 1.00 91.44 570 LEU A O 1
ATOM 4764 N N . PRO A 1 571 ? -20.826 4.461 28.126 1.00 90.31 571 PRO A N 1
ATOM 4765 C CA . PRO A 1 571 ? -20.808 5.895 28.360 1.00 90.31 571 PRO A CA 1
ATOM 4766 C C . PRO A 1 571 ? -19.378 6.437 28.301 1.00 90.31 571 PRO A C 1
ATOM 4768 O O . PRO A 1 571 ? -18.438 5.819 28.793 1.00 90.31 571 PRO A O 1
ATOM 4771 N N . ILE A 1 572 ? -19.219 7.640 27.750 1.00 88.94 572 ILE A N 1
ATOM 4772 C CA . ILE A 1 572 ? -17.894 8.230 27.514 1.00 88.94 572 ILE A CA 1
ATOM 4773 C C . ILE A 1 572 ? -17.054 8.401 28.785 1.00 88.94 572 ILE A C 1
ATOM 4775 O O . ILE A 1 572 ? -15.831 8.367 28.712 1.00 88.94 572 ILE A O 1
ATOM 4779 N N . GLU A 1 573 ? -17.704 8.582 29.935 1.00 89.38 573 GLU A N 1
ATOM 4780 C CA . GLU A 1 573 ? -17.050 8.678 31.242 1.00 89.38 573 GLU A CA 1
ATOM 4781 C C . GLU A 1 573 ? -16.416 7.333 31.631 1.00 89.38 573 GLU A C 1
ATOM 4783 O O . GLU A 1 573 ? -15.231 7.286 31.947 1.00 89.38 573 GLU A O 1
ATOM 4788 N N . GLU A 1 574 ? -17.166 6.235 31.506 1.00 90.56 574 GLU A N 1
ATOM 4789 C CA . GLU A 1 574 ? -16.692 4.875 31.797 1.00 90.56 574 GLU A CA 1
ATOM 4790 C C . GLU A 1 574 ? -15.615 4.432 30.798 1.00 90.56 574 GLU A C 1
ATOM 4792 O O . GLU A 1 574 ? -14.565 3.919 31.186 1.00 90.56 574 GLU A O 1
ATOM 4797 N N . ALA A 1 575 ? -15.826 4.703 29.507 1.00 90.75 575 ALA A N 1
ATOM 4798 C CA . ALA A 1 575 ? -14.841 4.411 28.471 1.00 90.75 575 ALA A CA 1
ATOM 4799 C C . ALA A 1 575 ? -13.525 5.176 28.713 1.00 90.75 575 ALA A C 1
ATOM 4801 O O . ALA A 1 575 ? -12.439 4.631 28.516 1.00 90.75 575 ALA A O 1
ATOM 4802 N N . LEU A 1 576 ? -13.599 6.427 29.180 1.00 90.50 576 LEU A N 1
ATOM 4803 C CA . LEU A 1 576 ? -12.418 7.216 29.524 1.00 90.50 576 LEU A CA 1
ATOM 4804 C C . LEU A 1 576 ? -11.668 6.641 30.732 1.00 90.50 576 LEU A C 1
ATOM 4806 O O . LEU A 1 576 ? -10.442 6.571 30.680 1.00 90.50 576 LEU A O 1
ATOM 4810 N N . GLU A 1 577 ? -12.372 6.194 31.776 1.00 91.31 577 GLU A N 1
ATOM 4811 C CA . GLU A 1 577 ? -11.753 5.546 32.943 1.00 91.31 577 GLU A CA 1
ATOM 4812 C C . GLU A 1 577 ? -10.991 4.272 32.551 1.00 91.31 577 GLU A C 1
ATOM 4814 O O . GLU A 1 577 ? -9.844 4.081 32.964 1.00 91.31 577 GLU A O 1
ATOM 4819 N N . ILE A 1 578 ? -11.586 3.434 31.695 1.00 90.06 578 ILE A N 1
ATOM 4820 C CA . ILE A 1 578 ? -10.944 2.224 31.160 1.00 90.06 578 ILE A CA 1
ATOM 4821 C C . ILE A 1 578 ? -9.674 2.584 30.378 1.00 90.06 578 ILE A C 1
ATOM 4823 O O . ILE A 1 578 ? -8.623 1.961 30.558 1.00 90.06 578 ILE A O 1
ATOM 4827 N N . MET A 1 579 ? -9.750 3.608 29.527 1.00 90.38 579 MET A N 1
ATOM 4828 C CA . MET A 1 579 ? -8.626 4.046 28.700 1.00 90.38 579 MET A CA 1
ATOM 4829 C C . MET A 1 579 ? -7.499 4.696 29.513 1.00 90.38 579 MET A C 1
ATOM 4831 O O . MET A 1 579 ? -6.324 4.465 29.218 1.00 90.38 579 MET A O 1
ATOM 4835 N N . ASP A 1 580 ? -7.827 5.476 30.546 1.00 90.12 580 ASP A N 1
ATOM 4836 C CA . ASP A 1 580 ? -6.846 6.037 31.479 1.00 90.12 580 ASP A CA 1
ATOM 4837 C C . ASP A 1 580 ? -6.132 4.917 32.258 1.00 90.12 580 ASP A C 1
ATOM 4839 O O . ASP A 1 580 ? -4.901 4.908 32.313 1.00 90.12 580 ASP A O 1
ATOM 4843 N N . ALA A 1 581 ? -6.869 3.922 32.764 1.00 89.25 581 ALA A N 1
ATOM 4844 C CA . ALA A 1 581 ? -6.286 2.770 33.455 1.00 89.25 581 ALA A CA 1
ATOM 4845 C C . ALA A 1 581 ? -5.372 1.937 32.539 1.00 89.25 581 ALA A C 1
ATOM 4847 O O . ALA A 1 581 ? -4.271 1.545 32.937 1.00 89.25 581 ALA A O 1
ATOM 4848 N N . LYS A 1 582 ? -5.787 1.703 31.284 1.00 88.00 582 LYS A N 1
ATOM 4849 C CA . LYS A 1 582 ? -4.951 1.016 30.289 1.00 88.00 582 LYS A CA 1
ATOM 4850 C C . LYS A 1 582 ? -3.662 1.795 30.017 1.00 88.00 582 LYS A C 1
ATOM 4852 O O . LYS A 1 582 ? -2.580 1.213 29.993 1.00 88.00 582 LYS A O 1
ATOM 4857 N N . TRP A 1 583 ? -3.754 3.112 29.852 1.00 88.19 583 TRP A N 1
ATOM 4858 C CA . TRP A 1 583 ? -2.585 3.965 29.638 1.00 88.19 583 TRP A CA 1
ATOM 4859 C C . TRP A 1 583 ? -1.612 3.950 30.827 1.00 88.19 583 TRP A C 1
ATOM 4861 O O . TRP A 1 583 ? -0.393 3.935 30.636 1.00 88.19 583 TRP A O 1
ATOM 4871 N N . GLU A 1 584 ? -2.118 3.943 32.060 1.00 89.56 584 GLU A N 1
ATOM 4872 C CA . GLU A 1 584 ? -1.284 3.814 33.261 1.00 89.56 584 GLU A CA 1
ATOM 4873 C C . GLU A 1 584 ? -0.534 2.476 33.296 1.00 89.56 584 GLU A C 1
ATOM 4875 O O . GLU A 1 584 ? 0.676 2.469 33.540 1.00 89.56 584 GLU A O 1
ATOM 4880 N N . LEU A 1 585 ? -1.209 1.372 32.957 1.00 88.25 585 LEU A N 1
ATOM 4881 C CA . LEU A 1 585 ? -0.598 0.044 32.869 1.00 88.25 585 LEU A CA 1
ATOM 4882 C C . LEU A 1 585 ? 0.549 0.002 31.846 1.00 88.25 585 LEU A C 1
ATOM 4884 O O . LEU A 1 585 ? 1.641 -0.466 32.169 1.00 88.25 585 LEU A O 1
ATOM 4888 N N . LEU A 1 586 ? 0.338 0.538 30.639 1.00 86.88 586 LEU A N 1
ATOM 4889 C CA . LEU A 1 586 ? 1.369 0.576 29.590 1.00 86.88 586 LEU A CA 1
ATOM 4890 C C . LEU A 1 586 ? 2.594 1.395 30.017 1.00 86.88 586 LEU A C 1
ATOM 4892 O O . LEU A 1 586 ? 3.741 1.003 29.785 1.00 86.88 586 LEU A O 1
ATOM 4896 N N . ASN A 1 587 ? 2.373 2.525 30.693 1.00 85.19 587 ASN A N 1
ATOM 4897 C CA . ASN A 1 587 ? 3.476 3.318 31.231 1.00 85.19 587 ASN A CA 1
ATOM 4898 C C . ASN A 1 587 ? 4.249 2.566 32.313 1.00 85.19 587 ASN A C 1
ATOM 4900 O O . ASN A 1 587 ? 5.478 2.654 32.346 1.00 85.19 587 ASN A O 1
ATOM 4904 N N . GLN A 1 588 ? 3.558 1.825 33.179 1.00 87.56 588 GLN A N 1
ATOM 4905 C CA . GLN A 1 588 ? 4.211 1.005 34.192 1.00 87.56 588 GLN A CA 1
ATOM 4906 C C . GLN A 1 588 ? 5.079 -0.084 33.548 1.00 87.56 588 GLN A C 1
ATOM 4908 O O . GLN A 1 588 ? 6.257 -0.189 33.887 1.00 87.56 588 GLN A O 1
ATOM 4913 N N . GLN A 1 589 ? 4.549 -0.820 32.567 1.00 85.00 589 GLN A N 1
ATOM 4914 C CA . GLN A 1 589 ? 5.298 -1.849 31.835 1.00 85.00 589 GLN A CA 1
ATOM 4915 C C . GLN A 1 589 ? 6.551 -1.277 31.160 1.00 85.00 589 GLN A C 1
ATOM 4917 O O . GLN A 1 589 ? 7.636 -1.849 31.255 1.00 85.00 589 GLN A O 1
ATOM 4922 N N . ARG A 1 590 ? 6.439 -0.098 30.535 1.00 81.38 590 ARG A N 1
ATOM 4923 C CA . ARG A 1 590 ? 7.591 0.594 29.942 1.00 81.38 590 ARG A CA 1
ATOM 4924 C C . ARG A 1 590 ? 8.655 0.947 30.979 1.00 81.38 590 ARG A C 1
ATOM 4926 O O . ARG A 1 590 ? 9.843 0.823 30.697 1.00 81.38 590 ARG A O 1
ATOM 4933 N N . LEU A 1 591 ? 8.252 1.418 32.159 1.00 84.25 591 LEU A N 1
ATOM 4934 C CA . LEU A 1 591 ? 9.184 1.748 33.240 1.00 84.25 591 LEU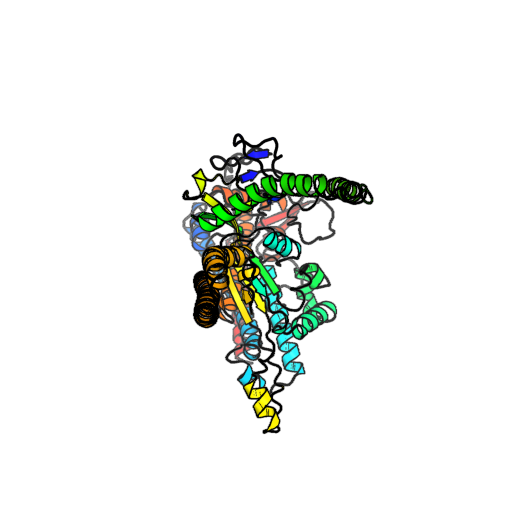 A CA 1
ATOM 4935 C C . LEU A 1 591 ? 9.870 0.497 33.798 1.00 84.25 591 LEU A C 1
ATOM 4937 O O . LEU A 1 591 ? 11.061 0.542 34.096 1.00 84.25 591 LEU A O 1
ATOM 4941 N N . GLU A 1 592 ? 9.148 -0.614 33.918 1.00 84.06 592 GLU A N 1
ATOM 4942 C CA . GLU A 1 592 ? 9.710 -1.902 34.331 1.00 84.06 592 GLU A CA 1
ATOM 4943 C C . GLU A 1 592 ? 10.737 -2.415 33.315 1.00 84.06 592 GLU A C 1
ATOM 4945 O O . GLU A 1 592 ? 11.840 -2.783 33.712 1.00 84.06 592 GLU A O 1
ATOM 4950 N N . ALA A 1 593 ? 10.441 -2.325 32.016 1.00 77.75 593 ALA A N 1
ATOM 4951 C CA . ALA A 1 593 ? 11.367 -2.705 30.948 1.00 77.75 593 ALA A CA 1
ATOM 4952 C C . ALA A 1 593 ? 12.652 -1.855 30.905 1.00 77.75 593 ALA A C 1
ATOM 4954 O O . ALA A 1 593 ? 13.682 -2.341 30.457 1.00 77.75 593 ALA A O 1
ATOM 4955 N N . ILE A 1 594 ? 12.615 -0.598 31.368 1.00 76.19 594 ILE A N 1
ATOM 4956 C CA . ILE A 1 594 ? 13.809 0.264 31.481 1.00 76.19 594 ILE A CA 1
ATOM 4957 C C . ILE A 1 594 ? 14.684 -0.127 32.685 1.00 76.19 594 ILE A C 1
ATOM 4959 O O . ILE A 1 594 ? 15.887 0.136 32.684 1.00 76.19 594 ILE A O 1
ATOM 4963 N N . ASN A 1 595 ? 14.083 -0.695 33.733 1.00 66.56 595 ASN A N 1
ATOM 4964 C CA . ASN A 1 595 ? 14.774 -1.053 34.973 1.00 66.56 595 ASN A CA 1
ATOM 4965 C C . ASN A 1 595 ? 15.372 -2.474 34.958 1.00 66.56 595 ASN A C 1
ATOM 4967 O O . ASN A 1 595 ? 16.114 -2.815 35.885 1.00 66.56 595 ASN A O 1
ATOM 4971 N N . LEU A 1 596 ? 15.034 -3.280 33.946 1.00 56.31 596 LEU A N 1
ATOM 4972 C CA . LEU A 1 596 ? 15.616 -4.590 33.631 1.00 56.31 596 LEU A CA 1
ATOM 4973 C C . LEU A 1 596 ? 16.816 -4.425 32.691 1.00 56.31 596 LEU A C 1
ATOM 4975 O O . LEU A 1 596 ? 17.799 -5.178 32.886 1.00 56.31 596 LEU A O 1
#

pLDDT: mean 75.95, std 18.94, range [24.59, 96.75]

Radius of gyration: 30.53 Å; chains: 1; bounding box: 79×50×96 Å

Foldseek 3Di:
DDDDPCPDPFPPPPDAFDDDPPQQQFKTFHQADDDQVPHPDPPAGDDSLLKAWDDFAQAQPDDPVLVLVVLLPPDPDPVVSVLLVLLLVLLLLLLCLVLVVLLVLLCVLQQLQAPVRNVVVPPPDDPVNNLVSLLVNVLSVLVLCLLLRKAACAQQLVVSLQPADFPFPFDKDFDLVFFDLPSVVSNQVCLQPPPVNVVVCVSLVHSTPCVSNNHDPSCHSFKTKIFDDKDKDKDWDQDLLVLVVLVVVVVCVVVVVVVVVVVCVVPDDDDDDPPPVVVVVVVVVVVVVVDPDDRPPPDDDPPPDDPPDPDQSGTIMMGGFDHSNSDDRDPVCSRPIDMGMFMWGFKMKMKTHTFPDPDPVVVVVVVVDVDPPPPGSSHMKMFMFGTAGSNRVVLQDPHIDTDDDVSLVVVLVVVCVVLVVVLVVLVVDDDVSVVVSVVSVVVSVVVSVVSVVVVRVVSVVVSVVVRVVGTDDMRSVVSVVSSVSSSRSLSCLLCLLLSQLVSNQDWAALSRSQVSSQSVCCVSPVNRHHRHPSVVSCLQADDDPDDDDSSHQHQWYWDQDPNGTTIHGDDSVVSSVSSVVSSVVSVVVVVVVVVD

Secondary structure (DSSP, 8-state):
--------S------SSEEPTT-TTTEEESSSPPPGGG-SSTT----GGGEEEEPPBSS----HHHHHHHHTTS--SHHHHHHHHHHHHHHHHHHHHHHHHHHHHHHHHHTTT-TTTHHHHGGG--HHHHHHHHHHHHHHHHHHHHHTTPEE--HHHHHHHHS---S--S-EEE-GGGB--HHHHHHHHHHHH-GGGHHHHHHTT-S-HHHHH---TTTTTTEEEEEEEEEEEEEEE--HHHHHHHHHHHHHHHHHHHHHHHHHHHS------SSHHHHHHHHHHHHTTT-----------------------SPPEEEE-B-TTTS---GGGTTS-EEEEEEEEEEEEEEEEB-----HHHHHHTTTS----------EEEEEEEEEEGGGGGGGSSSEEE---HHHHHHHHHHHHHHHHHHHHHHTS-TTHHHHHHHHHHHHHHHHHHHHHHHHHHHHHHHHHHHHHHEEEETHHHHHHHHHHHHHHHHHHHHHHHHHHHHH-S-B-HHHHHHHHHHHHHHHTTT--B---HHHHHHHHB---SSPPTT----EEEEEETTEEEEEEPPHHHHHHHHHHHHHHHHHHHHHHHH-